Protein AF-0000000067286321 (afdb_homodimer)

Structure (mmCIF, N/CA/C/O backbone):
data_AF-0000000067286321-model_v1
#
loop_
_entity.id
_entity.type
_entity.pdbx_description
1 polymer 'Phytanoyl-CoA dioxygenase'
#
loop_
_atom_site.group_PDB
_atom_site.id
_atom_site.type_symbol
_atom_site.label_atom_id
_atom_site.label_alt_id
_atom_site.label_comp_id
_atom_site.label_asym_id
_atom_site.label_entity_id
_atom_site.label_seq_id
_atom_site.pdbx_PDB_ins_code
_atom_site.Cartn_x
_atom_site.Cartn_y
_atom_site.Cartn_z
_atom_site.occupancy
_atom_site.B_iso_or_equiv
_atom_site.auth_seq_id
_atom_site.auth_comp_id
_atom_site.auth_asym_id
_atom_site.auth_atom_id
_atom_site.pdbx_PDB_model_num
ATOM 1 N N . MET A 1 1 ? -10.156 -6.734 -23.203 1 98.19 1 MET A N 1
ATOM 2 C CA . MET A 1 1 ? -9.352 -7.504 -22.25 1 98.19 1 MET A CA 1
ATOM 3 C C . MET A 1 1 ? -9.164 -8.938 -22.75 1 98.19 1 MET A C 1
ATOM 5 O O . MET A 1 1 ? -8.031 -9.391 -22.938 1 98.19 1 MET A O 1
ATOM 9 N N . PHE A 1 2 ? -10.211 -9.648 -23.016 1 98.75 2 PHE A N 1
ATOM 10 C CA . PHE A 1 2 ? -10.133 -11.039 -23.422 1 98.75 2 PHE A CA 1
ATOM 11 C C . PHE A 1 2 ? -10.383 -11.172 -24.922 1 98.75 2 PHE A C 1
ATOM 13 O O . PHE A 1 2 ? -11.219 -10.461 -25.484 1 98.75 2 PHE A O 1
ATOM 20 N N . ASN A 1 3 ? -9.703 -12.102 -25.547 1 98.38 3 ASN A N 1
ATOM 21 C CA . ASN A 1 3 ? -9.992 -12.445 -26.938 1 98.38 3 ASN A CA 1
ATOM 22 C C . ASN A 1 3 ? -11.336 -13.148 -27.062 1 98.38 3 ASN A C 1
ATOM 24 O O . ASN A 1 3 ? -11.75 -13.883 -26.172 1 98.38 3 ASN A O 1
ATOM 28 N N . LEU A 1 4 ? -11.961 -13 -28.172 1 97 4 LEU A N 1
ATOM 29 C CA . LEU A 1 4 ? -13.305 -13.508 -28.438 1 97 4 LEU A CA 1
ATOM 30 C C . LEU A 1 4 ? -13.352 -15.023 -28.297 1 97 4 LEU A C 1
ATOM 32 O O . LEU A 1 4 ? -14.336 -15.578 -27.812 1 97 4 LEU A O 1
ATOM 36 N N . ASP A 1 5 ? -12.305 -15.695 -28.812 1 97.25 5 ASP A N 1
ATOM 37 C CA . ASP A 1 5 ? -12.266 -17.156 -28.734 1 97.25 5 ASP A CA 1
ATOM 38 C C . ASP A 1 5 ? -12.344 -17.625 -27.281 1 97.25 5 ASP A C 1
ATOM 40 O O . ASP A 1 5 ? -12.953 -18.656 -27 1 97.25 5 ASP A O 1
ATOM 44 N N . PHE A 1 6 ? -11.688 -16.922 -26.438 1 98.12 6 PHE A N 1
ATOM 45 C CA . PHE A 1 6 ? -11.711 -17.297 -25.031 1 98.12 6 PHE A CA 1
ATOM 46 C C . PHE A 1 6 ? -13.062 -16.969 -24.406 1 98.12 6 PHE A C 1
ATOM 48 O O . PHE A 1 6 ? -13.57 -17.719 -23.578 1 98.12 6 PHE A O 1
ATOM 55 N N . ILE A 1 7 ? -13.625 -15.812 -24.719 1 96.94 7 ILE A N 1
ATOM 56 C CA . ILE A 1 7 ? -14.93 -15.398 -24.219 1 96.94 7 ILE A CA 1
ATOM 57 C C . ILE A 1 7 ? -15.977 -16.453 -24.578 1 96.94 7 ILE A C 1
ATOM 59 O O . ILE A 1 7 ? -16.906 -16.703 -23.797 1 96.94 7 ILE A O 1
ATOM 63 N N . ASN A 1 8 ? -15.758 -17.141 -25.656 1 96.56 8 ASN A N 1
ATOM 64 C CA . ASN A 1 8 ? -16.719 -18.109 -26.141 1 96.56 8 ASN A CA 1
ATOM 65 C C . ASN A 1 8 ? -16.609 -19.438 -25.406 1 96.56 8 ASN A C 1
ATOM 67 O O . ASN A 1 8 ? -17.484 -20.312 -25.531 1 96.56 8 ASN A O 1
ATOM 71 N N . VAL A 1 9 ? -15.555 -19.656 -24.688 1 97.56 9 VAL A N 1
ATOM 72 C CA . VAL A 1 9 ? -15.445 -20.844 -23.844 1 97.56 9 VAL A CA 1
ATOM 73 C C . VAL A 1 9 ? -16.328 -20.672 -22.609 1 97.56 9 VAL A C 1
ATOM 75 O O . VAL A 1 9 ? -16.172 -19.703 -21.844 1 97.56 9 VAL A O 1
ATOM 78 N N . SER A 1 10 ? -17.219 -21.5 -22.344 1 96.88 10 SER A N 1
ATOM 79 C CA . SER A 1 10 ? -18.125 -21.359 -21.219 1 96.88 10 SER A CA 1
ATOM 80 C C . SER A 1 10 ? -17.391 -21.578 -19.891 1 96.88 10 SER A C 1
ATOM 82 O O . SER A 1 10 ? -16.5 -22.422 -19.797 1 96.88 10 SER A O 1
ATOM 84 N N . SER A 1 11 ? -17.797 -20.859 -18.891 1 96.5 11 SER A N 1
ATOM 85 C CA . SER A 1 11 ? -17.25 -21.047 -17.547 1 96.5 11 SER A CA 1
ATOM 86 C C . SER A 1 11 ? -17.5 -22.469 -17.031 1 96.5 11 SER A C 1
ATOM 88 O O . SER A 1 11 ? -16.672 -23.016 -16.312 1 96.5 11 SER A O 1
ATOM 90 N N . ASN A 1 12 ? -18.594 -23.016 -17.406 1 97.5 12 ASN A N 1
ATOM 91 C CA . ASN A 1 12 ? -18.922 -24.391 -17.016 1 97.5 12 ASN A CA 1
ATOM 92 C C . ASN A 1 12 ? -17.891 -25.391 -17.547 1 97.5 12 ASN A C 1
ATOM 94 O O . ASN A 1 12 ? -17.547 -26.344 -16.859 1 97.5 12 ASN A O 1
ATOM 98 N N . GLN A 1 13 ? -17.516 -25.188 -18.75 1 98.12 13 GLN A N 1
ATOM 99 C CA . GLN A 1 13 ? -16.484 -26.062 -19.328 1 98.12 13 GLN A CA 1
ATOM 100 C C . GLN A 1 13 ? -15.18 -25.953 -18.531 1 98.12 13 GLN A C 1
ATOM 102 O O . GLN A 1 13 ? -14.531 -26.969 -18.25 1 98.12 13 GLN A O 1
ATOM 107 N N . ILE A 1 14 ? -14.781 -24.766 -18.25 1 98.62 14 ILE A N 1
ATOM 108 C CA . ILE A 1 14 ? -13.555 -24.547 -17.484 1 98.62 14 ILE A CA 1
ATOM 109 C C . ILE A 1 14 ? -13.656 -25.234 -16.125 1 98.62 14 ILE A C 1
ATOM 111 O O . ILE A 1 14 ? -12.75 -25.953 -15.719 1 98.62 14 ILE A O 1
ATOM 115 N N . VAL A 1 15 ? -14.789 -25 -15.438 1 98.75 15 VAL A N 1
ATOM 116 C CA . VAL A 1 15 ? -15.008 -25.562 -14.109 1 98.75 15 VAL A CA 1
ATOM 117 C C . VAL A 1 15 ? -15 -27.094 -14.195 1 98.75 15 VAL A C 1
ATOM 119 O O . VAL A 1 15 ? -14.43 -27.766 -13.328 1 98.75 15 VAL A O 1
ATOM 122 N N . ASN A 1 16 ? -15.648 -27.625 -15.203 1 98.56 16 ASN A N 1
ATOM 123 C CA . ASN A 1 16 ? -15.641 -29.078 -15.383 1 98.56 16 ASN A CA 1
ATOM 124 C C . ASN A 1 16 ? -14.227 -29.625 -15.562 1 98.56 16 ASN A C 1
ATOM 126 O O . ASN A 1 16 ? -13.875 -30.656 -15 1 98.56 16 ASN A O 1
ATOM 130 N N . ASP A 1 17 ? -13.43 -28.953 -16.422 1 98.56 17 ASP A N 1
ATOM 131 C CA . ASP A 1 17 ? -12.039 -29.359 -16.609 1 98.56 17 ASP A CA 1
ATOM 132 C C . ASP A 1 17 ? -11.273 -29.297 -15.297 1 98.56 17 ASP A C 1
ATOM 134 O O . ASP A 1 17 ? -10.469 -30.188 -15 1 98.56 17 ASP A O 1
ATOM 138 N N . LEU A 1 18 ? -11.484 -28.266 -14.523 1 98.69 18 LEU A N 1
ATOM 139 C CA . LEU A 1 18 ? -10.805 -28.109 -13.234 1 98.69 18 LEU A CA 1
ATOM 140 C C . LEU A 1 18 ? -11.172 -29.25 -12.297 1 98.69 18 LEU A C 1
ATOM 142 O O . LEU A 1 18 ? -10.305 -29.797 -11.609 1 98.69 18 LEU A O 1
ATOM 146 N N . LYS A 1 19 ? -12.406 -29.609 -12.273 1 97.62 19 LYS A N 1
ATOM 147 C CA . LYS A 1 19 ? -12.875 -30.656 -11.359 1 97.62 19 LYS A CA 1
ATOM 148 C C . LYS A 1 19 ? -12.438 -32.031 -11.82 1 97.62 19 LYS A C 1
ATOM 150 O O . LYS A 1 19 ? -12.172 -32.906 -11 1 97.62 19 LYS A O 1
ATOM 155 N N . THR A 1 20 ? -12.32 -32.25 -13.109 1 98 20 THR A N 1
ATOM 156 C CA . THR A 1 20 ? -12.016 -33.594 -13.641 1 98 20 THR A CA 1
ATOM 157 C C . THR A 1 20 ? -10.523 -33.75 -13.898 1 98 20 THR A C 1
ATOM 159 O O . THR A 1 20 ? -9.906 -34.719 -13.445 1 98 20 THR A O 1
ATOM 162 N N . LYS A 1 21 ? -9.883 -32.719 -14.555 1 98 21 LYS A N 1
ATOM 163 C CA . LYS A 1 21 ? -8.492 -32.812 -14.977 1 98 21 LYS A CA 1
ATOM 164 C C . LYS A 1 21 ? -7.57 -32.094 -13.977 1 98 21 LYS A C 1
ATOM 166 O O . LYS A 1 21 ? -6.371 -32.375 -13.93 1 98 21 LYS A O 1
ATOM 171 N N . GLY A 1 22 ? -8.102 -31.203 -13.242 1 98.5 22 GLY A N 1
ATOM 172 C CA . GLY A 1 22 ? -7.324 -30.453 -12.273 1 98.5 22 GLY A CA 1
ATOM 173 C C . GLY A 1 22 ? -6.715 -29.188 -12.844 1 98.5 22 GLY A C 1
ATOM 174 O O . GLY A 1 22 ? -6.066 -28.422 -12.125 1 98.5 22 GLY A O 1
ATOM 175 N N . TYR A 1 23 ? -6.883 -28.938 -14.18 1 98.75 23 TYR A N 1
ATOM 176 C CA . TYR A 1 23 ? -6.328 -27.734 -14.797 1 98.75 23 TYR A CA 1
ATOM 177 C C . TYR A 1 23 ? -7.094 -27.359 -16.062 1 98.75 23 TYR A C 1
ATOM 179 O O . TYR A 1 23 ? -7.883 -28.156 -16.578 1 98.75 23 TYR A O 1
ATOM 187 N N . PHE A 1 24 ? -6.988 -26.156 -16.484 1 98.81 24 PHE A N 1
ATOM 188 C CA . PHE A 1 24 ? -7.465 -25.641 -17.75 1 98.81 24 PHE A CA 1
ATOM 189 C C . PHE A 1 24 ? -6.473 -24.641 -18.328 1 98.81 24 PHE A C 1
ATOM 191 O O . PHE A 1 24 ? -5.887 -23.844 -17.609 1 98.81 24 PHE A O 1
ATOM 198 N N . VAL A 1 25 ? -6.188 -24.719 -19.625 1 98.75 25 VAL A N 1
ATOM 199 C CA . VAL A 1 25 ? -5.25 -23.828 -20.297 1 98.75 25 VAL A CA 1
ATOM 200 C C . VAL A 1 25 ? -5.883 -23.281 -21.578 1 98.75 25 VAL A C 1
ATOM 202 O O . VAL A 1 25 ? -6.582 -24.016 -22.281 1 98.75 25 VAL A O 1
ATOM 205 N N . PHE A 1 26 ? -5.695 -22.062 -21.812 1 98.81 26 PHE A N 1
ATOM 206 C CA . PHE A 1 26 ? -6.141 -21.438 -23.047 1 98.81 26 PHE A CA 1
ATOM 207 C C . PHE A 1 26 ? -5.094 -20.453 -23.547 1 98.81 26 PHE A C 1
ATOM 209 O O . PHE A 1 26 ? -4.785 -19.453 -22.891 1 98.81 26 PHE A O 1
ATOM 216 N N . GLU A 1 27 ? -4.539 -20.703 -24.719 1 98.5 27 GLU A N 1
ATOM 217 C CA . GLU A 1 27 ? -3.521 -19.828 -25.297 1 98.5 27 GLU A CA 1
ATOM 218 C C . GLU A 1 27 ? -4.137 -18.516 -25.797 1 98.5 27 GLU A C 1
ATOM 220 O O . GLU A 1 27 ? -5.18 -18.531 -26.453 1 98.5 27 GLU A O 1
ATOM 225 N N . GLN A 1 28 ? -3.533 -17.406 -25.438 1 98 28 GLN A N 1
ATOM 226 C CA . GLN A 1 28 ? -3.908 -16.062 -25.859 1 98 28 GLN A CA 1
ATOM 227 C C . GLN A 1 28 ? -5.332 -15.727 -25.438 1 98 28 GLN A C 1
ATOM 229 O O . GLN A 1 28 ? -6.148 -15.289 -26.25 1 98 28 GLN A O 1
ATOM 234 N N . ALA A 1 29 ? -5.656 -16.062 -24.203 1 98.81 29 ALA A N 1
ATOM 235 C CA . ALA A 1 29 ? -6.926 -15.664 -23.594 1 98.81 29 ALA A CA 1
ATOM 236 C C . ALA A 1 29 ? -7.031 -14.141 -23.516 1 98.81 29 ALA A C 1
ATOM 238 O O . ALA A 1 29 ? -8.078 -13.562 -23.828 1 98.81 29 ALA A O 1
ATOM 239 N N . LEU A 1 30 ? -5.973 -13.445 -23.031 1 98.88 30 LEU A N 1
ATOM 240 C CA . LEU A 1 30 ? -5.902 -11.992 -23.016 1 98.88 30 LEU A CA 1
ATOM 241 C C . LEU A 1 30 ? -5.473 -11.453 -24.375 1 98.88 30 LEU A C 1
ATOM 243 O O . LEU A 1 30 ? -4.664 -12.086 -25.078 1 98.88 30 LEU A O 1
ATOM 247 N N . THR A 1 31 ? -5.988 -10.297 -24.766 1 98.75 31 THR A N 1
ATOM 248 C CA . THR A 1 31 ? -5.469 -9.625 -25.953 1 98.75 31 THR A CA 1
ATOM 249 C C . THR A 1 31 ? -4.039 -9.141 -25.719 1 98.75 31 THR A C 1
ATOM 251 O O . THR A 1 31 ? -3.668 -8.82 -24.594 1 98.75 31 THR A O 1
ATOM 254 N N . GLN A 1 32 ? -3.271 -9.086 -26.828 1 98.06 32 GLN A N 1
ATOM 255 C CA . GLN A 1 32 ? -1.91 -8.57 -26.734 1 98.06 32 GLN A CA 1
ATOM 256 C C . GLN A 1 32 ? -1.901 -7.129 -26.219 1 98.06 32 GLN A C 1
ATOM 258 O O . GLN A 1 32 ? -1.024 -6.746 -25.438 1 98.06 32 GLN A O 1
ATOM 263 N N . HIS A 1 33 ? -2.824 -6.418 -26.656 1 98.44 33 HIS A N 1
ATOM 264 C CA . HIS A 1 33 ? -2.936 -5.02 -26.25 1 98.44 33 HIS A CA 1
ATOM 265 C C . HIS A 1 33 ? -3.115 -4.898 -24.75 1 98.44 33 HIS A C 1
ATOM 267 O O . HIS A 1 33 ? -2.482 -4.055 -24.109 1 98.44 33 HIS A O 1
ATOM 273 N N . TYR A 1 34 ? -3.971 -5.688 -24.156 1 98.75 34 TYR A N 1
ATOM 274 C CA . TYR A 1 34 ? -4.219 -5.629 -22.719 1 98.75 34 TYR A CA 1
ATOM 275 C C . TYR A 1 34 ? -2.975 -6.035 -21.938 1 98.75 34 TYR A C 1
ATOM 277 O O . TYR A 1 34 ? -2.664 -5.441 -20.891 1 98.75 34 TYR A O 1
ATOM 285 N N . VAL A 1 35 ? -2.23 -7.059 -22.422 1 98.88 35 VAL A N 1
ATOM 286 C CA . VAL A 1 35 ? -0.979 -7.477 -21.797 1 98.88 35 VAL A CA 1
ATOM 287 C C . VAL A 1 35 ? 0.003 -6.309 -21.766 1 98.88 35 VAL A C 1
ATOM 289 O O . VAL A 1 35 ? 0.64 -6.039 -20.75 1 98.88 35 VAL A O 1
ATOM 292 N N . ASP A 1 36 ? 0.115 -5.633 -22.875 1 98.56 36 ASP A N 1
ATOM 293 C CA . ASP A 1 36 ? 1.012 -4.484 -22.969 1 98.56 36 ASP A CA 1
ATOM 294 C C . ASP A 1 36 ? 0.605 -3.393 -21.969 1 98.56 36 ASP A C 1
ATOM 296 O O . ASP A 1 36 ? 1.463 -2.738 -21.375 1 98.56 36 ASP A O 1
ATOM 300 N N . GLN A 1 37 ? -0.669 -3.18 -21.844 1 98.56 37 GLN A N 1
ATOM 301 C CA . GLN A 1 37 ? -1.165 -2.18 -20.891 1 98.56 37 GLN A CA 1
ATOM 302 C C . GLN A 1 37 ? -0.797 -2.541 -19.469 1 98.56 37 GLN A C 1
ATOM 304 O O . GLN A 1 37 ? -0.423 -1.672 -18.672 1 98.56 37 GLN A O 1
ATOM 309 N N . ILE A 1 38 ? -0.934 -3.822 -19.078 1 98.69 38 ILE A N 1
ATOM 310 C CA . ILE A 1 38 ? -0.526 -4.273 -17.75 1 98.69 38 ILE A CA 1
ATOM 311 C C . ILE A 1 38 ? 0.952 -3.957 -17.531 1 98.69 38 ILE A C 1
ATOM 313 O O . ILE A 1 38 ? 1.325 -3.381 -16.5 1 98.69 38 ILE A O 1
ATOM 317 N N . LEU A 1 39 ? 1.781 -4.309 -18.516 1 98.25 39 LEU A N 1
ATOM 318 C CA . LEU A 1 39 ? 3.229 -4.188 -18.375 1 98.25 39 LEU A CA 1
ATOM 319 C C . LEU A 1 39 ? 3.646 -2.721 -18.328 1 98.25 39 LEU A C 1
ATOM 321 O O . LEU A 1 39 ? 4.66 -2.381 -17.719 1 98.25 39 LEU A O 1
ATOM 325 N N . GLN A 1 40 ? 2.871 -1.834 -18.922 1 97.69 40 GLN A N 1
ATOM 326 C CA . GLN A 1 40 ? 3.154 -0.404 -18.875 1 97.69 40 GLN A CA 1
ATOM 327 C C . GLN A 1 40 ? 2.975 0.148 -17.469 1 97.69 40 GLN A C 1
ATOM 329 O O . GLN A 1 40 ? 3.557 1.177 -17.109 1 97.69 40 GLN A O 1
ATOM 334 N N . GLU A 1 41 ? 2.209 -0.536 -16.656 1 97.12 41 GLU A N 1
ATOM 335 C CA . GLU A 1 41 ? 1.921 -0.062 -15.305 1 97.12 41 GLU A CA 1
ATOM 336 C C . GLU A 1 41 ? 2.945 -0.592 -14.305 1 97.12 41 GLU A C 1
ATOM 338 O O . GLU A 1 41 ? 2.863 -0.298 -13.109 1 97.12 41 GLU A O 1
ATOM 343 N N . VAL A 1 42 ? 3.926 -1.358 -14.75 1 97.06 42 VAL A N 1
ATOM 344 C CA . VAL A 1 42 ? 4.891 -1.994 -13.859 1 97.06 42 VAL A CA 1
ATOM 345 C C . VAL A 1 42 ? 6.305 -1.549 -14.227 1 97.06 42 VAL A C 1
ATOM 347 O O . VAL A 1 42 ? 6.719 -1.664 -15.383 1 97.06 42 VAL A O 1
ATOM 350 N N . ASP A 1 43 ? 7.035 -1.07 -13.328 1 95.25 43 ASP A N 1
ATOM 351 C CA . ASP A 1 43 ? 8.438 -0.704 -13.531 1 95.25 43 ASP A CA 1
ATOM 352 C C . ASP A 1 43 ? 9.367 -1.745 -12.914 1 95.25 43 ASP A C 1
ATOM 354 O O . ASP A 1 43 ? 9.641 -1.714 -11.711 1 95.25 43 ASP A O 1
ATOM 358 N N . PHE A 1 44 ? 9.984 -2.547 -13.719 1 94.88 44 PHE A N 1
ATOM 359 C CA . PHE A 1 44 ? 10.828 -3.639 -13.25 1 94.88 44 PHE A CA 1
ATOM 360 C C . PHE A 1 44 ? 12.25 -3.156 -13.008 1 94.88 44 PHE A C 1
ATOM 362 O O . PHE A 1 44 ? 13.078 -3.887 -12.453 1 94.88 44 PHE A O 1
ATOM 369 N N . ASN A 1 45 ? 12.539 -1.995 -13.344 1 90.88 45 ASN A N 1
ATOM 370 C CA . ASN A 1 45 ? 13.93 -1.552 -13.32 1 90.88 45 ASN A CA 1
ATOM 371 C C . ASN A 1 45 ? 14.219 -0.676 -12.102 1 90.88 45 ASN A C 1
ATOM 373 O O . ASN A 1 45 ? 15.367 -0.338 -11.836 1 90.88 45 ASN A O 1
ATOM 377 N N . GLN A 1 46 ? 13.234 -0.387 -11.406 1 89.06 46 GLN A N 1
ATOM 378 C CA . GLN A 1 46 ? 13.414 0.478 -10.25 1 89.06 46 GLN A CA 1
ATOM 379 C C . GLN A 1 46 ? 13.875 -0.319 -9.031 1 89.06 46 GLN A C 1
ATOM 381 O O . GLN A 1 46 ? 13.414 -1.438 -8.805 1 89.06 46 GLN A O 1
ATOM 386 N N . ILE A 1 47 ? 14.883 0.233 -8.281 1 92.62 47 ILE A N 1
ATOM 387 C CA . ILE A 1 47 ? 15.242 -0.28 -6.961 1 92.62 47 ILE A CA 1
ATOM 388 C C . ILE A 1 47 ? 14.633 0.606 -5.879 1 92.62 47 ILE A C 1
ATOM 390 O O . ILE A 1 47 ? 14.898 1.811 -5.828 1 92.62 47 ILE A O 1
ATOM 394 N N . LEU A 1 48 ? 13.914 0.09 -5.031 1 94.56 48 LEU A N 1
ATOM 395 C CA . LEU A 1 48 ? 13.195 0.844 -4.012 1 94.56 48 LEU A CA 1
ATOM 396 C C . LEU A 1 48 ? 14.117 1.181 -2.84 1 94.56 48 LEU A C 1
ATOM 398 O O . LEU A 1 48 ? 14.602 0.283 -2.146 1 94.56 48 LEU A O 1
ATOM 402 N N . VAL A 1 49 ? 14.398 2.373 -2.613 1 95.44 49 VAL A N 1
ATOM 403 C CA . VAL A 1 49 ? 15.133 2.889 -1.46 1 95.44 49 VAL A CA 1
ATOM 404 C C . VAL A 1 49 ? 14.43 4.137 -0.922 1 95.44 49 VAL A C 1
ATOM 406 O O . VAL A 1 49 ? 14.289 5.133 -1.636 1 95.44 49 VAL A O 1
ATOM 409 N N . ASN A 1 50 ? 13.992 4.082 0.407 1 95.75 50 ASN A N 1
ATOM 410 C CA . ASN A 1 50 ? 13.305 5.227 0.992 1 95.75 50 ASN A CA 1
ATOM 411 C C . ASN A 1 50 ? 12.156 5.695 0.108 1 95.75 50 ASN A C 1
ATOM 413 O O . ASN A 1 50 ? 12.023 6.891 -0.164 1 95.75 50 ASN A O 1
ATOM 417 N N . THR A 1 51 ? 11.352 4.738 -0.405 1 93.94 51 THR A N 1
ATOM 418 C CA . THR A 1 51 ? 10.25 5.012 -1.323 1 93.94 51 THR A CA 1
ATOM 419 C C . THR A 1 51 ? 8.906 4.91 -0.605 1 93.94 51 THR A C 1
ATOM 421 O O . THR A 1 51 ? 8.594 3.877 -0.01 1 93.94 51 THR A O 1
ATOM 424 N N . ASN A 1 52 ? 8.117 5.98 -0.823 1 90.69 52 ASN A N 1
ATOM 425 C CA . ASN A 1 52 ? 6.832 6.082 -0.14 1 90.69 52 ASN A CA 1
ATOM 426 C C . ASN A 1 52 ? 5.715 5.426 -0.944 1 90.69 52 ASN A C 1
ATOM 428 O O . ASN A 1 52 ? 4.68 6.047 -1.197 1 90.69 52 ASN A O 1
ATOM 432 N N . ASP A 1 53 ? 5.852 4.281 -1.459 1 91.19 53 ASP A N 1
ATOM 433 C CA . ASP A 1 53 ? 4.879 3.543 -2.262 1 91.19 53 ASP A CA 1
ATOM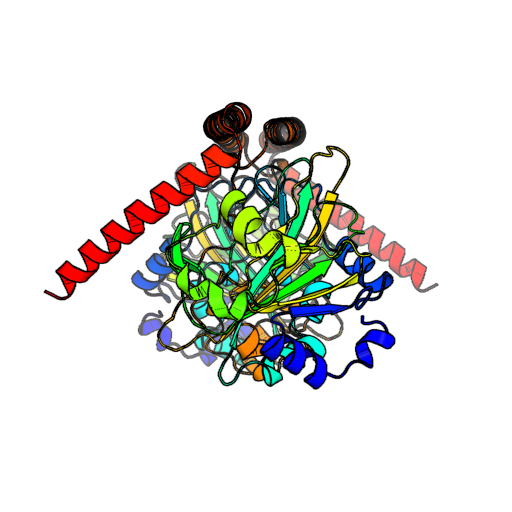 434 C C . ASP A 1 53 ? 5.309 2.088 -2.439 1 91.19 53 ASP A C 1
ATOM 436 O O . ASP A 1 53 ? 6.445 1.727 -2.127 1 91.19 53 ASP A O 1
ATOM 440 N N . VAL A 1 54 ? 4.387 1.294 -2.943 1 92.88 54 VAL A N 1
ATOM 441 C CA . VAL A 1 54 ? 4.738 -0.09 -3.246 1 92.88 54 VAL A CA 1
ATOM 442 C C . VAL A 1 54 ? 5.301 -0.181 -4.664 1 92.88 54 VAL A C 1
ATOM 444 O O . VAL A 1 54 ? 5.023 0.679 -5.504 1 92.88 54 VAL A O 1
ATOM 447 N N . GLY A 1 55 ? 6.137 -1.202 -4.895 1 94.62 55 GLY A N 1
ATOM 448 C CA . GLY A 1 55 ? 6.734 -1.419 -6.203 1 94.62 55 GLY A CA 1
ATOM 449 C C . GLY A 1 55 ? 7.395 -2.779 -6.34 1 94.62 55 GLY A C 1
ATOM 450 O O . GLY A 1 55 ? 7.129 -3.686 -5.543 1 94.62 55 GLY A O 1
ATOM 451 N N . VAL A 1 56 ? 8.156 -2.867 -7.406 1 97.06 56 VAL A N 1
ATOM 452 C CA . VAL A 1 56 ? 8.828 -4.129 -7.715 1 97.06 56 VAL A CA 1
ATOM 453 C C . VAL A 1 56 ? 10.016 -4.332 -6.777 1 97.06 56 VAL A C 1
ATOM 455 O O . VAL A 1 56 ? 10.773 -3.395 -6.523 1 97.06 56 VAL A O 1
ATOM 458 N N . VAL A 1 57 ? 10.172 -5.492 -6.258 1 97.12 57 VAL A N 1
ATOM 459 C CA . VAL A 1 57 ? 11.273 -5.836 -5.371 1 97.12 57 VAL A CA 1
ATOM 460 C C . VAL A 1 57 ? 12.055 -7.012 -5.949 1 97.12 57 VAL A C 1
ATOM 462 O O . VAL A 1 57 ? 11.57 -7.711 -6.84 1 97.12 57 VAL A O 1
ATOM 465 N N . ILE A 1 58 ? 13.234 -7.184 -5.441 1 94.94 58 ILE A N 1
ATOM 466 C CA . ILE A 1 58 ? 14.164 -8.18 -5.973 1 94.94 58 ILE A CA 1
ATOM 467 C C . ILE A 1 58 ? 14.375 -9.289 -4.945 1 94.94 58 ILE A C 1
ATOM 469 O O . ILE A 1 58 ? 14.633 -9.016 -3.771 1 94.94 58 ILE A O 1
ATOM 473 N N . ALA A 1 59 ? 14.195 -10.477 -5.328 1 93.38 59 ALA A N 1
ATOM 474 C CA . ALA A 1 59 ? 14.539 -11.656 -4.539 1 93.38 59 ALA A CA 1
ATOM 475 C C . ALA A 1 59 ? 15.281 -12.688 -5.383 1 93.38 59 ALA A C 1
ATOM 477 O O . ALA A 1 59 ? 14.664 -13.477 -6.105 1 93.38 59 ALA A O 1
ATOM 478 N N . GLN A 1 60 ? 16.594 -12.648 -5.262 1 88.62 60 GLN A N 1
ATOM 479 C CA . GLN A 1 60 ? 17.438 -13.469 -6.125 1 88.62 60 GLN A CA 1
ATOM 480 C C . GLN A 1 60 ? 17.281 -13.062 -7.59 1 88.62 60 GLN A C 1
ATOM 482 O O . GLN A 1 60 ? 17.438 -11.891 -7.938 1 88.62 60 GLN A O 1
ATOM 487 N N . THR A 1 61 ? 16.969 -14.102 -8.375 1 89.06 61 THR A N 1
ATOM 488 C CA . THR A 1 61 ? 16.859 -13.797 -9.797 1 89.06 61 THR A CA 1
ATOM 489 C C . THR A 1 61 ? 15.398 -13.57 -10.188 1 89.06 61 THR A C 1
ATOM 491 O O . THR A 1 61 ? 15.031 -13.719 -11.352 1 89.06 61 THR A O 1
ATOM 494 N N . TYR A 1 62 ? 14.625 -13.297 -9.18 1 93.81 62 TYR A N 1
ATOM 495 C CA . TYR A 1 62 ? 13.227 -12.93 -9.383 1 93.81 62 TYR A CA 1
ATOM 496 C C . TYR A 1 62 ? 13 -11.453 -9.094 1 93.81 62 TYR A C 1
ATOM 498 O O . TYR A 1 62 ? 13.727 -10.852 -8.297 1 93.81 62 TYR A O 1
ATOM 506 N N . LYS A 1 63 ? 12.078 -10.906 -9.766 1 95.75 63 LYS A N 1
ATOM 507 C CA . LYS A 1 63 ? 11.477 -9.617 -9.43 1 95.75 63 LYS A CA 1
ATOM 508 C C . LYS A 1 63 ? 9.977 -9.742 -9.211 1 95.75 63 LYS A C 1
ATOM 510 O O . LYS A 1 63 ? 9.297 -10.484 -9.922 1 95.75 63 LYS A O 1
ATOM 515 N N . PHE A 1 64 ? 9.461 -9.109 -8.188 1 97.12 64 PHE A N 1
ATOM 516 C CA . PHE A 1 64 ? 8.055 -9.266 -7.816 1 97.12 64 PHE A CA 1
ATOM 517 C C . PHE A 1 64 ? 7.391 -7.906 -7.629 1 97.12 64 PHE A C 1
ATOM 519 O O . PHE A 1 64 ? 7.941 -7.023 -6.965 1 97.12 64 PHE A O 1
ATOM 526 N N . LEU A 1 65 ? 6.332 -7.715 -8.25 1 97.19 65 LEU A N 1
ATOM 527 C CA . LEU A 1 65 ? 5.34 -6.75 -7.785 1 97.19 65 LEU A CA 1
ATOM 528 C C . LEU A 1 65 ? 4.211 -7.449 -7.039 1 97.19 65 LEU A C 1
ATOM 530 O O . LEU A 1 65 ? 3.268 -7.949 -7.66 1 97.19 65 LEU A O 1
ATOM 534 N N . THR A 1 66 ? 4.195 -7.488 -5.75 1 93.31 66 THR A N 1
ATOM 535 C CA . THR A 1 66 ? 3.273 -8.281 -4.949 1 93.31 66 THR A CA 1
ATOM 536 C C . THR A 1 66 ? 1.948 -7.551 -4.758 1 93.31 66 THR A C 1
ATOM 538 O O . THR A 1 66 ? 0.884 -8.172 -4.746 1 93.31 66 THR A O 1
ATOM 541 N N . HIS A 1 67 ? 1.907 -6.258 -4.535 1 93.69 67 HIS A N 1
ATOM 542 C CA . HIS A 1 67 ? 0.67 -5.504 -4.359 1 93.69 67 HIS A CA 1
ATOM 543 C C . HIS A 1 67 ? 0.212 -4.883 -5.672 1 93.69 67 HIS A C 1
ATOM 545 O O . HIS A 1 67 ? 0.047 -3.664 -5.766 1 93.69 67 HIS A O 1
ATOM 551 N N . CYS A 1 68 ? -0.12 -5.793 -6.555 1 95.38 68 CYS A N 1
ATOM 552 C CA . CYS A 1 68 ? -0.54 -5.363 -7.883 1 95.38 68 CYS A CA 1
ATOM 553 C C . CYS A 1 68 ? -1.82 -4.539 -7.812 1 95.38 68 CYS A C 1
ATOM 555 O O . CYS A 1 68 ? -2.006 -3.604 -8.586 1 95.38 68 CYS A O 1
ATOM 557 N N . LEU A 1 69 ? -2.68 -4.871 -6.867 1 97.81 69 LEU A N 1
ATOM 558 C CA . LEU A 1 69 ? -3.984 -4.223 -6.777 1 97.81 69 LEU A CA 1
ATOM 559 C C . LEU A 1 69 ? -3.846 -2.783 -6.293 1 97.81 69 LEU A C 1
ATOM 561 O O . LEU A 1 69 ? -4.785 -1.991 -6.406 1 97.81 69 LEU A O 1
ATOM 565 N N . ALA A 1 70 ? -2.693 -2.465 -5.789 1 96.5 70 ALA A N 1
ATOM 566 C CA . ALA A 1 70 ? -2.42 -1.097 -5.352 1 96.5 70 ALA A CA 1
ATOM 567 C C . ALA A 1 70 ? -1.8 -0.276 -6.477 1 96.5 70 ALA A C 1
ATOM 569 O O . ALA A 1 70 ? -1.909 0.953 -6.492 1 96.5 70 ALA A O 1
ATOM 570 N N . ASN A 1 71 ? -1.192 -0.962 -7.465 1 94.94 71 ASN A N 1
ATOM 571 C CA . ASN A 1 71 ? -0.334 -0.232 -8.391 1 94.94 71 ASN A CA 1
ATOM 572 C C . ASN A 1 71 ? -0.834 -0.347 -9.828 1 94.94 71 ASN A C 1
ATOM 574 O O . ASN A 1 71 ? -0.423 0.424 -10.695 1 94.94 71 ASN A O 1
ATOM 578 N N . SER A 1 72 ? -1.676 -1.322 -10.078 1 97.56 72 SER A N 1
ATOM 579 C CA . SER A 1 72 ? -2.082 -1.58 -11.453 1 97.56 72 SER A CA 1
ATOM 580 C C . SER A 1 72 ? -3.596 -1.713 -11.57 1 97.56 72 SER A C 1
ATOM 582 O O . SER A 1 72 ? -4.172 -2.709 -11.125 1 97.56 72 SER A O 1
ATOM 584 N N . LYS A 1 73 ? -4.184 -0.759 -12.195 1 98.19 73 LYS A N 1
ATOM 585 C CA . LYS A 1 73 ? -5.621 -0.807 -12.445 1 98.19 73 LYS A CA 1
ATOM 586 C C . LYS A 1 73 ? -5.98 -1.961 -13.375 1 98.19 73 LYS A C 1
ATOM 588 O O . LYS A 1 73 ? -7.027 -2.59 -13.219 1 98.19 73 LYS A O 1
ATOM 593 N N . LYS A 1 74 ? -5.121 -2.215 -14.344 1 98.69 74 LYS A N 1
ATOM 594 C CA . LYS A 1 74 ? -5.375 -3.295 -15.289 1 98.69 74 LYS A CA 1
ATOM 595 C C . LYS A 1 74 ? -5.379 -4.652 -14.594 1 98.69 74 LYS A C 1
ATOM 597 O O . LYS A 1 74 ? -6.215 -5.508 -14.891 1 98.69 74 LYS A O 1
ATOM 602 N N . THR A 1 75 ? -4.461 -4.84 -13.688 1 98.69 75 THR A N 1
ATOM 603 C CA . THR A 1 75 ? -4.449 -6.086 -12.93 1 98.69 75 THR A CA 1
ATOM 604 C C . THR A 1 75 ? -5.68 -6.188 -12.039 1 98.69 75 THR A C 1
ATOM 606 O O . THR A 1 75 ? -6.277 -7.258 -11.914 1 98.69 75 THR A O 1
ATOM 609 N N . TYR A 1 76 ? -6.031 -5.059 -11.375 1 98.75 76 TYR A N 1
ATOM 610 C CA . TYR A 1 76 ? -7.246 -5.043 -10.562 1 98.75 76 TYR A CA 1
ATOM 611 C C . TYR A 1 76 ? -8.453 -5.48 -11.383 1 98.75 76 TYR A C 1
ATOM 613 O O . TYR A 1 76 ? -9.234 -6.332 -10.945 1 98.75 76 TYR A O 1
ATOM 621 N N . ASP A 1 77 ? -8.586 -4.898 -12.555 1 98.75 77 ASP A N 1
ATOM 622 C CA . ASP A 1 77 ? -9.727 -5.188 -13.422 1 98.75 77 ASP A CA 1
ATOM 623 C C . ASP A 1 77 ? -9.742 -6.66 -13.828 1 98.75 77 ASP A C 1
ATOM 625 O O . ASP A 1 77 ? -10.805 -7.285 -13.875 1 98.75 77 ASP A O 1
ATOM 629 N N . LEU A 1 78 ? -8.625 -7.164 -14.117 1 98.81 78 LEU A N 1
ATOM 630 C CA . LEU A 1 78 ? -8.531 -8.555 -14.555 1 98.81 78 LEU A CA 1
ATOM 631 C C . LEU A 1 78 ? -8.891 -9.508 -13.422 1 98.81 78 LEU A C 1
ATOM 633 O O . LEU A 1 78 ? -9.727 -10.398 -13.594 1 98.81 78 LEU A O 1
ATOM 637 N N . ILE A 1 79 ? -8.289 -9.305 -12.242 1 98.81 79 ILE A N 1
ATOM 638 C CA . ILE A 1 79 ? -8.453 -10.203 -11.094 1 98.81 79 ILE A CA 1
ATOM 639 C C . ILE A 1 79 ? -9.906 -10.172 -10.625 1 98.81 79 ILE A C 1
ATOM 641 O O . ILE A 1 79 ? -10.445 -11.195 -10.195 1 98.81 79 ILE A O 1
ATOM 645 N N . THR A 1 80 ? -10.547 -9 -10.75 1 98.75 80 THR A N 1
ATOM 646 C CA . THR A 1 80 ? -11.93 -8.883 -10.297 1 98.75 80 THR A CA 1
ATOM 647 C C . THR A 1 80 ? -12.898 -8.984 -11.469 1 98.75 80 THR A C 1
ATOM 649 O O . THR A 1 80 ? -14.062 -8.586 -11.352 1 98.75 80 THR A O 1
ATOM 652 N N . SER A 1 81 ? -12.492 -9.445 -12.609 1 98.56 81 SER A N 1
ATOM 653 C CA . SER A 1 81 ? -13.352 -9.547 -13.789 1 98.56 81 SER A CA 1
ATOM 654 C C . SER A 1 81 ? -14.453 -10.578 -13.586 1 98.56 81 SER A C 1
ATOM 656 O O . SER A 1 81 ? -14.297 -11.516 -12.797 1 98.56 81 SER A O 1
ATOM 658 N N . ARG A 1 82 ? -15.531 -10.406 -14.297 1 97.62 82 ARG A N 1
ATOM 659 C CA . ARG A 1 82 ? -16.641 -11.359 -14.227 1 97.62 82 ARG A CA 1
ATOM 660 C C . ARG A 1 82 ? -16.172 -12.758 -14.633 1 97.62 82 ARG A C 1
ATOM 662 O O . ARG A 1 82 ? -16.656 -13.75 -14.094 1 97.62 82 ARG A O 1
ATOM 669 N N . ARG A 1 83 ? -15.258 -12.852 -15.562 1 98.06 83 ARG A N 1
ATOM 670 C CA . ARG A 1 83 ? -14.734 -14.133 -16.016 1 98.06 83 ARG A CA 1
ATOM 671 C C . ARG A 1 83 ? -14.102 -14.906 -14.859 1 98.06 83 ARG A C 1
ATOM 673 O O . ARG A 1 83 ? -14.391 -16.078 -14.656 1 98.06 83 ARG A O 1
ATOM 680 N N . VAL A 1 84 ? -13.219 -14.242 -14.133 1 98.69 84 VAL A N 1
ATOM 681 C CA . VAL A 1 84 ? -12.555 -14.859 -12.992 1 98.69 84 VAL A CA 1
ATOM 682 C C . VAL A 1 84 ? -13.586 -15.227 -11.922 1 98.69 84 VAL A C 1
ATOM 684 O O . VAL A 1 84 ? -13.578 -16.344 -11.414 1 98.69 84 VAL A O 1
ATOM 687 N N . LEU A 1 85 ? -14.492 -14.32 -11.625 1 98.5 85 LEU A N 1
ATOM 688 C CA . LEU A 1 85 ? -15.484 -14.523 -10.578 1 98.5 85 LEU A CA 1
ATOM 689 C C . LEU A 1 85 ? -16.438 -15.656 -10.938 1 98.5 85 LEU A C 1
ATOM 691 O O . LEU A 1 85 ? -16.828 -16.438 -10.07 1 98.5 85 LEU A O 1
ATOM 695 N N . ASP A 1 86 ? -16.797 -15.758 -12.227 1 98.44 86 ASP A N 1
ATOM 696 C CA . ASP A 1 86 ? -17.672 -16.828 -12.664 1 98.44 86 ASP A CA 1
ATOM 697 C C . ASP A 1 86 ? -17 -18.203 -12.484 1 98.44 86 ASP A C 1
ATOM 699 O O . ASP A 1 86 ? -17.656 -19.172 -12.102 1 98.44 86 ASP A O 1
ATOM 703 N N . ILE A 1 87 ? -15.766 -18.281 -12.852 1 98.75 87 ILE A N 1
ATOM 704 C CA . ILE A 1 87 ? -15.031 -19.531 -12.648 1 98.75 87 ILE A CA 1
ATOM 705 C C . ILE A 1 87 ? -15.031 -19.891 -11.172 1 98.75 87 ILE A C 1
ATOM 707 O O . ILE A 1 87 ? -15.305 -21.047 -10.805 1 98.75 87 ILE A O 1
ATOM 711 N N . CYS A 1 88 ? -14.734 -18.922 -10.273 1 98.75 88 CYS A N 1
ATOM 712 C CA . CYS A 1 88 ? -14.719 -19.156 -8.836 1 98.75 88 CYS A CA 1
ATOM 713 C C . CYS A 1 88 ? -16.078 -19.609 -8.336 1 98.75 88 CYS A C 1
ATOM 715 O O . CYS A 1 88 ? -16.188 -20.594 -7.594 1 98.75 88 CYS A O 1
ATOM 717 N N . GLN A 1 89 ? -17.094 -18.953 -8.766 1 97.94 89 GLN A N 1
ATOM 718 C CA . GLN A 1 89 ? -18.453 -19.266 -8.344 1 97.94 89 GLN A CA 1
ATOM 719 C C . GLN A 1 89 ? -18.828 -20.688 -8.75 1 97.94 89 GLN A C 1
ATOM 721 O O . GLN A 1 89 ? -19.547 -21.391 -8.023 1 97.94 89 GLN A O 1
ATOM 726 N N . GLY A 1 90 ? -18.406 -21.016 -9.914 1 98.38 90 GLY A N 1
ATOM 727 C CA . GLY A 1 90 ? -18.703 -22.359 -10.391 1 98.38 90 GLY A CA 1
ATOM 728 C C . GLY A 1 90 ? -17.891 -23.438 -9.695 1 98.38 90 GLY A C 1
ATOM 729 O O . GLY A 1 90 ? -18.359 -24.578 -9.555 1 98.38 90 GLY A O 1
ATOM 730 N N . TYR A 1 91 ? -16.734 -23.141 -9.266 1 98.62 91 TYR A N 1
ATOM 731 C CA . TYR A 1 91 ? -15.805 -24.125 -8.727 1 98.62 91 TYR A CA 1
ATOM 732 C C . TYR A 1 91 ? -16.016 -24.312 -7.234 1 98.62 91 TYR A C 1
ATOM 734 O O . TYR A 1 91 ? -16.016 -25.453 -6.738 1 98.62 91 TYR A O 1
ATOM 742 N N . PHE A 1 92 ? -16.125 -23.203 -6.488 1 98.19 92 PHE A N 1
ATOM 743 C CA . PHE A 1 92 ? -16.203 -23.25 -5.031 1 98.19 92 PHE A CA 1
ATOM 744 C C . PHE A 1 92 ? -17.641 -23.453 -4.57 1 98.19 92 PHE A C 1
ATOM 746 O O . PHE A 1 92 ? -18.578 -23.031 -5.242 1 98.19 92 PHE A O 1
ATOM 753 N N . ASP A 1 93 ? -17.797 -24.062 -3.445 1 95.81 93 ASP A N 1
ATOM 754 C CA . ASP A 1 93 ? -19.125 -24.344 -2.92 1 95.81 93 ASP A CA 1
ATOM 755 C C . ASP A 1 93 ? -19.406 -23.516 -1.669 1 95.81 93 ASP A C 1
ATOM 757 O O . ASP A 1 93 ? -20.469 -23.625 -1.062 1 95.81 93 ASP A O 1
ATOM 761 N N . ASP A 1 94 ? -18.484 -22.766 -1.227 1 94.88 94 ASP A N 1
ATOM 762 C CA . ASP A 1 94 ? -18.609 -21.875 -0.066 1 94.88 94 ASP A CA 1
ATOM 763 C C . ASP A 1 94 ? -17.812 -20.594 -0.277 1 94.88 94 ASP A C 1
ATOM 765 O O . ASP A 1 94 ? -17.344 -20.312 -1.382 1 94.88 94 ASP A O 1
ATOM 769 N N . ILE A 1 95 ? -17.688 -19.828 0.74 1 92.75 95 ILE A N 1
ATOM 770 C CA . ILE A 1 95 ? -17.062 -18.516 0.644 1 92.75 95 ILE A CA 1
ATOM 771 C C . ILE A 1 95 ? -15.586 -18.656 0.268 1 92.75 95 ILE A C 1
ATOM 773 O O . ILE A 1 95 ? -14.883 -19.5 0.828 1 92.75 95 ILE A O 1
ATOM 777 N N . TYR A 1 96 ? -15.219 -17.953 -0.722 1 97.38 96 TYR A N 1
ATOM 778 C CA . TYR A 1 96 ? -13.836 -17.953 -1.187 1 97.38 96 TYR A CA 1
ATOM 779 C C . TYR A 1 96 ? -13.266 -16.547 -1.189 1 97.38 96 TYR A C 1
ATOM 781 O O . TYR A 1 96 ? -14.008 -15.562 -1.18 1 97.38 96 TYR A O 1
ATOM 789 N N . LYS A 1 97 ? -11.906 -16.469 -1.141 1 97.31 97 LYS A N 1
ATOM 790 C CA . LYS A 1 97 ? -11.227 -15.18 -1.083 1 97.31 97 LYS A CA 1
ATOM 791 C C . LYS A 1 97 ? -9.922 -15.211 -1.869 1 97.31 97 LYS A C 1
ATOM 793 O O . LYS A 1 97 ? -9.273 -16.25 -1.962 1 97.31 97 LYS A O 1
ATOM 798 N N . LEU A 1 98 ? -9.617 -14.094 -2.443 1 98.44 98 LEU A N 1
ATOM 799 C CA . LEU A 1 98 ? -8.281 -13.891 -2.988 1 98.44 98 LEU A CA 1
ATOM 800 C C . LEU A 1 98 ? -7.227 -13.977 -1.891 1 98.44 98 LEU A C 1
ATOM 802 O O . LEU A 1 98 ? -7.297 -13.25 -0.896 1 98.44 98 LEU A O 1
ATOM 806 N N . THR A 1 99 ? -6.199 -14.852 -2.027 1 97.88 99 THR A N 1
ATOM 807 C CA . THR A 1 99 ? -5.285 -15.062 -0.912 1 97.88 99 THR A CA 1
ATOM 808 C C . THR A 1 99 ? -3.891 -14.547 -1.246 1 97.88 99 THR A C 1
ATOM 810 O O . THR A 1 99 ? -3.053 -14.383 -0.357 1 97.88 99 THR A O 1
ATOM 813 N N . ASN A 1 100 ? -3.605 -14.312 -2.492 1 97.81 100 ASN A N 1
ATOM 814 C CA . ASN A 1 100 ? -2.381 -13.641 -2.916 1 97.81 100 ASN A CA 1
ATOM 815 C C . ASN A 1 100 ? -2.477 -13.156 -4.359 1 97.81 100 ASN A C 1
ATOM 817 O O . ASN A 1 100 ? -3.414 -13.508 -5.078 1 97.81 100 ASN A O 1
ATOM 821 N N . HIS A 1 101 ? -1.689 -12.328 -4.766 1 98.44 101 HIS A N 1
ATOM 822 C CA . HIS A 1 101 ? -1.556 -11.852 -6.137 1 98.44 101 HIS A CA 1
ATOM 823 C C . HIS A 1 101 ? -0.208 -11.172 -6.355 1 98.44 101 HIS A C 1
ATOM 825 O O . HIS A 1 101 ? 0.296 -10.477 -5.469 1 98.44 101 HIS A O 1
ATOM 831 N N . ARG A 1 102 ? 0.394 -11.398 -7.539 1 98.12 102 ARG A N 1
ATOM 832 C CA . ARG A 1 102 ? 1.666 -10.758 -7.859 1 98.12 102 ARG A CA 1
ATOM 833 C C . ARG A 1 102 ? 1.97 -10.859 -9.352 1 98.12 102 ARG A C 1
ATOM 835 O O . ARG A 1 102 ? 1.577 -11.828 -10.008 1 98.12 102 ARG A O 1
ATOM 842 N N . ILE A 1 103 ? 2.584 -9.891 -9.852 1 98.44 103 ILE A N 1
ATOM 843 C CA . ILE A 1 103 ? 3.322 -9.977 -11.102 1 98.44 103 ILE A CA 1
ATOM 844 C C . ILE A 1 103 ? 4.789 -10.289 -10.82 1 98.44 103 ILE A C 1
ATOM 846 O O . ILE A 1 103 ? 5.402 -9.672 -9.938 1 98.44 103 ILE A O 1
ATOM 850 N N . TYR A 1 104 ? 5.324 -11.25 -11.484 1 97.38 104 TYR A N 1
ATOM 851 C CA . TYR A 1 104 ? 6.719 -11.57 -11.211 1 97.38 104 TYR A CA 1
ATOM 852 C C . TYR A 1 104 ? 7.465 -11.898 -12.5 1 97.38 104 TYR A C 1
ATOM 854 O O . TYR A 1 104 ? 6.855 -12.289 -13.5 1 97.38 104 TYR A O 1
ATOM 862 N N . GLN A 1 105 ? 8.688 -11.664 -12.453 1 96.31 105 GLN A N 1
ATOM 863 C CA . GLN A 1 105 ? 9.625 -11.961 -13.531 1 96.31 105 GLN A CA 1
ATOM 864 C C . GLN A 1 105 ? 10.703 -12.93 -13.062 1 96.31 105 GLN A C 1
ATOM 866 O O . GLN A 1 105 ? 11.312 -12.742 -12.008 1 96.31 105 GLN A O 1
ATOM 871 N N . THR A 1 106 ? 10.867 -13.984 -13.812 1 95.38 106 THR A N 1
ATOM 872 C CA . THR A 1 106 ? 11.914 -14.961 -13.547 1 95.38 106 THR A CA 1
ATOM 873 C C . THR A 1 106 ? 13.016 -14.867 -14.609 1 95.38 106 THR A C 1
ATOM 875 O O . THR A 1 106 ? 12.727 -14.703 -15.797 1 95.38 106 THR A O 1
ATOM 878 N N . SER A 1 107 ? 14.242 -14.984 -14.109 1 91.88 107 SER A N 1
ATOM 879 C CA . SER A 1 107 ? 15.367 -14.922 -15.039 1 91.88 107 SER A CA 1
ATOM 880 C C . SER A 1 107 ? 16.453 -15.906 -14.633 1 91.88 107 SER A C 1
ATOM 882 O O . SER A 1 107 ? 16.453 -16.422 -13.516 1 91.88 107 SER A O 1
ATOM 884 N N . LYS A 1 108 ? 17.359 -16.266 -15.609 1 83.38 108 LYS A N 1
ATOM 885 C CA . LYS A 1 108 ? 18.609 -17 -15.469 1 83.38 108 LYS A CA 1
ATOM 886 C C . LYS A 1 108 ? 18.359 -18.469 -15.125 1 83.38 108 LYS A C 1
ATOM 888 O O . LYS A 1 108 ? 18.219 -19.312 -16.016 1 83.38 108 LYS A O 1
ATOM 893 N N . THR A 1 109 ? 18.172 -18.719 -13.727 1 79 109 THR A N 1
ATOM 894 C CA . THR A 1 109 ? 18.109 -20.125 -13.359 1 79 109 THR A CA 1
ATOM 895 C C . THR A 1 109 ? 16.953 -20.359 -12.383 1 79 109 THR A C 1
ATOM 897 O O . THR A 1 109 ? 16.641 -21.516 -12.055 1 79 109 THR A O 1
ATOM 900 N N . SER A 1 110 ? 16.328 -19.375 -12.008 1 76.19 110 SER A N 1
ATOM 901 C CA . SER A 1 110 ? 15.359 -19.531 -10.922 1 76.19 110 SER A CA 1
ATOM 902 C C . SER A 1 110 ? 14.102 -20.25 -11.398 1 76.19 110 SER A C 1
ATOM 904 O O . SER A 1 110 ? 13.594 -19.969 -12.484 1 76.19 110 SER A O 1
ATOM 906 N N . HIS A 1 111 ? 13.758 -21.266 -10.68 1 82.88 111 HIS A N 1
ATOM 907 C CA . HIS A 1 111 ? 12.477 -21.922 -10.891 1 82.88 111 HIS A CA 1
ATOM 908 C C . HIS A 1 111 ? 11.969 -22.562 -9.602 1 82.88 111 HIS A C 1
ATOM 910 O O . HIS A 1 111 ? 12.766 -23 -8.758 1 82.88 111 HIS A O 1
ATOM 916 N N . MET A 1 112 ? 10.656 -22.562 -9.438 1 88.12 112 MET A N 1
ATOM 917 C CA . MET A 1 112 ? 10.062 -23.266 -8.32 1 88.12 112 MET A CA 1
ATOM 918 C C . MET A 1 112 ? 10.008 -24.766 -8.594 1 88.12 112 MET A C 1
ATOM 920 O O . MET A 1 112 ? 9.57 -25.188 -9.664 1 88.12 112 MET A O 1
ATOM 924 N N . PRO A 1 113 ? 10.531 -25.594 -7.668 1 92.81 113 PRO A N 1
ATOM 925 C CA . PRO A 1 113 ? 10.477 -27.047 -7.859 1 92.81 113 PRO A CA 1
ATOM 926 C C . PRO A 1 113 ? 9.047 -27.594 -7.809 1 92.81 113 PRO A C 1
ATOM 928 O O . PRO A 1 113 ? 8.094 -26.828 -7.672 1 92.81 113 PRO A O 1
ATOM 931 N N . TRP A 1 114 ? 9.008 -28.938 -7.984 1 96.75 114 TRP A N 1
ATOM 932 C CA . TRP A 1 114 ? 7.703 -29.578 -7.922 1 96.75 114 TRP A CA 1
ATOM 933 C C . TRP A 1 114 ? 7.051 -29.359 -6.559 1 96.75 114 TRP A C 1
ATOM 935 O O . TRP A 1 114 ? 7.613 -29.734 -5.527 1 96.75 114 TRP A O 1
ATOM 945 N N . HIS A 1 115 ? 5.852 -28.766 -6.539 1 96.75 115 HIS A N 1
ATOM 946 C CA . HIS A 1 115 ? 5.168 -28.438 -5.297 1 96.75 115 HIS A CA 1
ATOM 947 C C . HIS A 1 115 ? 3.668 -28.281 -5.516 1 96.75 115 HIS A C 1
ATOM 949 O O . HIS A 1 115 ? 3.189 -28.375 -6.648 1 96.75 115 HIS A O 1
ATOM 955 N N . THR A 1 116 ? 2.914 -28.219 -4.488 1 97.81 116 THR A N 1
ATOM 956 C CA . THR A 1 116 ? 1.526 -27.766 -4.453 1 97.81 116 THR A CA 1
ATOM 957 C C . THR A 1 116 ? 1.406 -26.438 -3.721 1 97.81 116 THR A C 1
ATOM 959 O O . THR A 1 116 ? 2.35 -26 -3.059 1 97.81 116 THR A O 1
ATOM 962 N N . ASP A 1 117 ? 0.319 -25.75 -3.914 1 97.38 117 ASP A N 1
ATOM 963 C CA . ASP A 1 117 ? 0.206 -24.406 -3.379 1 97.38 117 ASP A CA 1
ATOM 964 C C . ASP A 1 117 ? -0.764 -24.359 -2.199 1 97.38 117 ASP A C 1
ATOM 966 O O . ASP A 1 117 ? -1.208 -23.281 -1.794 1 97.38 117 ASP A O 1
ATOM 970 N N . ASN A 1 118 ? -1.165 -25.484 -1.607 1 97 118 ASN A N 1
ATOM 971 C CA . ASN A 1 118 ? -2.062 -25.516 -0.458 1 97 118 ASN A CA 1
ATOM 972 C C . ASN A 1 118 ? -1.298 -25.375 0.855 1 97 118 ASN A C 1
ATOM 974 O O . ASN A 1 118 ? -1.513 -26.141 1.793 1 97 118 ASN A O 1
ATOM 978 N N . ASN A 1 119 ? -0.527 -24.391 0.968 1 95.19 119 ASN A N 1
ATOM 979 C CA . ASN A 1 119 ? 0.381 -24.203 2.094 1 95.19 119 ASN A CA 1
ATOM 980 C C . ASN A 1 119 ? -0.271 -23.406 3.215 1 95.19 119 ASN A C 1
ATOM 982 O O . ASN A 1 119 ? -1.066 -22.5 2.953 1 95.19 119 ASN A O 1
ATOM 986 N N . LEU A 1 120 ? 0.041 -23.719 4.461 1 93.69 120 LEU A N 1
ATOM 987 C CA . LEU A 1 120 ? -0.185 -22.891 5.645 1 93.69 120 LEU A CA 1
ATOM 988 C C . LEU A 1 120 ? 1.106 -22.219 6.094 1 93.69 120 LEU A C 1
ATOM 990 O O . LEU A 1 120 ? 2.184 -22.812 6.008 1 93.69 120 LEU A O 1
ATOM 994 N N . GLN A 1 121 ? 0.938 -21.047 6.562 1 92.12 121 GLN A N 1
ATOM 995 C CA . GLN A 1 121 ? 2.123 -20.297 6.949 1 92.12 121 GLN A CA 1
ATOM 996 C C . GLN A 1 121 ? 1.938 -19.641 8.32 1 92.12 121 GLN A C 1
ATOM 998 O O . GLN A 1 121 ? 0.819 -19.281 8.695 1 92.12 121 GLN A O 1
ATOM 1003 N N . VAL A 1 122 ? 3.014 -19.516 9.086 1 88.94 122 VAL A N 1
ATOM 1004 C CA . VAL A 1 122 ? 3.178 -18.641 10.242 1 88.94 122 VAL A CA 1
ATOM 1005 C C . VAL A 1 122 ? 4.332 -17.672 10 1 88.94 122 VAL A C 1
ATOM 1007 O O . VAL A 1 122 ? 5.488 -18.094 9.883 1 88.94 122 VAL A O 1
ATOM 1010 N N . GLY A 1 123 ? 3.992 -16.375 9.961 1 88.75 123 GLY A N 1
ATOM 1011 C CA . GLY A 1 123 ? 5 -15.445 9.477 1 88.75 123 GLY A CA 1
ATOM 1012 C C . GLY A 1 123 ? 5.5 -15.773 8.086 1 88.75 123 GLY A C 1
ATOM 1013 O O . GLY A 1 123 ? 4.703 -15.969 7.16 1 88.75 123 GLY A O 1
ATOM 1014 N N . LYS A 1 124 ? 6.812 -15.852 7.953 1 85.69 124 LYS A N 1
ATOM 1015 C CA . LYS A 1 124 ? 7.391 -16.125 6.641 1 85.69 124 LYS A CA 1
ATOM 1016 C C . LYS A 1 124 ? 7.617 -17.625 6.441 1 85.69 124 LYS A C 1
ATOM 1018 O O . LYS A 1 124 ? 8.047 -18.047 5.367 1 85.69 124 LYS A O 1
ATOM 1023 N N . GLN A 1 125 ? 7.195 -18.391 7.379 1 86.94 125 GLN A N 1
ATOM 1024 C CA . GLN A 1 125 ? 7.539 -19.797 7.352 1 86.94 125 GLN A CA 1
ATOM 1025 C C . GLN A 1 125 ? 6.34 -20.656 6.93 1 86.94 125 GLN A C 1
ATOM 1027 O O . GLN A 1 125 ? 5.234 -20.469 7.445 1 86.94 125 GLN A O 1
ATOM 1032 N N . LEU A 1 126 ? 6.59 -21.516 5.992 1 88.62 126 LEU A N 1
ATOM 1033 C CA . LEU A 1 126 ? 5.621 -22.562 5.699 1 88.62 126 LEU A CA 1
ATOM 1034 C C . LEU A 1 126 ? 5.578 -23.594 6.824 1 88.62 126 LEU A C 1
ATOM 1036 O O . LEU A 1 126 ? 6.621 -24.062 7.281 1 88.62 126 LEU A O 1
ATOM 1040 N N . VAL A 1 127 ? 4.352 -24 7.266 1 87.69 127 VAL A N 1
ATOM 1041 C CA . VAL A 1 127 ? 4.32 -24.828 8.461 1 87.69 127 VAL A CA 1
ATOM 1042 C C . VAL A 1 127 ? 3.543 -26.125 8.18 1 87.69 127 VAL A C 1
ATOM 1044 O O . VAL A 1 127 ? 3.736 -27.125 8.859 1 87.69 127 VAL A O 1
ATOM 1047 N N . ASP A 1 128 ? 2.66 -26.047 7.238 1 91.25 128 ASP A N 1
ATOM 1048 C CA . ASP A 1 128 ? 1.826 -27.203 6.938 1 91.25 128 ASP A CA 1
ATOM 1049 C C . ASP A 1 128 ? 1.09 -27.031 5.609 1 91.25 128 ASP A C 1
ATOM 1051 O O . ASP A 1 128 ? 1.267 -26.016 4.934 1 91.25 128 ASP A O 1
ATOM 1055 N N . LYS A 1 129 ? 0.355 -28.109 5.289 1 94.25 129 LYS A N 1
ATOM 1056 C CA . LYS A 1 129 ? -0.554 -28.047 4.148 1 94.25 129 LYS A CA 1
ATOM 1057 C C . LYS A 1 129 ? -2.008 -28.156 4.598 1 94.25 129 LYS A C 1
ATOM 1059 O O . LYS A 1 129 ? -2.293 -28.703 5.668 1 94.25 129 LYS A O 1
ATOM 1064 N N . HIS A 1 130 ? -2.887 -27.547 3.873 1 93.75 130 HIS A N 1
ATOM 1065 C CA . HIS A 1 130 ? -4.309 -27.625 4.191 1 93.75 130 HIS A CA 1
ATOM 1066 C C . HIS A 1 130 ? -5.078 -28.344 3.088 1 93.75 130 HIS A C 1
ATOM 1068 O O . HIS A 1 130 ? -4.531 -28.609 2.018 1 93.75 130 HIS A O 1
ATOM 1074 N N . ASN A 1 131 ? -6.344 -28.688 3.336 1 93.81 131 ASN A N 1
ATOM 1075 C CA . ASN A 1 131 ? -7.172 -29.422 2.377 1 93.81 131 ASN A CA 1
ATOM 1076 C C . ASN A 1 131 ? -8.258 -28.531 1.79 1 93.81 131 ASN A C 1
ATOM 1078 O O . ASN A 1 131 ? -9.172 -29.016 1.114 1 93.81 131 ASN A O 1
ATOM 1082 N N . MET A 1 132 ? -8.25 -27.188 2.025 1 95.88 132 MET A N 1
ATOM 1083 C CA . MET A 1 132 ? -9.234 -26.281 1.449 1 95.88 132 MET A CA 1
ATOM 1084 C C . MET A 1 132 ? -9.164 -26.297 -0.074 1 95.88 132 MET A C 1
ATOM 1086 O O . MET A 1 132 ? -8.078 -26.344 -0.65 1 95.88 132 MET A O 1
ATOM 1090 N N . PRO A 1 133 ? -10.375 -26.328 -0.721 1 97.31 133 PRO A N 1
ATOM 1091 C CA . PRO A 1 133 ? -10.32 -26.094 -2.166 1 97.31 133 PRO A CA 1
ATOM 1092 C C . PRO A 1 133 ? -9.648 -24.781 -2.525 1 97.31 133 PRO A C 1
ATOM 1094 O O . PRO A 1 133 ? -9.82 -23.781 -1.816 1 97.31 133 PRO A O 1
ATOM 1097 N N . GLY A 1 134 ? -8.914 -24.75 -3.572 1 98.56 134 GLY A N 1
ATOM 1098 C CA . GLY A 1 134 ? -8.266 -23.531 -4.027 1 98.56 134 GLY A CA 1
ATOM 1099 C C . GLY A 1 134 ? -7.887 -23.578 -5.496 1 98.56 134 GLY A C 1
ATOM 1100 O O . GLY A 1 134 ? -7.781 -24.656 -6.086 1 98.56 134 GLY A O 1
ATOM 1101 N N . LEU A 1 135 ? -7.754 -22.438 -6.039 1 98.94 135 LEU A N 1
ATOM 1102 C CA . LEU A 1 135 ? -7.367 -22.281 -7.438 1 98.94 135 LEU A CA 1
ATOM 1103 C C . LEU A 1 135 ? -6.168 -21.344 -7.574 1 98.94 135 LEU A C 1
ATOM 1105 O O . LEU A 1 135 ? -6.078 -20.328 -6.875 1 98.94 135 LEU A O 1
ATOM 1109 N N . LEU A 1 136 ? -5.277 -21.734 -8.398 1 98.88 136 LEU A N 1
ATOM 1110 C CA . LEU A 1 136 ? -4.188 -20.875 -8.844 1 98.88 136 LEU A CA 1
ATOM 1111 C C . LEU A 1 136 ? -4.441 -20.359 -10.258 1 98.88 136 LEU A C 1
ATOM 1113 O O . LEU A 1 136 ? -4.633 -21.156 -11.188 1 98.88 136 LEU A O 1
ATOM 1117 N N . PHE A 1 137 ? -4.527 -19.078 -10.406 1 98.94 137 PHE A N 1
ATOM 1118 C CA . PHE A 1 137 ? -4.656 -18.422 -11.703 1 98.94 137 PHE A CA 1
ATOM 1119 C C . PHE A 1 137 ? -3.305 -17.891 -12.18 1 98.94 137 PHE A C 1
ATOM 1121 O O . PHE A 1 137 ? -2.578 -17.25 -11.422 1 98.94 137 PHE A O 1
ATOM 1128 N N . LEU A 1 138 ? -2.971 -18.156 -13.438 1 98.88 138 LEU A N 1
ATOM 1129 C CA . LEU A 1 138 ? -1.709 -17.734 -14.031 1 98.88 138 LEU A CA 1
ATOM 1130 C C . LEU A 1 138 ? -1.929 -17.156 -15.43 1 98.88 138 LEU A C 1
ATOM 1132 O O . LEU A 1 138 ? -2.627 -17.766 -16.25 1 98.88 138 LEU A O 1
ATOM 1136 N N . PHE A 1 139 ? -1.432 -16 -15.68 1 98.94 139 PHE A N 1
ATOM 1137 C CA . PHE A 1 139 ? -1.407 -15.391 -17 1 98.94 139 PHE A CA 1
ATOM 1138 C C . PHE A 1 139 ? 0.026 -15.141 -17.453 1 98.94 139 PHE A C 1
ATOM 1140 O O . PHE A 1 139 ? 0.803 -14.5 -16.75 1 98.94 139 PHE A O 1
ATOM 1147 N N . TYR A 1 140 ? 0.381 -15.664 -18.609 1 98.88 140 TYR A N 1
ATOM 1148 C CA . TYR A 1 140 ? 1.661 -15.289 -19.203 1 98.88 140 TYR A CA 1
ATOM 1149 C C . TYR A 1 140 ? 1.628 -13.852 -19.703 1 98.88 140 TYR A C 1
ATOM 1151 O O . TYR A 1 140 ? 0.777 -13.492 -20.531 1 98.88 140 TYR A O 1
ATOM 1159 N N . LEU A 1 141 ? 2.545 -13.055 -19.219 1 98.88 141 LEU A N 1
ATOM 1160 C CA . LEU A 1 141 ? 2.646 -11.68 -19.688 1 98.88 141 LEU A CA 1
ATOM 1161 C C . LEU A 1 141 ? 3.826 -11.508 -20.641 1 98.88 141 LEU A C 1
ATOM 1163 O O . LEU A 1 141 ? 4.164 -10.383 -21.031 1 98.88 141 LEU A O 1
ATOM 1167 N N . SER A 1 142 ? 4.473 -12.516 -20.953 1 98.62 142 SER A N 1
ATOM 1168 C CA . SER A 1 142 ? 5.488 -12.641 -21.984 1 98.62 142 SER A CA 1
ATOM 1169 C C . SER A 1 142 ? 5.328 -13.945 -22.766 1 98.62 142 SER A C 1
ATOM 1171 O O . SER A 1 142 ? 4.59 -14.836 -22.344 1 98.62 142 SER A O 1
ATOM 1173 N N . ASP A 1 143 ? 6.02 -13.977 -23.906 1 98.56 143 ASP A N 1
ATOM 1174 C CA . ASP A 1 143 ? 6.113 -15.273 -24.578 1 98.56 143 ASP A CA 1
ATOM 1175 C C . ASP A 1 143 ? 6.934 -16.266 -23.75 1 98.56 143 ASP A C 1
ATOM 1177 O O . ASP A 1 143 ? 7.961 -15.898 -23.188 1 98.56 143 ASP A O 1
ATOM 1181 N N . VAL A 1 144 ? 6.406 -17.469 -23.688 1 98.38 144 VAL A N 1
ATOM 1182 C CA . VAL A 1 144 ? 7.082 -18.484 -22.875 1 98.38 144 VAL A CA 1
ATOM 1183 C C . VAL A 1 144 ? 7.633 -19.594 -23.766 1 98.38 144 VAL A C 1
ATOM 1185 O O . VAL A 1 144 ? 6.871 -20.391 -24.297 1 98.38 144 VAL A O 1
ATOM 1188 N N . THR A 1 145 ? 8.953 -19.578 -23.891 1 97.5 145 THR A N 1
ATOM 1189 C CA . THR A 1 145 ? 9.633 -20.609 -24.672 1 97.5 145 THR A CA 1
ATOM 1190 C C . THR A 1 145 ? 10.484 -21.5 -23.766 1 97.5 145 THR A C 1
ATOM 1192 O O . THR A 1 145 ? 10.852 -22.609 -24.141 1 97.5 145 THR A O 1
ATOM 1195 N N . GLN A 1 146 ? 10.773 -20.969 -22.656 1 96.38 146 GLN A N 1
ATOM 1196 C CA . GLN A 1 146 ? 11.492 -21.656 -21.594 1 96.38 146 GLN A CA 1
ATOM 1197 C C . GLN A 1 146 ? 10.844 -21.406 -20.234 1 96.38 146 GLN A C 1
ATOM 1199 O O . GLN A 1 146 ? 10.062 -20.469 -20.078 1 96.38 146 GLN A O 1
ATOM 1204 N N . ASN A 1 147 ? 11.195 -22.328 -19.281 1 97 147 ASN A N 1
ATOM 1205 C CA . ASN A 1 147 ? 10.688 -22.141 -17.922 1 97 147 ASN A CA 1
ATOM 1206 C C . ASN A 1 147 ? 9.164 -22.172 -17.875 1 97 147 ASN A C 1
ATOM 1208 O O . ASN A 1 147 ? 8.547 -21.406 -17.125 1 97 147 ASN A O 1
ATOM 1212 N N . ALA A 1 148 ? 8.641 -22.953 -18.688 1 98.19 148 ALA A N 1
ATOM 1213 C CA . ALA A 1 148 ? 7.191 -23.031 -18.828 1 98.19 148 ALA A CA 1
ATOM 1214 C C . ALA A 1 148 ? 6.562 -23.656 -17.578 1 98.19 148 ALA A C 1
ATOM 1216 O O . ALA A 1 148 ? 7.211 -24.438 -16.875 1 98.19 148 ALA A O 1
ATOM 1217 N N . PHE A 1 149 ? 5.336 -23.281 -17.328 1 98.56 149 PHE A N 1
ATOM 1218 C CA . PHE A 1 149 ? 4.551 -23.969 -16.312 1 98.56 149 PHE A CA 1
ATOM 1219 C C . PHE A 1 149 ? 4.391 -25.453 -16.656 1 98.56 149 PHE A C 1
ATOM 1221 O O . PHE A 1 149 ? 4.051 -25.797 -17.781 1 98.56 149 PHE A O 1
ATOM 1228 N N . GLN A 1 150 ? 4.703 -26.297 -15.734 1 98.56 150 GLN A N 1
ATOM 1229 C CA . GLN A 1 150 ? 4.504 -27.734 -15.883 1 98.56 150 GLN A CA 1
ATOM 1230 C C . GLN A 1 150 ? 3.543 -28.266 -14.82 1 98.56 150 GLN A C 1
ATOM 1232 O O . GLN A 1 150 ? 3.551 -27.812 -13.68 1 98.56 150 GLN A O 1
ATOM 1237 N N . TYR A 1 151 ? 2.742 -29.156 -15.227 1 98.75 151 TYR A N 1
ATOM 1238 C CA . TYR A 1 151 ? 1.701 -29.75 -14.391 1 98.75 151 TYR A CA 1
ATOM 1239 C C . TYR A 1 151 ? 1.694 -31.266 -14.516 1 98.75 151 TYR A C 1
ATOM 1241 O O . TYR A 1 151 ? 1.849 -31.812 -15.609 1 98.75 151 TYR A O 1
ATOM 1249 N N . VAL A 1 152 ? 1.56 -31.984 -13.422 1 98.69 152 VAL A N 1
ATOM 1250 C CA . VAL A 1 152 ? 1.449 -33.438 -13.461 1 98.69 152 VAL A CA 1
ATOM 1251 C C . VAL A 1 152 ? -0.021 -33.844 -13.555 1 98.69 152 VAL A C 1
ATOM 1253 O O . VAL A 1 152 ? -0.803 -33.594 -12.641 1 98.69 152 VAL A O 1
ATOM 1256 N N . LYS A 1 153 ? -0.346 -34.531 -14.578 1 98 153 LYS A N 1
ATOM 1257 C CA . LYS A 1 153 ? -1.725 -34.906 -14.852 1 98 153 LYS A CA 1
ATOM 1258 C C . LYS A 1 153 ? -2.33 -35.656 -13.664 1 98 153 LYS A C 1
ATOM 1260 O O . LYS A 1 153 ? -1.683 -36.531 -13.07 1 98 153 LYS A O 1
ATOM 1265 N N . ASN A 1 154 ? -3.576 -35.25 -13.266 1 97.31 154 ASN A N 1
ATOM 1266 C CA . ASN A 1 154 ? -4.422 -35.875 -12.258 1 97.31 154 ASN A CA 1
ATOM 1267 C C . ASN A 1 154 ? -3.795 -35.812 -10.867 1 97.31 154 ASN A C 1
ATOM 1269 O O . ASN A 1 154 ? -4.254 -36.469 -9.938 1 97.31 154 ASN A O 1
ATOM 1273 N N . SER A 1 155 ? -2.758 -35 -10.758 1 98.06 155 SER A N 1
ATOM 1274 C CA . SER A 1 155 ? -2.037 -34.969 -9.492 1 98.06 155 SER A CA 1
ATOM 1275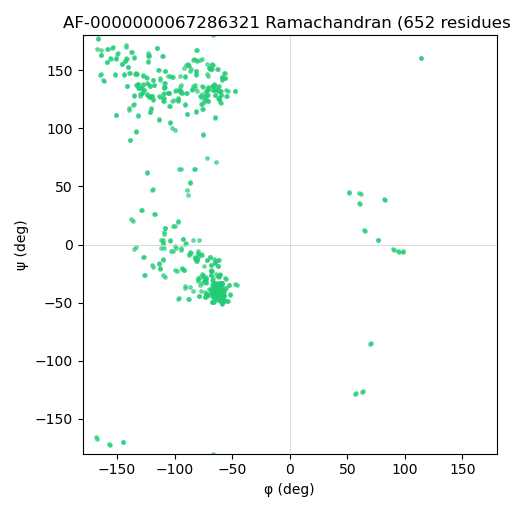 C C . SER A 1 155 ? -2.9 -34.375 -8.383 1 98.06 155 SER A C 1
ATOM 1277 O O . SER A 1 155 ? -2.662 -34.656 -7.199 1 98.06 155 SER A O 1
ATOM 1279 N N . HIS A 1 156 ? -3.93 -33.562 -8.664 1 97.88 156 HIS A N 1
ATOM 1280 C CA . HIS A 1 156 ? -4.828 -33.031 -7.652 1 97.88 156 HIS A CA 1
ATOM 1281 C C . HIS A 1 156 ? -5.586 -34.125 -6.934 1 97.88 156 HIS A C 1
ATOM 1283 O O . HIS A 1 156 ? -6.152 -33.906 -5.863 1 97.88 156 HIS A O 1
ATOM 1289 N N . GLN A 1 157 ? -5.543 -35.375 -7.492 1 97 157 GLN A N 1
ATOM 1290 C CA . GLN A 1 157 ? -6.285 -36.5 -6.93 1 97 157 GLN A CA 1
ATOM 1291 C C . GLN A 1 157 ? -5.418 -37.312 -5.961 1 97 157 GLN A C 1
ATOM 1293 O O . GLN A 1 157 ? -5.938 -38.031 -5.129 1 97 157 GLN A O 1
ATOM 1298 N N . TRP A 1 158 ? -4.117 -37.188 -6.09 1 96.19 158 TRP A N 1
ATOM 1299 C CA . TRP A 1 158 ? -3.297 -38.094 -5.277 1 96.19 158 TRP A CA 1
ATOM 1300 C C . TRP A 1 158 ? -2.281 -37.281 -4.457 1 96.19 158 TRP A C 1
ATOM 1302 O O . TRP A 1 158 ? -1.654 -37.844 -3.545 1 96.19 158 TRP A O 1
ATOM 1312 N N . SER A 1 159 ? -2.08 -35.969 -4.699 1 96 159 SER A N 1
ATOM 1313 C CA . SER A 1 159 ? -1.009 -35.188 -4.098 1 96 159 SER A CA 1
ATOM 1314 C C . SER A 1 159 ? -1.172 -35.094 -2.584 1 96 159 SER A C 1
ATOM 1316 O O . SER A 1 159 ? -0.193 -34.906 -1.859 1 96 159 SER A O 1
ATOM 1318 N N . THR A 1 160 ? -2.379 -35.219 -2.055 1 93.81 160 THR A N 1
ATOM 1319 C CA . THR A 1 160 ? -2.641 -35.094 -0.625 1 93.81 160 THR A CA 1
ATOM 1320 C C . THR A 1 160 ? -1.861 -36.156 0.159 1 93.81 160 THR A C 1
ATOM 1322 O O . THR A 1 160 ? -1.564 -35.969 1.34 1 93.81 160 THR A O 1
ATOM 1325 N N . GLN A 1 161 ? -1.552 -37.25 -0.464 1 93.25 161 GLN A N 1
ATOM 1326 C CA . GLN A 1 161 ? -0.78 -38.281 0.177 1 93.25 161 GLN A CA 1
ATOM 1327 C C . GLN A 1 161 ? 0.631 -37.812 0.513 1 93.25 161 GLN A C 1
ATOM 1329 O O . GLN A 1 161 ? 1.312 -38.438 1.345 1 93.25 161 GLN A O 1
ATOM 1334 N N . TYR A 1 162 ? 1.025 -36.719 -0.096 1 91.56 162 TYR A N 1
ATOM 1335 C CA . TYR A 1 162 ? 2.389 -36.25 0.081 1 91.56 162 TYR A CA 1
ATOM 1336 C C . TYR A 1 162 ? 2.395 -34.875 0.746 1 91.56 162 TYR A C 1
ATOM 1338 O O . TYR A 1 162 ? 3.324 -34.094 0.554 1 91.56 162 TYR A O 1
ATOM 1346 N N . ASN A 1 163 ? 1.389 -34.531 1.521 1 89.75 163 ASN A N 1
ATOM 1347 C CA . ASN A 1 163 ? 1.271 -33.25 2.203 1 89.75 163 ASN A CA 1
ATOM 1348 C C . ASN A 1 163 ? 2.369 -33.062 3.246 1 89.75 163 ASN A C 1
ATOM 1350 O O . ASN A 1 163 ? 2.596 -31.969 3.729 1 89.75 163 ASN A O 1
ATOM 1354 N N . HIS A 1 164 ? 2.986 -34.094 3.543 1 86.12 164 HIS A N 1
ATOM 1355 C CA . HIS A 1 164 ? 4.078 -34 4.508 1 86.12 164 HIS A CA 1
ATOM 1356 C C . HIS A 1 164 ? 5.352 -33.469 3.857 1 86.12 164 HIS A C 1
ATOM 1358 O O . HIS A 1 164 ? 6.332 -33.188 4.547 1 86.12 164 HIS A O 1
ATOM 1364 N N . GLU A 1 165 ? 5.32 -33.281 2.508 1 85.69 165 GLU A N 1
ATOM 1365 C CA . GLU A 1 165 ? 6.453 -32.75 1.754 1 85.69 165 GLU A CA 1
ATOM 1366 C C . GLU A 1 165 ? 6.168 -31.328 1.259 1 85.69 165 GLU A C 1
ATOM 1368 O O . GLU A 1 165 ? 5.086 -31.062 0.738 1 85.69 165 GLU A O 1
ATOM 1373 N N . ILE A 1 166 ? 7.137 -30.484 1.408 1 85.06 166 ILE A N 1
ATOM 1374 C CA . ILE A 1 166 ? 7.02 -29.156 0.827 1 85.06 166 ILE A CA 1
ATOM 1375 C C . ILE A 1 166 ? 7.191 -29.234 -0.688 1 85.06 166 ILE A C 1
ATOM 1377 O O . ILE A 1 166 ? 6.445 -28.609 -1.439 1 85.06 166 ILE A O 1
ATOM 1381 N N . TYR A 1 167 ? 8.25 -30.031 -1.029 1 90.56 167 TYR A N 1
ATOM 1382 C CA . TYR A 1 167 ? 8.57 -30.25 -2.436 1 90.56 167 TYR A CA 1
ATOM 1383 C C . TYR A 1 167 ? 8.664 -31.734 -2.75 1 90.56 167 TYR A C 1
ATOM 1385 O O . TYR A 1 167 ? 9.094 -32.531 -1.905 1 90.56 167 TYR A O 1
ATOM 1393 N N . LEU A 1 168 ? 8.234 -32.062 -3.957 1 92.38 168 LEU A N 1
ATOM 1394 C CA . LEU A 1 168 ? 8.492 -33.406 -4.48 1 92.38 168 LEU A CA 1
ATOM 1395 C C . LEU A 1 168 ? 9.758 -33.406 -5.332 1 92.38 168 LEU A C 1
ATOM 1397 O O . LEU A 1 168 ? 10.016 -32.469 -6.086 1 92.38 168 LEU A O 1
ATOM 1401 N N . SER A 1 169 ? 10.531 -34.406 -5.129 1 91.12 169 SER A N 1
ATOM 1402 C CA . SER A 1 169 ? 11.805 -34.438 -5.832 1 91.12 169 SER A CA 1
ATOM 1403 C C . SER A 1 169 ? 11.609 -34.719 -7.32 1 91.12 169 SER A C 1
ATOM 1405 O O . SER A 1 169 ? 10.641 -35.375 -7.711 1 91.12 169 SER A O 1
ATOM 1407 N N . ASP A 1 170 ? 12.57 -34.281 -8.07 1 92.81 170 ASP A N 1
ATOM 1408 C CA . ASP A 1 170 ? 12.562 -34.562 -9.5 1 92.81 170 ASP A CA 1
ATOM 1409 C C . ASP A 1 170 ? 12.586 -36.062 -9.773 1 92.81 170 ASP A C 1
ATOM 1411 O O . ASP A 1 170 ? 11.875 -36.531 -10.656 1 92.81 170 ASP A O 1
ATOM 1415 N N . ASN A 1 171 ? 13.43 -36.75 -9.023 1 92.69 171 ASN A N 1
ATOM 1416 C CA . ASN A 1 171 ? 13.547 -38.188 -9.195 1 92.69 171 ASN A CA 1
ATOM 1417 C C . ASN A 1 171 ? 12.219 -38.906 -8.953 1 92.69 171 ASN A C 1
ATOM 1419 O O . ASN A 1 171 ? 11.859 -39.812 -9.688 1 92.69 171 ASN A O 1
ATOM 1423 N N . PHE A 1 172 ? 11.562 -38.531 -7.938 1 94 172 PHE A N 1
ATOM 1424 C CA . PHE A 1 172 ? 10.266 -39.125 -7.617 1 94 172 PHE A CA 1
ATOM 1425 C C . PHE A 1 172 ? 9.281 -38.938 -8.766 1 94 172 PHE A C 1
ATOM 1427 O O . PHE A 1 172 ? 8.633 -39.875 -9.195 1 94 172 PHE A O 1
ATOM 1434 N N . ILE A 1 173 ? 9.172 -37.688 -9.234 1 96.44 173 ILE A N 1
ATOM 1435 C CA . ILE A 1 173 ? 8.219 -37.375 -10.289 1 96.44 173 ILE A CA 1
ATOM 1436 C C . ILE A 1 173 ? 8.633 -38.062 -11.578 1 96.44 173 ILE A C 1
ATOM 1438 O O . ILE A 1 173 ? 7.789 -38.656 -12.281 1 96.44 173 ILE A O 1
ATOM 1442 N N . GLU A 1 174 ? 9.922 -38.094 -11.906 1 95.19 174 GLU A N 1
ATOM 1443 C CA . GLU A 1 174 ? 10.422 -38.719 -13.125 1 95.19 174 GLU A CA 1
ATOM 1444 C C . GLU A 1 174 ? 10.18 -40.219 -13.094 1 95.19 174 GLU A C 1
ATOM 1446 O O . GLU A 1 174 ? 9.844 -40.812 -14.125 1 95.19 174 GLU A O 1
ATOM 1451 N N . SER A 1 175 ? 10.375 -40.844 -11.992 1 96.44 175 SER A N 1
ATOM 1452 C CA . SER A 1 175 ? 10.266 -42.281 -11.867 1 96.44 175 SER A CA 1
ATOM 1453 C C . SER A 1 175 ? 8.805 -42.719 -11.922 1 96.44 175 SER A C 1
ATOM 1455 O O . SER A 1 175 ? 8.5 -43.812 -12.43 1 96.44 175 SER A O 1
ATOM 1457 N N . ASN A 1 176 ? 7.953 -41.906 -11.422 1 96.25 176 ASN A N 1
ATOM 1458 C CA . ASN A 1 176 ? 6.59 -42.375 -11.219 1 96.25 176 ASN A CA 1
ATOM 1459 C C . ASN A 1 176 ? 5.617 -41.75 -12.195 1 96.25 176 ASN A C 1
ATOM 1461 O O . ASN A 1 176 ? 4.574 -42.312 -12.516 1 96.25 176 ASN A O 1
ATOM 1465 N N . TYR A 1 177 ? 5.977 -40.469 -12.664 1 96.94 177 TYR A N 1
ATOM 1466 C CA . TYR A 1 177 ? 4.953 -39.719 -13.383 1 96.94 177 TYR A CA 1
ATOM 1467 C C . TYR A 1 177 ? 5.535 -39.062 -14.609 1 96.94 177 TYR A C 1
ATOM 1469 O O . TYR A 1 177 ? 5 -38.031 -15.078 1 96.94 177 TYR A O 1
ATOM 1477 N N . LYS A 1 178 ? 6.609 -39.469 -15.125 1 95.94 178 LYS A N 1
ATOM 1478 C CA . LYS A 1 178 ? 7.305 -38.844 -16.25 1 95.94 178 LYS A CA 1
ATOM 1479 C C . LYS A 1 178 ? 6.355 -38.625 -17.422 1 95.94 178 LYS A C 1
ATOM 1481 O O . LYS A 1 178 ? 6.355 -37.562 -18.047 1 95.94 178 LYS A O 1
ATOM 1486 N N . ASN A 1 179 ? 5.527 -39.594 -17.703 1 96.94 179 ASN A N 1
ATOM 1487 C CA . ASN A 1 179 ? 4.656 -39.562 -18.859 1 96.94 179 ASN A CA 1
ATOM 1488 C C . ASN A 1 179 ? 3.428 -38.688 -18.625 1 96.94 179 ASN A C 1
ATOM 1490 O O . ASN A 1 179 ? 2.678 -38.375 -19.547 1 96.94 179 ASN A O 1
ATOM 1494 N N . ASP A 1 180 ? 3.234 -38.281 -17.422 1 97.94 180 ASP A N 1
ATOM 1495 C CA . ASP A 1 180 ? 2.066 -37.5 -17.047 1 97.94 180 ASP A CA 1
ATOM 1496 C C . ASP A 1 180 ? 2.408 -36 -16.969 1 97.94 180 ASP A C 1
ATOM 1498 O O . ASP A 1 180 ? 1.538 -35.188 -16.703 1 97.94 180 ASP A O 1
ATOM 1502 N N . ILE A 1 181 ? 3.668 -35.656 -17.219 1 98.31 181 ILE A N 1
ATOM 1503 C CA . ILE A 1 181 ? 4.102 -34.25 -17.109 1 98.31 181 ILE A CA 1
ATOM 1504 C C . ILE A 1 181 ? 3.619 -33.469 -18.328 1 98.31 181 ILE A C 1
ATOM 1506 O O . ILE A 1 181 ? 3.943 -33.812 -19.469 1 98.31 181 ILE A O 1
ATOM 1510 N N . LEU A 1 182 ? 2.797 -32.531 -18.094 1 98.44 182 LEU A N 1
ATOM 1511 C CA . LEU A 1 182 ? 2.365 -31.594 -19.125 1 98.44 182 LEU A CA 1
ATOM 1512 C C . LEU A 1 182 ? 3.197 -30.312 -19.062 1 98.44 182 LEU A C 1
ATOM 1514 O O . LEU A 1 182 ? 3.486 -29.797 -17.984 1 98.44 182 LEU A O 1
ATOM 1518 N N . THR A 1 183 ? 3.699 -29.812 -20.172 1 98.38 183 THR A N 1
ATOM 1519 C CA . THR A 1 183 ? 4.445 -28.562 -20.297 1 98.38 183 THR A CA 1
ATOM 1520 C C . THR A 1 183 ? 3.707 -27.594 -21.203 1 98.38 183 THR A C 1
ATOM 1522 O O . THR A 1 183 ? 3.184 -27.969 -22.25 1 98.38 183 THR A O 1
ATOM 1525 N N . PHE A 1 184 ? 3.635 -26.312 -20.828 1 98.62 184 PHE A N 1
ATOM 1526 C CA . PHE A 1 184 ? 2.805 -25.375 -21.578 1 98.62 184 PHE A CA 1
ATOM 1527 C C . PHE A 1 184 ? 3.631 -24.188 -22.062 1 98.62 184 PHE A C 1
ATOM 1529 O O . PHE A 1 184 ? 3.398 -23.047 -21.641 1 98.62 184 PHE A O 1
ATOM 1536 N N . PRO A 1 185 ? 4.652 -24.375 -22.906 1 98.56 185 PRO A N 1
ATOM 1537 C CA . PRO A 1 185 ? 5.258 -23.234 -23.578 1 98.56 185 PRO A CA 1
ATOM 1538 C C . PRO A 1 185 ? 4.297 -22.547 -24.547 1 98.56 185 PRO A C 1
ATOM 1540 O O . PRO A 1 185 ? 3.951 -23.109 -25.578 1 98.56 185 PRO A O 1
ATOM 1543 N N . MET A 1 186 ? 3.855 -21.359 -24.188 1 98.62 186 MET A N 1
ATOM 1544 C CA . MET A 1 186 ? 2.793 -20.703 -24.938 1 98.62 186 MET A CA 1
ATOM 1545 C C . MET A 1 186 ? 3.045 -19.203 -25.031 1 98.62 186 MET A C 1
ATOM 1547 O O . MET A 1 186 ? 3.93 -18.672 -24.359 1 98.62 186 MET A O 1
ATOM 1551 N N . LYS A 1 187 ? 2.289 -18.5 -25.844 1 98.56 187 LYS A N 1
ATOM 1552 C CA . LYS A 1 187 ? 2.449 -17.062 -26.109 1 98.56 187 LYS A CA 1
ATOM 1553 C C . LYS A 1 187 ? 1.91 -16.219 -24.953 1 98.56 187 LYS A C 1
ATOM 1555 O O . LYS A 1 187 ? 1.117 -16.703 -24.141 1 98.56 187 LYS A O 1
ATOM 1560 N N . LYS A 1 188 ? 2.396 -14.984 -24.938 1 98.62 188 LYS A N 1
ATOM 1561 C CA . LYS A 1 188 ? 1.85 -14.062 -23.953 1 98.62 188 LYS A CA 1
ATOM 1562 C C . LYS A 1 188 ? 0.336 -13.93 -24.109 1 98.62 188 LYS A C 1
ATOM 1564 O O . LYS A 1 188 ? -0.195 -14.031 -25.219 1 98.62 188 LYS A O 1
ATOM 1569 N N . GLY A 1 189 ? -0.328 -13.727 -23 1 98.81 189 GLY A N 1
ATOM 1570 C CA . GLY A 1 189 ? -1.781 -13.688 -22.969 1 98.81 189 GLY A CA 1
ATOM 1571 C C . GLY A 1 189 ? -2.406 -15.016 -22.609 1 98.81 189 GLY A C 1
ATOM 1572 O O . GLY A 1 189 ? -3.619 -15.109 -22.406 1 98.81 189 GLY A O 1
ATOM 1573 N N . THR A 1 190 ? -1.586 -16.031 -22.5 1 98.88 190 THR A N 1
ATOM 1574 C CA . THR A 1 190 ? -2.072 -17.359 -22.141 1 98.88 190 THR A CA 1
ATOM 1575 C C . THR A 1 190 ? -2.633 -17.359 -20.719 1 98.88 190 THR A C 1
ATOM 1577 O O . THR A 1 190 ? -2.074 -16.734 -19.828 1 98.88 190 THR A O 1
ATOM 1580 N N . PHE A 1 191 ? -3.771 -18.047 -20.609 1 98.88 191 PHE A N 1
ATOM 1581 C CA . PHE A 1 191 ? -4.445 -18.234 -19.328 1 98.88 191 PHE A CA 1
ATOM 1582 C C . PHE A 1 191 ? -4.324 -19.688 -18.859 1 98.88 191 PHE A C 1
ATOM 1584 O O . PHE A 1 191 ? -4.637 -20.609 -19.609 1 98.88 191 PHE A O 1
ATOM 1591 N N . ILE A 1 192 ? -3.787 -19.891 -17.672 1 98.88 192 ILE A N 1
ATOM 1592 C CA . ILE A 1 192 ? -3.727 -21.203 -17.016 1 98.88 192 ILE A CA 1
ATOM 1593 C C . ILE A 1 192 ? -4.395 -21.125 -15.641 1 98.88 192 ILE A C 1
ATOM 1595 O O . ILE A 1 192 ? -4.133 -20.188 -14.875 1 98.88 192 ILE A O 1
ATOM 1599 N N . VAL A 1 193 ? -5.289 -21.984 -15.336 1 98.94 193 VAL A N 1
ATOM 1600 C CA . VAL A 1 193 ? -5.859 -22.125 -14 1 98.94 193 VAL A CA 1
ATOM 1601 C C . VAL A 1 193 ? -5.793 -23.578 -13.555 1 98.94 193 VAL A C 1
ATOM 1603 O O . VAL A 1 193 ? -6.004 -24.5 -14.359 1 98.94 193 VAL A O 1
ATOM 1606 N N . CYS A 1 194 ? -5.383 -23.812 -12.352 1 98.81 194 CYS A N 1
ATOM 1607 C CA . CYS A 1 194 ? -5.312 -25.188 -11.867 1 98.81 194 CYS A CA 1
ATOM 1608 C C . CYS A 1 194 ? -5.707 -25.281 -10.398 1 98.81 194 CYS A C 1
ATOM 1610 O O . CYS A 1 194 ? -5.75 -24.266 -9.703 1 98.81 194 CYS A O 1
ATOM 1612 N N . ASP A 1 195 ? -6.109 -26.453 -10 1 98.75 195 ASP A N 1
ATOM 1613 C CA . ASP A 1 195 ? -6.336 -26.797 -8.602 1 98.75 195 ASP A CA 1
ATOM 1614 C C . ASP A 1 195 ? -5.043 -26.688 -7.793 1 98.75 195 ASP A C 1
ATOM 1616 O O . ASP A 1 195 ? -3.998 -27.188 -8.211 1 98.75 195 ASP A O 1
ATOM 1620 N N . ILE A 1 196 ? -5.09 -26.031 -6.645 1 98.56 196 ILE A N 1
ATOM 1621 C CA . ILE A 1 196 ? -3.879 -25.734 -5.891 1 98.56 196 ILE A CA 1
ATOM 1622 C C . ILE A 1 196 ? -3.287 -27.031 -5.324 1 98.56 196 ILE A C 1
ATOM 1624 O O . ILE A 1 196 ? -2.154 -27.031 -4.84 1 98.56 196 ILE A O 1
ATOM 1628 N N . HIS A 1 197 ? -3.996 -28.078 -5.387 1 98.44 197 HIS A N 1
ATOM 1629 C CA . HIS A 1 197 ? -3.498 -29.375 -4.961 1 98.44 197 HIS A CA 1
ATOM 1630 C C . HIS A 1 197 ? -2.779 -30.094 -6.098 1 98.44 197 HIS A C 1
ATOM 1632 O O . HIS A 1 197 ? -2.203 -31.156 -5.898 1 98.44 197 HIS A O 1
ATOM 1638 N N . GLY A 1 198 ? -2.861 -29.547 -7.27 1 98.62 198 GLY A N 1
ATOM 1639 C CA . GLY A 1 198 ? -2.109 -30.109 -8.383 1 98.62 198 GLY A CA 1
ATOM 1640 C C . GLY A 1 198 ? -0.616 -29.875 -8.273 1 98.62 198 GLY A C 1
ATOM 1641 O O . GLY A 1 198 ? -0.18 -28.75 -7.984 1 98.62 198 GLY A O 1
ATOM 1642 N N . VAL A 1 199 ? 0.146 -30.922 -8.5 1 98.62 199 VAL A N 1
ATOM 1643 C CA . VAL A 1 199 ? 1.601 -30.828 -8.477 1 98.62 199 VAL A CA 1
ATOM 1644 C C . VAL A 1 199 ? 2.09 -30.094 -9.727 1 98.62 199 VAL A C 1
ATOM 1646 O O . VAL A 1 199 ? 1.747 -30.469 -10.844 1 98.62 199 VAL A O 1
ATOM 1649 N N . HIS A 1 200 ? 2.836 -29.078 -9.508 1 98.69 200 HIS A N 1
ATOM 1650 C CA . HIS A 1 200 ? 3.32 -28.281 -10.625 1 98.69 200 HIS A CA 1
ATOM 1651 C C . HIS A 1 200 ? 4.68 -27.672 -10.312 1 98.69 200 HIS A C 1
ATOM 1653 O O . HIS A 1 200 ? 5.145 -27.719 -9.172 1 98.69 200 HIS A O 1
ATOM 1659 N N . ARG A 1 201 ? 5.34 -27.203 -11.305 1 97.69 201 ARG A N 1
ATOM 1660 C CA . ARG A 1 201 ? 6.598 -26.469 -11.203 1 97.69 201 ARG A CA 1
ATOM 1661 C C . ARG A 1 201 ? 6.793 -25.547 -12.398 1 97.69 201 ARG A C 1
ATOM 1663 O O . ARG A 1 201 ? 5.941 -25.484 -13.289 1 97.69 201 ARG A O 1
ATOM 1670 N N . ALA A 1 202 ? 7.75 -24.688 -12.312 1 96.69 202 ALA A N 1
ATOM 1671 C CA . ALA A 1 202 ? 8.297 -24.062 -13.516 1 96.69 202 ALA A CA 1
ATOM 1672 C C . ALA A 1 202 ? 9.453 -24.891 -14.086 1 96.69 202 ALA A C 1
ATOM 1674 O O . ALA A 1 202 ? 10.359 -25.281 -13.352 1 96.69 202 ALA A O 1
ATOM 1675 N N . GLU A 1 203 ? 9.391 -25.141 -15.336 1 96.12 203 GLU A N 1
ATOM 1676 C CA . GLU A 1 203 ? 10.43 -25.922 -16 1 96.12 203 GLU A CA 1
ATOM 1677 C C . GLU A 1 203 ? 11.812 -25.328 -15.758 1 96.12 203 GLU A C 1
ATOM 1679 O O . GLU A 1 203 ? 12.023 -24.141 -15.984 1 96.12 203 GLU A O 1
ATOM 1684 N N . PRO A 1 204 ? 12.727 -26.188 -15.289 1 93.12 204 PRO A N 1
ATOM 1685 C CA . PRO A 1 204 ? 14.086 -25.672 -15.125 1 93.12 204 PRO A CA 1
ATOM 1686 C C . PRO A 1 204 ? 14.68 -25.141 -16.438 1 93.12 204 PRO A C 1
ATOM 1688 O O . PRO A 1 204 ? 14.422 -25.703 -17.5 1 93.12 204 PRO A O 1
ATOM 1691 N N . PHE A 1 205 ? 15.453 -24.094 -16.297 1 91.75 205 PHE A N 1
ATOM 1692 C CA . PHE A 1 205 ? 16.109 -23.5 -17.469 1 91.75 205 PHE A CA 1
ATOM 1693 C C . PHE A 1 205 ? 17.422 -22.844 -17.062 1 91.75 205 PHE A C 1
ATOM 1695 O O . PHE A 1 205 ? 17.703 -22.656 -15.883 1 91.75 205 PHE A O 1
ATOM 1702 N N . ASN A 1 206 ? 18.281 -22.641 -17.984 1 90.81 206 ASN A N 1
ATOM 1703 C CA . ASN A 1 206 ? 19.547 -21.938 -17.812 1 90.81 206 ASN A CA 1
ATOM 1704 C C . ASN A 1 206 ? 19.828 -21.016 -19.016 1 90.81 206 ASN A C 1
ATOM 1706 O O . ASN A 1 206 ? 20.422 -21.453 -20 1 90.81 206 ASN A O 1
ATOM 1710 N N . ASP A 1 207 ? 19.391 -19.859 -18.938 1 92.69 207 ASP A N 1
ATOM 1711 C CA . ASP A 1 207 ? 19.531 -18.859 -19.984 1 92.69 207 ASP A CA 1
ATOM 1712 C C . ASP A 1 207 ? 19.578 -17.453 -19.391 1 92.69 207 ASP A C 1
ATOM 1714 O O . ASP A 1 207 ? 18.547 -16.922 -18.969 1 92.69 207 ASP A O 1
ATOM 1718 N N . HIS A 1 208 ? 20.656 -16.812 -19.453 1 88.44 208 HIS A N 1
ATOM 1719 C CA . HIS A 1 208 ? 20.891 -15.523 -18.828 1 88.44 208 HIS A CA 1
ATOM 1720 C C . HIS A 1 208 ? 20.219 -14.398 -19.609 1 88.44 208 HIS A C 1
ATOM 1722 O O . HIS A 1 208 ? 20.094 -13.281 -19.094 1 88.44 208 HIS A O 1
ATOM 1728 N N . ASN A 1 209 ? 19.719 -14.68 -20.734 1 90.69 209 ASN A N 1
ATOM 1729 C CA . ASN A 1 209 ? 19.125 -13.648 -21.578 1 90.69 209 ASN A CA 1
ATOM 1730 C C . ASN A 1 209 ? 17.609 -13.797 -21.672 1 90.69 209 ASN A C 1
ATOM 1732 O O . ASN A 1 209 ? 16.953 -13.062 -22.406 1 90.69 209 ASN A O 1
ATOM 1736 N N . TYR A 1 210 ? 17.172 -14.719 -20.953 1 94.62 210 TYR A N 1
ATOM 1737 C CA . TYR A 1 210 ? 15.742 -15.008 -21.016 1 94.62 210 TYR A CA 1
ATOM 1738 C C . TYR A 1 210 ? 15.039 -14.562 -19.734 1 94.62 210 TYR A C 1
ATOM 1740 O O . TYR A 1 210 ? 15.57 -14.734 -18.641 1 94.62 210 TYR A O 1
ATOM 1748 N N . THR A 1 211 ? 13.875 -13.898 -19.953 1 95.19 211 THR A N 1
ATOM 1749 C CA . THR A 1 211 ? 13.016 -13.531 -18.844 1 95.19 211 THR A CA 1
ATOM 1750 C C . THR A 1 211 ? 11.562 -13.93 -19.125 1 95.19 211 THR A C 1
ATOM 1752 O O . THR A 1 211 ? 11.078 -13.773 -20.234 1 95.19 211 THR A O 1
ATOM 1755 N N . ARG A 1 212 ? 10.922 -14.508 -18.188 1 97.56 212 ARG A N 1
ATOM 1756 C CA . ARG A 1 212 ? 9.492 -14.773 -18.234 1 97.56 212 ARG A CA 1
ATOM 1757 C C . ARG A 1 212 ? 8.734 -13.891 -17.25 1 97.56 212 ARG A C 1
ATOM 1759 O O . ARG A 1 212 ? 9.094 -13.812 -16.078 1 97.56 212 ARG A O 1
ATOM 1766 N N . THR A 1 213 ? 7.742 -13.172 -17.703 1 98.25 213 THR A N 1
ATOM 1767 C CA . THR A 1 213 ? 6.879 -12.352 -16.859 1 98.25 213 THR A CA 1
ATOM 1768 C C . THR A 1 213 ? 5.48 -12.953 -16.766 1 98.25 213 THR A C 1
ATOM 1770 O O . THR A 1 213 ? 4.891 -13.328 -17.781 1 98.25 213 THR A O 1
ATOM 1773 N N . SER A 1 214 ? 4.953 -13.094 -15.57 1 98.62 214 SER A N 1
ATOM 1774 C CA . SER A 1 214 ? 3.645 -13.703 -15.352 1 98.62 214 SER A CA 1
ATOM 1775 C C . SER A 1 214 ? 2.863 -12.961 -14.273 1 98.62 214 SER A C 1
ATOM 1777 O O . SER A 1 214 ? 3.453 -12.312 -13.406 1 98.62 214 SER A O 1
ATOM 1779 N N . LEU A 1 215 ? 1.576 -12.93 -14.406 1 98.88 215 LEU A N 1
ATOM 1780 C CA . LEU A 1 215 ? 0.66 -12.586 -13.32 1 98.88 215 LEU A CA 1
ATOM 1781 C C . LEU A 1 215 ? 0.107 -13.844 -12.656 1 98.88 215 LEU A C 1
ATOM 1783 O O . LEU A 1 215 ? -0.403 -14.734 -13.336 1 98.88 215 LEU A O 1
ATOM 1787 N N . LEU A 1 216 ? 0.264 -13.969 -11.383 1 98.75 216 LEU A N 1
ATOM 1788 C CA . LEU A 1 216 ? -0.223 -15.109 -10.609 1 98.75 216 LEU A CA 1
ATOM 1789 C C . LEU A 1 216 ? -1.072 -14.641 -9.438 1 98.75 216 LEU A C 1
ATOM 1791 O O . LEU A 1 216 ? -0.716 -13.68 -8.75 1 98.75 216 LEU A O 1
ATOM 1795 N N . PHE A 1 217 ? -2.211 -15.227 -9.219 1 98.81 217 PHE A N 1
ATOM 1796 C CA . PHE A 1 217 ? -2.955 -15.031 -7.984 1 98.81 217 PHE A CA 1
ATOM 1797 C C . PHE A 1 217 ? -3.689 -16.297 -7.582 1 98.81 217 PHE A C 1
ATOM 1799 O O . PHE A 1 217 ? -3.926 -17.172 -8.422 1 98.81 217 PHE A O 1
ATOM 1806 N N . GLN A 1 218 ? -3.955 -16.438 -6.359 1 98.75 218 GLN A N 1
ATOM 1807 C CA . GLN A 1 218 ? -4.574 -17.625 -5.793 1 98.75 218 GLN A CA 1
ATOM 1808 C C . GLN A 1 218 ? -5.863 -17.281 -5.055 1 98.75 218 GLN A C 1
ATOM 1810 O O . GLN A 1 218 ? -5.953 -16.234 -4.414 1 98.75 218 GLN A O 1
ATOM 1815 N N . VAL A 1 219 ? -6.875 -18.078 -5.223 1 98.81 219 VAL A N 1
ATOM 1816 C CA . VAL A 1 219 ? -8.164 -17.969 -4.543 1 98.81 219 VAL A CA 1
ATOM 1817 C C . VAL A 1 219 ? -8.453 -19.25 -3.771 1 98.81 219 VAL A C 1
ATOM 1819 O O . VAL A 1 219 ? -8.375 -20.359 -4.328 1 98.81 219 VAL A O 1
ATOM 1822 N N . ASP A 1 220 ? -8.773 -19.141 -2.52 1 98.38 220 ASP A N 1
ATOM 1823 C CA . ASP A 1 220 ? -9.055 -20.297 -1.687 1 98.38 220 ASP A CA 1
ATOM 1824 C C . ASP A 1 220 ? -10.43 -20.188 -1.03 1 98.38 220 ASP A C 1
ATOM 1826 O O . ASP A 1 220 ? -10.898 -19.094 -0.746 1 98.38 220 ASP A O 1
ATOM 1830 N N . GLN A 1 221 ? -11.047 -21.328 -0.924 1 97.19 221 GLN A N 1
ATOM 1831 C CA . GLN A 1 221 ? -12.227 -21.422 -0.07 1 97.19 221 GLN A CA 1
ATOM 1832 C C . GLN A 1 221 ? -11.836 -21.453 1.405 1 97.19 221 GLN A C 1
ATOM 1834 O O . GLN A 1 221 ? -11.555 -22.516 1.953 1 97.19 221 GLN A O 1
ATOM 1839 N N . VAL A 1 222 ? -11.844 -20.281 2.037 1 92.31 222 VAL A N 1
ATOM 1840 C CA . VAL A 1 222 ? -11.289 -20.188 3.383 1 92.31 222 VAL A CA 1
ATOM 1841 C C . VAL A 1 222 ? -12.375 -20.484 4.41 1 92.31 222 VAL A C 1
ATOM 1843 O O . VAL A 1 222 ? -13.328 -19.719 4.559 1 92.31 222 VAL A O 1
ATOM 1846 N N . GLY A 1 223 ? -12.234 -21.547 5.059 1 80.69 223 GLY A N 1
ATOM 1847 C CA . GLY A 1 223 ? -13.18 -21.922 6.098 1 80.69 223 GLY A CA 1
ATOM 1848 C C . GLY A 1 223 ? -12.922 -21.219 7.422 1 80.69 223 GLY A C 1
ATOM 1849 O O . GLY A 1 223 ? -11.883 -20.578 7.594 1 80.69 223 GLY A O 1
ATOM 1850 N N . SER A 1 224 ? -13.836 -21.297 8.32 1 81.62 224 SER A N 1
ATOM 1851 C CA . SER A 1 224 ? -13.766 -20.656 9.625 1 81.62 224 SER A CA 1
ATOM 1852 C C . SER A 1 224 ? -12.594 -21.188 10.438 1 81.62 224 SER A C 1
ATOM 1854 O O . SER A 1 224 ? -12.109 -20.516 11.352 1 81.62 224 SER A O 1
ATOM 1856 N N . GLN A 1 225 ? -12.102 -22.375 10.008 1 84.56 225 GLN A N 1
ATOM 1857 C CA . GLN A 1 225 ? -11.008 -23 10.75 1 84.56 225 GLN A CA 1
ATOM 1858 C C . GLN A 1 225 ? -9.664 -22.406 10.352 1 84.56 225 GLN A C 1
ATOM 1860 O O . GLN A 1 225 ? -8.648 -22.625 11.016 1 84.56 225 GLN A O 1
ATOM 1865 N N . TYR A 1 226 ? -9.648 -21.672 9.352 1 88.69 226 TYR A N 1
ATOM 1866 C CA . TYR A 1 226 ? -8.383 -21.125 8.859 1 88.69 226 TYR A CA 1
ATOM 1867 C C . TYR A 1 226 ? -8.391 -19.609 8.875 1 88.69 226 TYR A C 1
ATOM 1869 O O . TYR A 1 226 ? -8.008 -18.969 7.898 1 88.69 226 TYR A O 1
ATOM 1877 N N . LEU A 1 227 ? -8.836 -19.125 9.977 1 87.5 227 LEU A N 1
ATOM 1878 C CA . LEU A 1 227 ? -8.812 -17.672 10.133 1 87.5 227 LEU A CA 1
ATOM 1879 C C . LEU A 1 227 ? -7.391 -17.141 10.016 1 87.5 227 LEU A C 1
ATOM 1881 O O . LEU A 1 227 ? -6.457 -17.734 10.562 1 87.5 227 LEU A O 1
ATOM 1885 N N . GLY A 1 228 ? -7.23 -16.094 9.211 1 94.06 228 GLY A N 1
ATOM 1886 C CA . GLY A 1 228 ? -5.918 -15.492 9.039 1 94.06 228 GLY A CA 1
ATOM 1887 C C . GLY A 1 228 ? -5.207 -15.953 7.785 1 94.06 228 GLY A C 1
ATOM 1888 O O . GLY A 1 228 ? -4.148 -15.43 7.434 1 94.06 228 GLY A O 1
ATOM 1889 N N . HIS A 1 229 ? -5.801 -16.906 7.105 1 96.38 229 HIS A N 1
ATOM 1890 C CA . HIS A 1 229 ? -5.191 -17.484 5.906 1 96.38 229 HIS A CA 1
ATOM 1891 C C . HIS A 1 229 ? -5.121 -16.438 4.785 1 96.38 229 HIS A C 1
ATOM 1893 O O . HIS A 1 229 ? -6.109 -15.766 4.496 1 96.38 229 HIS A O 1
ATOM 1899 N N . GLY A 1 230 ? -3.904 -16.391 4.184 1 96.69 230 GLY A N 1
ATOM 1900 C CA . GLY A 1 230 ? -3.711 -15.5 3.041 1 96.69 230 GLY A CA 1
ATOM 1901 C C . GLY A 1 230 ? -2.742 -14.367 3.318 1 96.69 230 GLY A C 1
ATOM 1902 O O . GLY A 1 230 ? -2.486 -14.031 4.477 1 96.69 230 GLY A O 1
ATOM 1903 N N . GLU A 1 231 ? -2.26 -13.828 2.238 1 97.06 231 GLU A N 1
ATOM 1904 C CA . GLU A 1 231 ? -1.307 -12.727 2.312 1 97.06 231 GLU A CA 1
ATOM 1905 C C . GLU A 1 231 ? -2.02 -11.391 2.541 1 97.06 231 GLU A C 1
ATOM 1907 O O . GLU A 1 231 ? -3.162 -11.219 2.117 1 97.06 231 GLU A O 1
ATOM 1912 N N . LYS A 1 232 ? -1.287 -10.492 3.248 1 95.44 232 LYS A N 1
ATOM 1913 C CA . LYS A 1 232 ? -1.755 -9.109 3.336 1 95.44 232 LYS A CA 1
ATOM 1914 C C . LYS A 1 232 ? -2.148 -8.57 1.963 1 95.44 232 LYS A C 1
ATOM 1916 O O . LYS A 1 232 ? -1.429 -8.773 0.983 1 95.44 232 LYS A O 1
ATOM 1921 N N . ASN A 1 233 ? -3.33 -7.949 1.924 1 96.81 233 ASN A N 1
ATOM 1922 C CA . ASN A 1 233 ? -3.861 -7.41 0.677 1 96.81 233 ASN A CA 1
ATOM 1923 C C . ASN A 1 233 ? -4.117 -5.906 0.782 1 96.81 233 ASN A C 1
ATOM 1925 O O . ASN A 1 233 ? -4.934 -5.469 1.592 1 96.81 233 ASN A O 1
ATOM 1929 N N . ILE A 1 234 ? -3.383 -5.102 0.026 1 97.31 234 ILE A N 1
ATOM 1930 C CA . ILE A 1 234 ? -3.605 -3.66 -0.025 1 97.31 234 ILE A CA 1
ATOM 1931 C C . ILE A 1 234 ? -4.121 -3.266 -1.408 1 97.31 234 ILE A C 1
ATOM 1933 O O . ILE A 1 234 ? -3.676 -3.811 -2.42 1 97.31 234 ILE A O 1
ATOM 1937 N N . VAL A 1 235 ? -5.039 -2.328 -1.452 1 98.25 235 VAL A N 1
ATOM 1938 C CA . VAL A 1 235 ? -5.688 -1.947 -2.703 1 98.25 235 VAL A CA 1
ATOM 1939 C C . VAL A 1 235 ? -5.699 -0.426 -2.836 1 98.25 235 VAL A C 1
ATOM 1941 O O . VAL A 1 235 ? -5.688 0.292 -1.833 1 98.25 235 VAL A O 1
ATOM 1944 N N . ASN A 1 236 ? -5.598 0.063 -4.055 1 98 236 ASN A N 1
ATOM 1945 C CA . ASN A 1 236 ? -5.809 1.47 -4.375 1 98 236 ASN A CA 1
ATOM 1946 C C . ASN A 1 236 ? -7.293 1.823 -4.395 1 98 236 ASN A C 1
ATOM 1948 O O . ASN A 1 236 ? -8.062 1.259 -5.18 1 98 236 ASN A O 1
ATOM 1952 N N . THR A 1 237 ? -7.758 2.744 -3.59 1 98 237 THR A N 1
ATOM 1953 C CA . THR A 1 237 ? -9.18 3.055 -3.492 1 98 237 THR A CA 1
ATOM 1954 C C . THR A 1 237 ? -9.711 3.57 -4.824 1 98 237 THR A C 1
ATOM 1956 O O . THR A 1 237 ? -10.891 3.387 -5.141 1 98 237 THR A O 1
ATOM 1959 N N . GLU A 1 238 ? -8.875 4.176 -5.637 1 97.44 238 GLU A N 1
ATOM 1960 C CA . GLU A 1 238 ? -9.273 4.652 -6.957 1 97.44 238 GLU A CA 1
ATOM 1961 C C . GLU A 1 238 ? -9.805 3.512 -7.82 1 97.44 238 GLU A C 1
ATOM 1963 O O . GLU A 1 238 ? -10.688 3.715 -8.656 1 97.44 238 GLU A O 1
ATOM 1968 N N . TYR A 1 239 ? -9.258 2.33 -7.637 1 98.44 239 TYR A N 1
ATOM 1969 C CA . TYR A 1 239 ? -9.586 1.208 -8.508 1 98.44 239 TYR A CA 1
ATOM 1970 C C . TYR A 1 239 ? -10.906 0.566 -8.102 1 98.44 239 TYR A C 1
ATOM 1972 O O . TYR A 1 239 ? -11.477 -0.23 -8.859 1 98.44 239 TYR A O 1
ATOM 1980 N N . LEU A 1 240 ? -11.406 0.939 -6.902 1 98.25 240 LEU A N 1
ATOM 1981 C CA . LEU A 1 240 ? -12.586 0.29 -6.348 1 98.25 240 LEU A CA 1
ATOM 1982 C C . LEU A 1 240 ? -13.867 0.893 -6.93 1 98.25 240 LEU A C 1
ATOM 1984 O O . LEU A 1 240 ? -14.711 1.402 -6.191 1 98.25 240 LEU A O 1
ATOM 1988 N N . ASP A 1 241 ? -14.133 0.774 -8.195 1 97.06 241 ASP A N 1
ATOM 1989 C CA . ASP A 1 241 ? -15.242 1.421 -8.891 1 97.06 241 ASP A CA 1
ATOM 1990 C C . ASP A 1 241 ? -16.297 0.402 -9.297 1 97.06 241 ASP A C 1
ATOM 1992 O O . ASP A 1 241 ? -17.328 0.763 -9.883 1 97.06 241 ASP A O 1
ATOM 1996 N N . ASN A 1 242 ? -16.141 -0.865 -8.984 1 96.38 242 ASN A N 1
ATOM 1997 C CA . ASN A 1 242 ? -17.062 -1.912 -9.391 1 96.38 242 ASN A CA 1
ATOM 1998 C C . ASN A 1 242 ? -17.5 -2.764 -8.203 1 96.38 242 ASN A C 1
ATOM 2000 O O . ASN A 1 242 ? -17.797 -3.949 -8.359 1 96.38 242 ASN A O 1
ATOM 2004 N N . LEU A 1 243 ? -17.547 -2.238 -7.121 1 96 243 LEU A N 1
ATOM 2005 C CA . LEU A 1 243 ? -17.719 -3.035 -5.91 1 96 243 LEU A CA 1
ATOM 2006 C C . LEU A 1 243 ? -19.141 -3.586 -5.816 1 96 243 LEU A C 1
ATOM 2008 O O . LEU A 1 243 ? -20.094 -2.869 -6.082 1 96 243 LEU A O 1
ATOM 2012 N N . THR A 1 244 ? -19.328 -4.758 -5.625 1 96.38 244 THR A N 1
ATOM 2013 C CA . THR A 1 244 ? -20.5 -5.527 -5.207 1 96.38 244 THR A CA 1
ATOM 2014 C C . THR A 1 244 ? -20.188 -6.328 -3.945 1 96.38 244 THR A C 1
ATOM 2016 O O . THR A 1 244 ? -19.031 -6.488 -3.57 1 96.38 244 THR A O 1
ATOM 2019 N N . PRO A 1 245 ? -21.141 -6.789 -3.236 1 95.62 245 PRO A N 1
ATOM 2020 C CA . PRO A 1 245 ? -20.859 -7.645 -2.082 1 95.62 245 PRO A CA 1
ATOM 2021 C C . PRO A 1 245 ? -19.969 -8.828 -2.43 1 95.62 245 PRO A C 1
ATOM 2023 O O . PRO A 1 245 ? -19.094 -9.203 -1.635 1 95.62 245 PRO A O 1
ATOM 2026 N N . GLU A 1 246 ? -20.125 -9.359 -3.611 1 96.81 246 GLU A N 1
ATOM 2027 C CA . GLU A 1 246 ? -19.312 -10.477 -4.062 1 96.81 246 GLU A CA 1
ATOM 2028 C C . GLU A 1 246 ? -17.844 -10.07 -4.176 1 96.81 246 GLU A C 1
ATOM 2030 O O . GLU A 1 246 ? -16.953 -10.781 -3.695 1 96.81 246 GLU A O 1
ATOM 2035 N N . ILE A 1 247 ? -17.578 -8.953 -4.77 1 98.06 247 ILE A N 1
ATOM 2036 C CA . ILE A 1 247 ? -16.219 -8.477 -4.969 1 98.06 247 ILE A CA 1
ATOM 2037 C C . ILE A 1 247 ? -15.594 -8.117 -3.623 1 98.06 247 ILE A C 1
ATOM 2039 O O . ILE A 1 247 ? -14.414 -8.391 -3.383 1 98.06 247 ILE A O 1
ATOM 2043 N N . MET A 1 248 ? -16.359 -7.504 -2.73 1 97.44 248 MET A N 1
ATOM 2044 C CA . MET A 1 248 ? -15.867 -7.164 -1.4 1 97.44 248 MET A CA 1
ATOM 2045 C C . MET A 1 248 ? -15.445 -8.414 -0.641 1 97.44 248 MET A C 1
ATOM 2047 O O . MET A 1 248 ? -14.383 -8.438 -0.021 1 97.44 248 MET A O 1
ATOM 2051 N N . ASP A 1 249 ? -16.25 -9.438 -0.757 1 96.31 249 ASP A N 1
ATOM 2052 C CA . ASP A 1 249 ? -15.922 -10.711 -0.125 1 96.31 249 ASP A CA 1
ATOM 2053 C C . ASP A 1 249 ? -14.688 -11.344 -0.774 1 96.31 249 ASP A C 1
ATOM 2055 O O . ASP A 1 249 ? -13.805 -11.852 -0.08 1 96.31 249 ASP A O 1
ATOM 2059 N N . PHE A 1 250 ? -14.688 -11.328 -2.082 1 98.31 250 PHE A N 1
ATOM 2060 C CA . PHE A 1 250 ? -13.602 -11.883 -2.877 1 98.31 250 PHE A CA 1
ATOM 2061 C C . PHE A 1 250 ? -12.273 -11.234 -2.508 1 98.31 250 PHE A C 1
ATOM 2063 O O . PHE A 1 250 ? -11.273 -11.93 -2.328 1 98.31 250 PHE A O 1
ATOM 2070 N N . LEU A 1 251 ? -12.25 -9.922 -2.268 1 98.19 251 LEU A N 1
ATOM 2071 C CA . LEU A 1 251 ? -11.047 -9.164 -1.946 1 98.19 251 LEU A CA 1
ATOM 2072 C C . LEU A 1 251 ? -10.703 -9.297 -0.467 1 98.19 251 LEU A C 1
ATOM 2074 O O . LEU A 1 251 ? -9.625 -8.875 -0.038 1 98.19 251 LEU A O 1
ATOM 2078 N N . GLY A 1 252 ? -11.586 -9.805 0.298 1 96.94 252 GLY A N 1
ATOM 2079 C CA . GLY A 1 252 ? -11.352 -10.062 1.71 1 96.94 252 GLY A CA 1
ATOM 2080 C C . GLY A 1 252 ? -11.555 -8.836 2.58 1 96.94 252 GLY A C 1
ATOM 2081 O O . GLY A 1 252 ? -10.789 -8.594 3.516 1 96.94 252 GLY A O 1
ATOM 2082 N N . PHE A 1 253 ? -12.547 -8.023 2.271 1 97.38 253 PHE A N 1
ATOM 2083 C CA . PHE A 1 253 ? -12.836 -6.871 3.123 1 97.38 253 PHE A CA 1
ATOM 2084 C C . PHE A 1 253 ? -13.211 -7.32 4.531 1 97.38 253 PHE A C 1
ATOM 2086 O O . PHE A 1 253 ? -14.102 -8.148 4.703 1 97.38 253 PHE A O 1
ATOM 2093 N N . GLY A 1 254 ? -12.484 -6.762 5.492 1 96.62 254 GLY A N 1
ATOM 2094 C CA . GLY A 1 254 ? -12.773 -7.047 6.887 1 96.62 254 GLY A CA 1
ATOM 2095 C C . GLY A 1 254 ? -12.281 -8.414 7.332 1 96.62 254 GLY A C 1
ATOM 2096 O O . GLY A 1 254 ? -12.516 -8.82 8.469 1 96.62 254 GLY A O 1
ATOM 2097 N N . PHE A 1 255 ? -11.578 -9.141 6.43 1 96.38 255 PHE A N 1
ATOM 2098 C CA . PHE A 1 255 ? -11.086 -10.477 6.73 1 96.38 255 PHE A CA 1
ATOM 2099 C C . PHE A 1 255 ? -9.633 -10.43 7.172 1 96.38 255 PHE A C 1
ATOM 2101 O O . PHE A 1 255 ? -8.773 -9.914 6.453 1 96.38 255 PHE A O 1
ATOM 2108 N N . ARG A 1 256 ? -9.383 -10.977 8.266 1 95.75 256 ARG A N 1
ATOM 2109 C CA . ARG A 1 256 ? -8.039 -10.992 8.828 1 95.75 256 ARG A CA 1
ATOM 2110 C C . ARG A 1 256 ? -7.102 -11.844 7.98 1 95.75 256 ARG A C 1
ATOM 2112 O O . ARG A 1 256 ? -7.477 -12.93 7.531 1 95.75 256 ARG A O 1
ATOM 2119 N N . ARG A 1 257 ? -5.91 -11.367 7.734 1 95.56 257 ARG A N 1
ATOM 2120 C CA . ARG A 1 257 ? -4.84 -12.055 7.02 1 95.56 257 ARG A CA 1
ATOM 2121 C C . ARG A 1 257 ? -3.547 -12.047 7.828 1 95.56 257 ARG A C 1
ATOM 2123 O O . ARG A 1 257 ? -3.043 -10.977 8.188 1 95.56 257 ARG A O 1
ATOM 2130 N N . ASP A 1 258 ? -2.945 -13.18 7.961 1 94.81 258 ASP A N 1
ATOM 2131 C CA . ASP A 1 258 ? -1.82 -13.266 8.891 1 94.81 258 ASP A CA 1
ATOM 2132 C C . ASP A 1 258 ? -0.504 -13.445 8.141 1 94.81 258 ASP A C 1
ATOM 2134 O O . ASP A 1 258 ? 0.573 -13.359 8.727 1 94.81 258 ASP A O 1
ATOM 2138 N N . TYR A 1 259 ? -0.574 -13.773 6.801 1 95.12 259 TYR A N 1
ATOM 2139 C CA . TYR A 1 259 ? 0.668 -14.016 6.074 1 95.12 259 TYR A CA 1
ATOM 2140 C C . TYR A 1 259 ? 1.259 -12.703 5.562 1 95.12 259 TYR A C 1
ATOM 2142 O O . TYR A 1 259 ? 0.542 -11.867 5.008 1 95.12 259 TYR A O 1
ATOM 2150 N N . PRO A 1 260 ? 2.58 -12.531 5.777 1 92.19 260 PRO A N 1
ATOM 2151 C CA . PRO A 1 260 ? 3.201 -11.422 5.055 1 92.19 260 PRO A CA 1
ATOM 2152 C C . PRO A 1 260 ? 3.141 -11.594 3.537 1 92.19 260 PRO A C 1
ATOM 2154 O O . PRO A 1 260 ? 3.094 -12.727 3.043 1 92.19 260 PRO A O 1
ATOM 2157 N N . ALA A 1 261 ? 3.117 -10.5 2.846 1 90.38 261 ALA A N 1
ATOM 2158 C CA . ALA A 1 261 ? 3.164 -10.586 1.389 1 90.38 261 ALA A CA 1
ATOM 2159 C C . ALA A 1 261 ? 4.496 -11.172 0.918 1 90.38 261 ALA A C 1
ATOM 2161 O O . ALA A 1 261 ? 5.559 -10.781 1.41 1 90.38 261 ALA A O 1
ATOM 2162 N N . PHE A 1 262 ? 4.48 -12.109 0.028 1 91.06 262 PHE A N 1
ATOM 2163 C CA . PHE A 1 262 ? 5.664 -12.719 -0.561 1 91.06 262 PHE A CA 1
ATOM 2164 C C . PHE A 1 262 ? 6.23 -11.844 -1.672 1 91.06 262 PHE A C 1
ATOM 2166 O O . PHE A 1 262 ? 5.48 -11.305 -2.484 1 91.06 262 PHE A O 1
ATOM 2173 N N . PRO A 1 263 ? 7.57 -11.516 -1.77 1 89.69 263 PRO A N 1
ATOM 2174 C CA . PRO A 1 263 ? 8.594 -12.109 -0.903 1 89.69 263 PRO A CA 1
ATOM 2175 C C . PRO A 1 263 ? 8.914 -11.234 0.31 1 89.69 263 PRO A C 1
ATOM 2177 O O . PRO A 1 263 ? 8.562 -10.055 0.337 1 89.69 263 PRO A O 1
ATOM 2180 N N . CYS A 1 264 ? 9.195 -11.539 1.408 1 88.75 264 CYS A N 1
ATOM 2181 C CA . CYS A 1 264 ? 9.758 -10.781 2.521 1 88.75 264 CYS A CA 1
ATOM 2182 C C . CYS A 1 264 ? 11.164 -10.289 2.191 1 88.75 264 CYS A C 1
ATOM 2184 O O . CYS A 1 264 ? 12.133 -10.695 2.832 1 88.75 264 CYS A O 1
ATOM 2186 N N . SER A 1 265 ? 11.195 -9.281 1.235 1 91.44 265 SER A N 1
ATOM 2187 C CA . SER A 1 265 ? 12.453 -8.914 0.583 1 91.44 265 SER A CA 1
ATOM 2188 C C . SER A 1 265 ? 13.195 -7.852 1.378 1 91.44 265 SER A C 1
ATOM 2190 O O . SER A 1 265 ? 12.594 -7.098 2.141 1 91.44 265 SER A O 1
ATOM 2192 N N . SER A 1 266 ? 14.453 -7.809 1.228 1 92.56 266 SER A N 1
ATOM 2193 C CA . SER A 1 266 ? 15.422 -6.875 1.798 1 92.56 266 SER A CA 1
ATOM 2194 C C . SER A 1 266 ? 16.688 -6.801 0.945 1 92.56 266 SER A C 1
ATOM 2196 O O . SER A 1 266 ? 16.719 -7.324 -0.171 1 92.56 266 SER A O 1
ATOM 2198 N N . ILE A 1 267 ? 17.688 -6.121 1.439 1 91.69 267 ILE A N 1
ATOM 2199 C CA . ILE A 1 267 ? 18.969 -6.105 0.752 1 91.69 267 ILE A CA 1
ATOM 2200 C C . ILE A 1 267 ? 19.531 -7.523 0.665 1 91.69 267 ILE A C 1
ATOM 2202 O O . ILE A 1 267 ? 20.109 -7.91 -0.353 1 91.69 267 ILE A O 1
ATOM 2206 N N . ALA A 1 268 ? 19.266 -8.312 1.638 1 89.31 268 ALA A N 1
ATOM 2207 C CA . ALA A 1 268 ? 19.812 -9.656 1.75 1 89.31 268 ALA A CA 1
ATOM 2208 C C . ALA A 1 268 ? 19.25 -10.578 0.67 1 89.31 268 ALA A C 1
ATOM 2210 O O . ALA A 1 268 ? 19.812 -11.641 0.398 1 89.31 268 ALA A O 1
ATOM 2211 N N . THR A 1 269 ? 18.172 -10.203 0.07 1 91.19 269 THR A N 1
ATOM 2212 C CA . THR A 1 269 ? 17.562 -11.055 -0.943 1 91.19 269 THR A CA 1
ATOM 2213 C C . THR A 1 269 ? 18.031 -10.664 -2.34 1 91.19 269 THR A C 1
ATOM 2215 O O . THR A 1 269 ? 17.688 -11.32 -3.326 1 91.19 269 THR A O 1
ATOM 2218 N N . MET A 1 270 ? 18.797 -9.617 -2.4 1 92.06 270 MET A N 1
ATOM 2219 C CA . MET A 1 270 ? 19.25 -9.117 -3.695 1 92.06 270 MET A CA 1
ATOM 2220 C C . MET A 1 270 ? 20.484 -9.891 -4.176 1 92.06 270 MET A C 1
ATOM 2222 O O . MET A 1 270 ? 21.172 -10.539 -3.381 1 92.06 270 MET A O 1
ATOM 2226 N N . THR A 1 271 ? 20.734 -9.844 -5.441 1 87.75 271 THR A N 1
ATOM 2227 C CA . THR A 1 271 ? 21.969 -10.414 -5.996 1 87.75 271 THR A CA 1
ATOM 2228 C C . THR A 1 271 ? 23.125 -9.445 -5.832 1 87.75 271 THR A C 1
ATOM 2230 O O . THR A 1 271 ? 22.922 -8.234 -5.684 1 87.75 271 THR A O 1
ATOM 2233 N N . PRO A 1 272 ? 24.344 -10 -5.875 1 86.44 272 PRO A N 1
ATOM 2234 C CA . PRO A 1 272 ? 25.5 -9.102 -5.824 1 86.44 272 PRO A CA 1
ATOM 2235 C C . PRO A 1 272 ? 25.484 -8.047 -6.93 1 86.44 272 PRO A C 1
ATOM 2237 O O . PRO A 1 272 ? 25.844 -6.891 -6.695 1 86.44 272 PRO A O 1
ATOM 2240 N N . LYS A 1 273 ? 25.047 -8.477 -8.039 1 86.88 273 LYS A N 1
ATOM 2241 C CA . LYS A 1 273 ? 24.953 -7.535 -9.148 1 86.88 273 LYS A CA 1
ATOM 2242 C C . LYS A 1 273 ? 23.969 -6.41 -8.828 1 86.88 273 LYS A C 1
ATOM 2244 O O . LYS A 1 273 ? 24.25 -5.242 -9.094 1 86.88 273 LYS A O 1
ATOM 2249 N N . ASP A 1 274 ? 22.828 -6.762 -8.312 1 90.69 274 ASP A N 1
ATOM 2250 C CA . ASP A 1 274 ? 21.828 -5.766 -7.961 1 90.69 274 ASP A CA 1
ATOM 2251 C C . ASP A 1 274 ? 22.312 -4.863 -6.828 1 90.69 274 ASP A C 1
ATOM 2253 O O . ASP A 1 274 ? 21.969 -3.682 -6.777 1 90.69 274 ASP A O 1
ATOM 2257 N N . ILE A 1 275 ? 23.047 -5.406 -5.902 1 91.56 275 ILE A N 1
ATOM 2258 C CA . ILE A 1 275 ? 23.609 -4.633 -4.801 1 91.56 275 ILE A CA 1
ATOM 2259 C C . ILE A 1 275 ? 24.594 -3.6 -5.344 1 91.56 275 ILE A C 1
ATOM 2261 O O . ILE A 1 275 ? 24.641 -2.465 -4.863 1 91.56 275 ILE A O 1
ATOM 2265 N N . LEU A 1 276 ? 25.391 -4.02 -6.309 1 88.19 276 LEU A N 1
ATOM 2266 C CA . LEU A 1 276 ? 26.281 -3.066 -6.965 1 88.19 276 LEU A CA 1
ATOM 2267 C C . LEU A 1 276 ? 25.484 -1.941 -7.617 1 88.19 276 LEU A C 1
ATOM 2269 O O . LEU A 1 276 ? 25.891 -0.776 -7.555 1 88.19 276 LEU A O 1
ATOM 2273 N N . GLY A 1 277 ? 24.422 -2.355 -8.281 1 87.62 277 GLY A N 1
ATOM 2274 C CA . GLY A 1 277 ? 23.531 -1.341 -8.836 1 87.62 277 GLY A CA 1
ATOM 2275 C C . GLY A 1 277 ? 22.984 -0.389 -7.785 1 87.62 277 GLY A C 1
ATOM 2276 O O . GLY A 1 277 ? 22.906 0.817 -8.023 1 87.62 277 GLY A O 1
ATOM 2277 N N . LEU A 1 278 ? 22.562 -0.924 -6.672 1 91.19 278 LEU A N 1
ATOM 2278 C CA . LEU A 1 278 ? 22.094 -0.128 -5.547 1 91.19 278 LEU A CA 1
ATOM 2279 C C . LEU A 1 278 ? 23.172 0.848 -5.082 1 91.19 278 LEU A C 1
ATOM 2281 O O . LEU A 1 278 ? 22.875 2.012 -4.797 1 91.19 278 LEU A O 1
ATOM 2285 N N . GLN A 1 279 ? 24.406 0.41 -4.98 1 88.94 279 GLN A N 1
ATOM 2286 C CA . GLN A 1 279 ? 25.5 1.259 -4.551 1 88.94 279 GLN A CA 1
ATOM 2287 C C . GLN A 1 279 ? 25.719 2.416 -5.523 1 88.94 279 GLN A C 1
ATOM 2289 O O . GLN A 1 279 ? 26 3.541 -5.102 1 88.94 279 GLN A O 1
ATOM 2294 N N . ARG A 1 280 ? 25.625 2.119 -6.766 1 87.5 280 ARG A N 1
ATOM 2295 C CA . ARG A 1 280 ? 25.75 3.172 -7.77 1 87.5 280 ARG A CA 1
ATOM 2296 C C . ARG A 1 280 ? 24.656 4.219 -7.602 1 87.5 280 ARG A C 1
ATOM 2298 O O . ARG A 1 280 ? 24.922 5.422 -7.672 1 87.5 280 ARG A O 1
ATOM 2305 N N . LYS A 1 281 ? 23.469 3.701 -7.461 1 87.19 281 LYS A N 1
ATOM 2306 C CA . LYS A 1 281 ? 22.359 4.605 -7.227 1 87.19 281 LYS A CA 1
ATOM 2307 C C . LYS A 1 281 ? 22.578 5.445 -5.973 1 87.19 281 LYS A C 1
ATOM 2309 O O . LYS A 1 281 ? 22.297 6.648 -5.965 1 87.19 281 LYS A O 1
ATOM 2314 N N . LEU A 1 282 ? 23 4.812 -4.922 1 88.5 282 LEU A N 1
ATOM 2315 C CA . LEU A 1 282 ? 23.266 5.477 -3.652 1 88.5 282 LEU A CA 1
ATOM 2316 C C . LEU A 1 282 ? 24.312 6.582 -3.824 1 88.5 282 LEU A C 1
ATOM 2318 O O . LEU A 1 282 ? 24.172 7.668 -3.256 1 88.5 282 LEU A O 1
ATOM 2322 N N . LEU A 1 283 ? 25.344 6.281 -4.574 1 85.62 283 LEU A N 1
ATOM 2323 C CA . LEU A 1 283 ? 26.406 7.25 -4.793 1 85.62 283 LEU A CA 1
ATOM 2324 C C . LEU A 1 283 ? 25.875 8.5 -5.492 1 85.62 283 LEU A C 1
ATOM 2326 O O . LEU A 1 283 ? 26.125 9.617 -5.047 1 85.62 283 LEU A O 1
ATOM 2330 N N . VAL A 1 284 ? 25.125 8.273 -6.492 1 85.94 284 VAL A N 1
ATOM 2331 C CA . VAL A 1 284 ? 24.609 9.383 -7.293 1 85.94 284 VAL A CA 1
ATOM 2332 C C . VAL A 1 284 ? 23.641 10.219 -6.457 1 85.94 284 VAL A C 1
ATOM 2334 O O . VAL A 1 284 ? 23.75 11.445 -6.406 1 85.94 284 VAL A O 1
ATOM 2337 N N . GLU A 1 285 ? 22.719 9.578 -5.82 1 87.25 285 GLU A N 1
ATOM 2338 C CA . GLU A 1 285 ? 21.672 10.281 -5.09 1 87.25 285 GLU A CA 1
ATOM 2339 C C . GLU A 1 285 ? 22.203 10.852 -3.779 1 87.25 285 GLU A C 1
ATOM 2341 O O . GLU A 1 285 ? 21.609 11.789 -3.227 1 87.25 285 GLU A O 1
ATOM 2346 N N . SER A 1 286 ? 23.25 10.234 -3.244 1 84.62 286 SER A N 1
ATOM 2347 C CA . SER A 1 286 ? 23.859 10.805 -2.055 1 84.62 286 SER A CA 1
ATOM 2348 C C . SER A 1 286 ? 24.484 12.164 -2.357 1 84.62 286 SER A C 1
ATOM 2350 O O . SER A 1 286 ? 24.469 13.062 -1.515 1 84.62 286 SER A O 1
ATOM 2352 N N . LEU A 1 287 ? 25.109 12.281 -3.498 1 84.5 287 LEU A N 1
ATOM 2353 C CA . LEU A 1 287 ? 25.656 13.57 -3.906 1 84.5 287 LEU A CA 1
ATOM 2354 C C . LEU A 1 287 ? 24.578 14.633 -3.977 1 84.5 287 LEU A C 1
ATOM 2356 O O . LEU A 1 287 ? 24.781 15.773 -3.562 1 84.5 287 LEU A O 1
ATOM 2360 N N . GLU A 1 288 ? 23.484 14.203 -4.465 1 83.75 288 GLU A N 1
ATOM 2361 C CA . GLU A 1 288 ? 22.344 15.109 -4.504 1 83.75 288 GLU A CA 1
ATOM 2362 C C . GLU A 1 288 ? 21.906 15.5 -3.1 1 83.75 288 GLU A C 1
ATOM 2364 O O . GLU A 1 288 ? 21.578 16.656 -2.842 1 83.75 288 GLU A O 1
ATOM 2369 N N . ALA A 1 289 ? 21.828 14.578 -2.275 1 84.25 289 ALA A N 1
ATOM 2370 C CA . ALA A 1 289 ? 21.453 14.82 -0.887 1 84.25 289 ALA A CA 1
ATOM 2371 C C . ALA A 1 289 ? 22.438 15.766 -0.202 1 84.25 289 ALA A C 1
ATOM 2373 O O . ALA A 1 289 ? 22.031 16.656 0.557 1 84.25 289 ALA A O 1
ATOM 2374 N N . LEU A 1 290 ? 23.703 15.562 -0.433 1 82.69 290 LEU A N 1
ATOM 2375 C CA . LEU A 1 290 ? 24.75 16.406 0.138 1 82.69 290 LEU A CA 1
ATOM 2376 C C . LEU A 1 290 ? 24.625 17.844 -0.369 1 82.69 290 LEU A C 1
ATOM 2378 O O . LEU A 1 290 ? 24.75 18.797 0.406 1 82.69 290 LEU A O 1
ATOM 2382 N N . ASN A 1 291 ? 24.391 17.938 -1.61 1 80.12 291 ASN A N 1
ATOM 2383 C CA . ASN A 1 291 ? 24.203 19.266 -2.182 1 80.12 291 ASN A CA 1
ATOM 2384 C C . ASN A 1 291 ? 23.016 19.984 -1.544 1 80.12 291 ASN A C 1
ATOM 2386 O O . ASN A 1 291 ? 23.109 21.172 -1.213 1 80.12 291 ASN A O 1
ATOM 2390 N N . LYS A 1 292 ? 21.969 19.297 -1.388 1 78.69 292 LYS A N 1
ATOM 2391 C CA . LYS A 1 292 ? 20.797 19.875 -0.75 1 78.69 292 LYS A CA 1
ATOM 2392 C C . LYS A 1 292 ? 21.078 20.281 0.692 1 78.69 292 LYS A C 1
ATOM 2394 O O . LYS A 1 292 ? 20.641 21.328 1.153 1 78.69 292 LYS A O 1
ATOM 2399 N N . SER A 1 293 ? 21.812 19.453 1.342 1 79 293 SER A N 1
ATOM 2400 C CA . SER A 1 293 ? 22.156 19.719 2.732 1 79 293 SER A CA 1
ATOM 2401 C C . SER A 1 293 ? 23.078 20.938 2.848 1 79 293 SER A C 1
ATOM 2403 O O . SER A 1 293 ? 22.922 21.75 3.754 1 79 293 SER A O 1
ATOM 2405 N N . VAL A 1 294 ? 23.969 21 1.98 1 76 294 VAL A N 1
ATOM 2406 C CA . VAL A 1 294 ? 24.906 22.125 1.973 1 76 294 VAL A CA 1
ATOM 2407 C C . VAL A 1 294 ? 24.156 23.422 1.689 1 76 294 VAL A C 1
ATOM 2409 O O . VAL A 1 294 ? 24.375 24.438 2.369 1 76 294 VAL A O 1
ATOM 2412 N N . ILE A 1 295 ? 23.281 23.359 0.801 1 71.75 295 ILE A N 1
ATOM 2413 C CA . ILE A 1 295 ? 22.5 24.547 0.453 1 71.75 295 ILE A CA 1
ATOM 2414 C C . ILE A 1 295 ? 21.672 25 1.655 1 71.75 295 ILE A C 1
ATOM 2416 O O . ILE A 1 295 ? 21.578 26.188 1.942 1 71.75 295 ILE A O 1
ATOM 2420 N N . LYS A 1 296 ? 21.203 24.125 2.404 1 77.25 296 LYS A N 1
ATOM 2421 C CA . LYS A 1 296 ? 20.359 24.438 3.557 1 77.25 296 LYS A CA 1
ATOM 2422 C C . LYS A 1 296 ? 21.188 24.984 4.711 1 77.25 296 LYS A C 1
ATOM 2424 O O . LYS A 1 296 ? 20.672 25.703 5.57 1 77.25 296 LYS A O 1
ATOM 2429 N N . 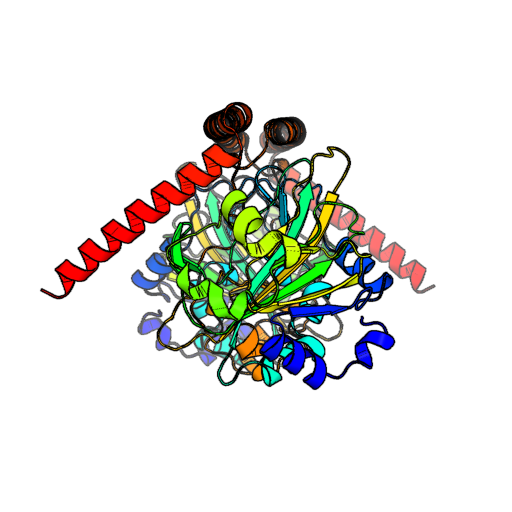THR A 1 297 ? 22.422 24.562 4.695 1 70.75 297 THR A N 1
ATOM 2430 C CA . THR A 1 297 ? 23.297 25.047 5.758 1 70.75 297 THR A CA 1
ATOM 2431 C C . THR A 1 297 ? 23.797 26.453 5.461 1 70.75 297 THR A C 1
ATOM 2433 O O . THR A 1 297 ? 24.031 27.234 6.383 1 70.75 297 THR A O 1
ATOM 2436 N N . ILE A 1 298 ? 23.906 26.719 4.199 1 72.5 298 ILE A N 1
ATOM 2437 C CA . ILE A 1 298 ? 24.531 27.984 3.812 1 72.5 298 ILE A CA 1
ATOM 2438 C C . ILE A 1 298 ? 23.453 29.062 3.682 1 72.5 298 ILE A C 1
ATOM 2440 O O . ILE A 1 298 ? 23.672 30.203 4.09 1 72.5 298 ILE A O 1
ATOM 2444 N N . LEU A 1 299 ? 22.266 28.641 3.189 1 71.12 299 LEU A N 1
ATOM 2445 C CA . LEU A 1 299 ? 21.219 29.641 2.947 1 71.12 299 LEU A CA 1
ATOM 2446 C C . LEU A 1 299 ? 20.266 29.719 4.133 1 71.12 299 LEU A C 1
ATOM 2448 O O . LEU A 1 299 ? 19.844 28.688 4.672 1 71.12 299 LEU A O 1
ATOM 2452 N N . PRO A 1 300 ? 20.031 30.984 4.52 1 70.44 300 PRO A N 1
ATOM 2453 C CA . PRO A 1 300 ? 19 31.125 5.555 1 70.44 300 PRO A CA 1
ATOM 2454 C C . PRO A 1 300 ? 17.656 30.562 5.125 1 70.44 300 PRO A C 1
ATOM 2456 O O . PRO A 1 300 ? 17.328 30.547 3.936 1 70.44 300 PRO A O 1
ATOM 2459 N N . ALA A 1 301 ? 16.969 29.953 6.059 1 70.38 301 ALA A N 1
ATOM 2460 C CA . ALA A 1 301 ? 15.656 29.375 5.816 1 70.38 301 ALA A CA 1
ATOM 2461 C C . ALA A 1 301 ? 14.758 30.359 5.07 1 70.38 301 ALA A C 1
ATOM 2463 O O . ALA A 1 301 ? 14.016 29.984 4.164 1 70.38 301 ALA A O 1
ATOM 2464 N N . GLU A 1 302 ? 14.953 31.594 5.363 1 74.06 302 GLU A N 1
ATOM 2465 C CA . GLU A 1 302 ? 14.156 32.656 4.742 1 74.06 302 GLU A CA 1
ATOM 2466 C C . GLU A 1 302 ? 14.469 32.75 3.252 1 74.06 302 GLU A C 1
ATOM 2468 O O . GLU A 1 302 ? 13.578 33.031 2.445 1 74.06 302 GLU A O 1
ATOM 2473 N N . ALA A 1 303 ? 15.727 32.5 2.977 1 72 303 ALA A N 1
ATOM 2474 C CA . ALA A 1 303 ? 16.125 32.562 1.575 1 72 303 ALA A CA 1
ATOM 2475 C C . ALA A 1 303 ? 15.516 31.438 0.759 1 72 303 ALA A C 1
ATOM 2477 O O . ALA A 1 303 ? 15.094 31.641 -0.381 1 72 303 ALA A O 1
ATOM 2478 N N . ILE A 1 304 ? 15.477 30.344 1.365 1 76.44 304 ILE A N 1
ATOM 2479 C CA . ILE A 1 304 ? 14.898 29.188 0.69 1 76.44 304 ILE A CA 1
ATOM 2480 C C . ILE A 1 304 ? 13.398 29.406 0.498 1 76.44 304 ILE A C 1
ATOM 2482 O O . ILE A 1 304 ? 12.867 29.156 -0.583 1 76.44 304 ILE A O 1
ATOM 2486 N N . ILE A 1 305 ? 12.766 29.938 1.415 1 74.81 305 ILE A N 1
ATOM 2487 C CA . ILE A 1 305 ? 11.344 30.234 1.354 1 74.81 305 ILE A CA 1
ATOM 2488 C C . ILE A 1 305 ? 11.078 31.281 0.277 1 74.81 305 ILE A C 1
ATOM 2490 O O . ILE A 1 305 ? 10.141 31.141 -0.517 1 74.81 305 ILE A O 1
ATOM 2494 N N . ASN A 1 306 ? 11.922 32.219 0.259 1 73.25 306 ASN A N 1
ATOM 2495 C CA . ASN A 1 306 ? 11.773 33.281 -0.726 1 73.25 306 ASN A CA 1
ATOM 2496 C C . ASN A 1 306 ? 11.984 32.781 -2.146 1 73.25 306 ASN A C 1
ATOM 2498 O O . ASN A 1 306 ? 11.305 33.219 -3.078 1 73.25 306 ASN A O 1
ATOM 2502 N N . ALA A 1 307 ? 12.969 31.859 -2.236 1 73.75 307 ALA A N 1
ATOM 2503 C CA . ALA A 1 307 ? 13.203 31.266 -3.553 1 73.75 307 ALA A CA 1
ATOM 2504 C C . ALA A 1 307 ? 11.984 30.484 -4.031 1 73.75 307 ALA A C 1
ATOM 2506 O O . ALA A 1 307 ? 11.586 30.594 -5.195 1 73.75 307 ALA A O 1
ATOM 2507 N N . LYS A 1 308 ? 11.398 29.797 -3.152 1 76.44 308 LYS A N 1
ATOM 2508 C CA . LYS A 1 308 ? 10.211 29.016 -3.496 1 76.44 308 LYS A CA 1
ATOM 2509 C C . LYS A 1 308 ? 9.047 29.938 -3.848 1 76.44 308 LYS A C 1
ATOM 2511 O O . LYS A 1 308 ? 8.297 29.672 -4.793 1 76.44 308 LYS A O 1
ATOM 2516 N N . ARG A 1 309 ? 8.914 30.969 -3.146 1 76.25 309 ARG A N 1
ATOM 2517 C CA . ARG A 1 309 ? 7.895 31.984 -3.414 1 76.25 309 ARG A CA 1
ATOM 2518 C C . ARG A 1 309 ? 8.086 32.594 -4.793 1 76.25 309 ARG A C 1
ATOM 2520 O O . ARG A 1 309 ? 7.121 32.781 -5.539 1 76.25 309 ARG A O 1
ATOM 2527 N N . LEU A 1 310 ? 9.352 32.906 -5.055 1 74.25 310 LEU A N 1
ATOM 2528 C CA . LEU A 1 310 ? 9.68 33.5 -6.344 1 74.25 310 LEU A CA 1
ATOM 2529 C C . LEU A 1 310 ? 9.352 32.531 -7.488 1 74.25 310 LEU A C 1
ATOM 2531 O O . LEU A 1 310 ? 8.781 32.969 -8.5 1 74.25 310 LEU A O 1
ATOM 2535 N N . LEU A 1 311 ? 9.742 31.312 -7.262 1 73.38 311 LEU A N 1
ATOM 2536 C CA . LEU A 1 311 ? 9.469 30.328 -8.289 1 73.38 311 LEU A CA 1
ATOM 2537 C C . LEU A 1 311 ? 7.965 30.156 -8.5 1 73.38 311 LEU A C 1
ATOM 2539 O O . LEU A 1 311 ? 7.504 30.016 -9.633 1 73.38 311 LEU A O 1
ATOM 2543 N N . TRP A 1 312 ? 7.242 30.188 -7.492 1 73.75 312 TRP A N 1
ATOM 2544 C CA . TRP A 1 312 ? 5.785 30.125 -7.535 1 73.75 312 TRP A CA 1
ATOM 2545 C C . TRP A 1 312 ? 5.207 31.312 -8.289 1 73.75 312 TRP A C 1
ATOM 2547 O O . TRP A 1 312 ? 4.309 31.156 -9.117 1 73.75 312 TRP A O 1
ATOM 2557 N N . TYR A 1 313 ? 5.68 32.438 -7.961 1 73.12 313 TYR A N 1
ATOM 2558 C CA . TYR A 1 313 ? 5.219 33.656 -8.594 1 73.12 313 TYR A CA 1
ATOM 2559 C C . TYR A 1 313 ? 5.477 33.625 -10.094 1 73.12 313 TYR A C 1
ATOM 2561 O O . TYR A 1 313 ? 4.605 34 -10.891 1 73.12 313 TYR A O 1
ATOM 2569 N N . ILE A 1 314 ? 6.625 33.188 -10.469 1 71.56 314 ILE A N 1
ATOM 2570 C CA . ILE A 1 314 ? 7 33.094 -11.883 1 71.56 314 ILE A CA 1
ATOM 2571 C C . ILE A 1 314 ? 6.098 32.094 -12.602 1 71.56 314 ILE A C 1
ATOM 2573 O O . ILE A 1 314 ? 5.609 32.375 -13.695 1 71.56 314 ILE A O 1
ATOM 2577 N N . LYS A 1 315 ? 5.82 31.078 -11.953 1 67.5 315 LYS A N 1
ATOM 2578 C CA . LYS A 1 315 ? 4.996 30.031 -12.562 1 67.5 315 LYS A CA 1
ATOM 2579 C C . LYS A 1 315 ? 3.545 30.5 -12.695 1 67.5 315 LYS A C 1
ATOM 2581 O O . LYS A 1 315 ? 2.879 30.188 -13.688 1 67.5 315 LYS A O 1
ATOM 2586 N N . SER A 1 316 ? 3.068 31.094 -11.664 1 65.06 316 SER A N 1
ATOM 2587 C CA . SER A 1 316 ? 1.704 31.609 -11.68 1 65.06 316 SER A CA 1
ATOM 2588 C C . SER A 1 316 ? 1.515 32.656 -12.781 1 65.06 316 SER A C 1
ATOM 2590 O O . SER A 1 316 ? 0.465 32.688 -13.43 1 65.06 316 SER A O 1
ATOM 2592 N N . LYS A 1 317 ? 2.523 33.344 -13.008 1 62.06 317 LYS A N 1
ATOM 2593 C CA . LYS A 1 317 ? 2.457 34.375 -14.062 1 62.06 317 LYS A CA 1
ATOM 2594 C C . LYS A 1 317 ? 2.584 33.719 -15.438 1 62.06 317 LYS A C 1
ATOM 2596 O O . LYS A 1 317 ? 1.907 34.156 -16.391 1 62.06 317 LYS A O 1
ATOM 2601 N N . PHE A 1 318 ? 3.381 32.688 -15.461 1 56.75 318 PHE A N 1
ATOM 2602 C CA . PHE A 1 318 ? 3.562 32.031 -16.734 1 56.75 318 PHE A CA 1
ATOM 2603 C C . PHE A 1 318 ? 2.369 31.125 -17.062 1 56.75 318 PHE A C 1
ATOM 2605 O O . PHE A 1 318 ? 1.996 30.969 -18.219 1 56.75 318 PHE A O 1
ATOM 2612 N N . SER A 1 319 ? 1.896 30.375 -16.156 1 54.47 319 SER A N 1
ATOM 2613 C CA . SER A 1 319 ? 0.719 29.547 -16.406 1 54.47 319 SER A CA 1
ATOM 2614 C C . SER A 1 319 ? -0.485 30.391 -16.781 1 54.47 319 SER A C 1
ATOM 2616 O O . SER A 1 319 ? -1.311 29.984 -17.609 1 54.47 319 SER A O 1
ATOM 2618 N N . LYS A 1 320 ? -0.769 31.609 -16.219 1 52.97 320 LYS A N 1
ATOM 2619 C CA . LYS A 1 320 ? -1.793 32.531 -16.672 1 52.97 320 LYS A CA 1
ATOM 2620 C C . LYS A 1 320 ? -1.527 33 -18.094 1 52.97 320 LYS A C 1
ATOM 2622 O O . LYS A 1 320 ? -2.463 33.219 -18.875 1 52.97 320 LYS A O 1
ATOM 2627 N N . ILE A 1 321 ? -0.36 33 -18.422 1 45.12 321 ILE A N 1
ATOM 2628 C CA . ILE A 1 321 ? -0.034 33.406 -19.781 1 45.12 321 ILE A CA 1
ATOM 2629 C C . ILE A 1 321 ? -0.354 32.25 -20.75 1 45.12 321 ILE A C 1
ATOM 2631 O O . ILE A 1 321 ? -0.914 32.5 -21.828 1 45.12 321 ILE A O 1
ATOM 2635 N N . ILE A 1 322 ? -0.055 31.078 -20.312 1 45.31 322 ILE A N 1
ATOM 2636 C CA . ILE A 1 322 ? -0.341 29.969 -21.203 1 45.31 322 ILE A CA 1
ATOM 2637 C C . ILE A 1 322 ? -1.85 29.734 -21.281 1 45.31 322 ILE A C 1
ATOM 2639 O O . ILE A 1 322 ? -2.383 29.438 -22.359 1 45.31 322 ILE A O 1
ATOM 2643 N N . ASN A 1 323 ? -2.57 29.766 -20.266 1 45.03 323 ASN A N 1
ATOM 2644 C CA . ASN A 1 323 ? -4.02 29.609 -20.344 1 45.03 323 ASN A CA 1
ATOM 2645 C C . ASN A 1 323 ? -4.668 30.781 -21.062 1 45.03 323 ASN A C 1
ATOM 2647 O O . ASN A 1 323 ? -5.797 30.672 -21.547 1 45.03 323 ASN A O 1
ATOM 2651 N N . ILE A 1 324 ? -4.156 31.859 -21.016 1 43.88 324 ILE A N 1
ATOM 2652 C CA . ILE A 1 324 ? -4.684 32.969 -21.812 1 43.88 324 ILE A CA 1
ATOM 2653 C C . ILE A 1 324 ? -4.488 32.656 -23.297 1 43.88 324 ILE A C 1
ATOM 2655 O O . ILE A 1 324 ? -5.375 32.938 -24.109 1 43.88 324 ILE A O 1
ATOM 2659 N N . ASP A 1 325 ? -3.436 31.984 -23.656 1 43.62 325 ASP A N 1
ATOM 2660 C CA . ASP A 1 325 ? -3.232 31.734 -25.078 1 43.62 325 ASP A CA 1
ATOM 2661 C C . ASP A 1 325 ? -4.098 30.562 -25.547 1 43.62 325 ASP A C 1
ATOM 2663 O O . ASP A 1 325 ? -4.312 30.391 -26.75 1 43.62 325 ASP A O 1
ATOM 2667 N N . SER A 1 326 ? -4.371 29.578 -24.703 1 40.03 326 SER A N 1
ATOM 2668 C CA . SER A 1 326 ? -5.211 28.484 -25.188 1 40.03 326 SER A CA 1
ATOM 2669 C C . SER A 1 326 ? -6.664 28.938 -25.328 1 40.03 326 SER A C 1
ATOM 2671 O O . SER A 1 326 ? -7.488 28.203 -25.891 1 40.03 326 SER A O 1
ATOM 2673 N N . ASN A 1 327 ? -7.133 29.859 -24.609 1 34.03 327 ASN A N 1
ATOM 2674 C CA . ASN A 1 327 ? -8.484 30.375 -24.844 1 34.03 327 ASN A CA 1
ATOM 2675 C C . ASN A 1 327 ? -8.523 31.344 -26.016 1 34.03 327 ASN A C 1
ATOM 2677 O O . ASN A 1 327 ? -9.516 32.031 -26.219 1 34.03 327 ASN A O 1
ATOM 2681 N N . LYS A 1 328 ? -7.266 31.469 -26.672 1 31.33 328 LYS A N 1
ATOM 2682 C CA . LYS A 1 328 ? -7.418 32.094 -27.984 1 31.33 328 LYS A CA 1
ATOM 2683 C C . LYS A 1 328 ? -7.504 31.047 -29.094 1 31.33 328 LYS A C 1
ATOM 2685 O O . LYS A 1 328 ? -6.719 30.109 -29.125 1 31.33 328 LYS A O 1
ATOM 2690 N N . MET B 1 1 ? -11.109 4.812 22.625 1 98.25 1 MET B N 1
ATOM 2691 C CA . MET B 1 1 ? -10.438 5.695 21.688 1 98.25 1 MET B CA 1
ATOM 2692 C C . MET B 1 1 ? -10.477 7.141 22.156 1 98.25 1 MET B C 1
ATOM 2694 O O . MET B 1 1 ? -9.43 7.766 22.344 1 98.25 1 MET B O 1
ATOM 2698 N N . PHE B 1 2 ? -11.617 7.672 22.438 1 98.75 2 PHE B N 1
ATOM 2699 C CA . PHE B 1 2 ? -11.758 9.062 22.844 1 98.75 2 PHE B CA 1
ATOM 2700 C C . PHE B 1 2 ? -12.031 9.164 24.344 1 98.75 2 PHE B C 1
ATOM 2702 O O . PHE B 1 2 ? -12.742 8.328 24.906 1 98.75 2 PHE B O 1
ATOM 2709 N N . ASN B 1 3 ? -11.508 10.188 24.969 1 98.38 3 ASN B N 1
ATOM 2710 C CA . ASN B 1 3 ? -11.844 10.484 26.359 1 98.38 3 ASN B CA 1
ATOM 2711 C C . ASN B 1 3 ? -13.281 10.977 26.484 1 98.38 3 ASN B C 1
ATOM 2713 O O . ASN B 1 3 ? -13.797 11.641 25.578 1 98.38 3 ASN B O 1
ATOM 2717 N N . LEU B 1 4 ? -13.875 10.75 27.594 1 97.06 4 LEU B N 1
ATOM 2718 C CA . LEU B 1 4 ? -15.281 11.039 27.844 1 97.06 4 LEU B CA 1
ATOM 2719 C C . LEU B 1 4 ? -15.562 12.539 27.703 1 97.06 4 LEU B C 1
ATOM 2721 O O . LEU B 1 4 ? -16.609 12.93 27.203 1 97.06 4 LEU B O 1
ATOM 2725 N N . ASP B 1 5 ? -14.633 13.359 28.203 1 97.19 5 ASP B N 1
ATOM 2726 C CA . ASP B 1 5 ? -14.812 14.805 28.125 1 97.19 5 ASP B CA 1
ATOM 2727 C C . ASP B 1 5 ? -14.961 15.266 26.688 1 97.19 5 ASP B C 1
ATOM 2729 O O . ASP B 1 5 ? -15.719 16.188 26.391 1 97.19 5 ASP B O 1
ATOM 2733 N N . PHE B 1 6 ? -14.195 14.664 25.828 1 98.12 6 PHE B N 1
ATOM 2734 C CA . PHE B 1 6 ? -14.273 15.016 24.422 1 98.12 6 PHE B CA 1
ATOM 2735 C C . PHE B 1 6 ? -15.562 14.477 23.797 1 98.12 6 PHE B C 1
ATOM 2737 O O . PHE B 1 6 ? -16.172 15.148 22.969 1 98.12 6 PHE B O 1
ATOM 2744 N N . ILE B 1 7 ? -15.93 13.258 24.109 1 97 7 ILE B N 1
ATOM 2745 C CA . ILE B 1 7 ? -17.156 12.648 23.609 1 97 7 ILE B CA 1
ATOM 2746 C C . ILE B 1 7 ? -18.359 13.531 23.953 1 97 7 ILE B C 1
ATOM 2748 O O . ILE B 1 7 ? -19.312 13.625 23.172 1 97 7 ILE B O 1
ATOM 2752 N N . ASN B 1 8 ? -18.25 14.234 25.031 1 96.62 8 ASN B N 1
ATOM 2753 C CA . ASN B 1 8 ? -19.359 15.047 25.516 1 96.62 8 ASN B CA 1
ATOM 2754 C C . ASN B 1 8 ? -19.453 16.375 24.781 1 96.62 8 ASN B C 1
ATOM 2756 O O . ASN B 1 8 ? -20.438 17.094 24.906 1 96.62 8 ASN B O 1
ATOM 2760 N N . VAL B 1 9 ? -18.438 16.75 24.062 1 97.56 9 VAL B N 1
ATOM 2761 C CA . VAL B 1 9 ? -18.516 17.938 23.219 1 97.56 9 VAL B CA 1
ATOM 2762 C C . VAL B 1 9 ? -19.359 17.625 21.984 1 97.56 9 VAL B C 1
ATOM 2764 O O . VAL B 1 9 ? -19.047 16.703 21.219 1 97.56 9 VAL B O 1
ATOM 2767 N N . SER B 1 10 ? -20.359 18.328 21.719 1 96.88 10 SER B N 1
ATOM 2768 C CA . SER B 1 10 ? -21.234 18.031 20.594 1 96.88 10 SER B CA 1
ATOM 2769 C C . SER B 1 10 ? -20.547 18.344 19.266 1 96.88 10 SER B C 1
ATOM 2771 O O . SER B 1 10 ? -19.797 19.328 19.172 1 96.88 10 SER B O 1
ATOM 2773 N N . SER B 1 11 ? -20.828 17.594 18.25 1 96.56 11 SER B N 1
ATOM 2774 C CA . SER B 1 11 ? -20.312 17.859 16.922 1 96.56 11 SER B CA 1
ATOM 2775 C C . SER B 1 11 ? -20.766 19.219 16.406 1 96.56 11 SER B C 1
ATOM 2777 O O . SER B 1 11 ? -20.047 19.891 15.68 1 96.56 11 SER B O 1
ATOM 2779 N N . ASN B 1 12 ? -21.938 19.609 16.781 1 97.44 12 ASN B N 1
ATOM 2780 C CA . ASN B 1 12 ? -22.469 20.906 16.375 1 97.44 12 ASN B CA 1
ATOM 2781 C C . ASN B 1 12 ? -21.609 22.047 16.922 1 97.44 12 ASN B C 1
ATOM 2783 O O . ASN B 1 12 ? -21.406 23.047 16.234 1 97.44 12 ASN B O 1
ATOM 2787 N N . GLN B 1 13 ? -21.203 21.906 18.141 1 98.06 13 GLN B N 1
ATOM 2788 C CA . GLN B 1 13 ? -20.328 22.922 18.703 1 98.06 13 GLN B CA 1
ATOM 2789 C C . GLN B 1 13 ? -19.016 23.016 17.922 1 98.06 13 GLN B C 1
ATOM 2791 O O . GLN B 1 13 ? -18.531 24.109 17.641 1 98.06 13 GLN B O 1
ATOM 2796 N N . ILE B 1 14 ? -18.438 21.922 17.625 1 98.62 14 ILE B N 1
ATOM 2797 C CA . ILE B 1 14 ? -17.203 21.891 16.859 1 98.62 14 ILE B CA 1
ATOM 2798 C C . ILE B 1 14 ? -17.391 22.531 15.5 1 98.62 14 ILE B C 1
ATOM 2800 O O . ILE B 1 14 ? -16.609 23.391 15.094 1 98.62 14 ILE B O 1
ATOM 2804 N N . VAL B 1 15 ? -18.484 22.141 14.812 1 98.75 15 VAL B N 1
ATOM 2805 C CA . VAL B 1 15 ? -18.781 22.656 13.484 1 98.75 15 VAL B CA 1
ATOM 2806 C C . VAL B 1 15 ? -19 24.172 13.555 1 98.75 15 VAL B C 1
ATOM 2808 O O . VAL B 1 15 ? -18.547 24.922 12.695 1 98.75 15 VAL B O 1
ATOM 2811 N N . ASN B 1 16 ? -19.734 24.594 14.57 1 98.56 16 ASN B N 1
ATOM 2812 C CA . ASN B 1 16 ? -19.953 26.031 14.75 1 98.56 16 ASN B CA 1
ATOM 2813 C C . ASN B 1 16 ? -18.641 26.781 14.93 1 98.56 16 ASN B C 1
ATOM 2815 O O . ASN B 1 16 ? -18.453 27.859 14.359 1 98.56 16 ASN B O 1
ATOM 2819 N N . ASP B 1 17 ? -17.75 26.25 15.805 1 98.56 17 ASP B N 1
ATOM 2820 C CA . ASP B 1 17 ? -16.438 26.859 15.992 1 98.56 17 ASP B CA 1
ATOM 2821 C C . ASP B 1 17 ? -15.664 26.922 14.672 1 98.56 17 ASP B C 1
ATOM 2823 O O . ASP B 1 17 ? -15.008 27.922 14.375 1 98.56 17 ASP B O 1
ATOM 2827 N N . LEU B 1 18 ? -15.719 25.875 13.898 1 98.69 18 LEU B N 1
ATOM 2828 C CA . LEU B 1 18 ? -15.023 25.812 12.609 1 98.69 18 LEU B CA 1
ATOM 2829 C C . LEU B 1 18 ? -15.562 26.891 11.664 1 98.69 18 LEU B C 1
ATOM 2831 O O . LEU B 1 18 ? -14.789 27.547 10.977 1 98.69 18 LEU B O 1
ATOM 2835 N N . LYS B 1 19 ? -16.828 27.047 11.641 1 97.62 19 LYS B N 1
ATOM 2836 C CA . LYS B 1 19 ? -17.453 28 10.719 1 97.62 19 LYS B CA 1
ATOM 2837 C C . LYS B 1 19 ? -17.234 29.438 11.18 1 97.62 19 LYS B C 1
ATOM 2839 O O . LYS B 1 19 ? -17.109 30.344 10.352 1 97.62 19 LYS B O 1
ATOM 2844 N N . THR B 1 20 ? -17.141 29.688 12.477 1 97.94 20 THR B N 1
ATOM 2845 C CA . THR B 1 20 ? -17.047 31.047 12.992 1 97.94 20 THR B CA 1
ATOM 2846 C C . THR B 1 20 ? -15.586 31.422 13.258 1 97.94 20 THR B C 1
ATOM 2848 O O . THR B 1 20 ? -15.117 32.469 12.781 1 97.94 20 THR B O 1
ATOM 2851 N N . LYS B 1 21 ? -14.805 30.5 13.938 1 98 21 LYS B N 1
ATOM 2852 C CA . LYS B 1 21 ? -13.445 30.812 14.359 1 98 21 LYS B CA 1
ATOM 2853 C C . LYS B 1 21 ? -12.43 30.25 13.359 1 98 21 LYS B C 1
ATOM 2855 O O . LYS B 1 21 ? -11.281 30.719 13.312 1 98 21 LYS B O 1
ATOM 2860 N N . GLY B 1 22 ? -12.812 29.266 12.625 1 98.5 22 GLY B N 1
ATOM 2861 C CA . GLY B 1 22 ? -11.922 28.641 11.656 1 98.5 22 GLY B CA 1
ATOM 2862 C C . GLY B 1 22 ? -11.133 27.484 12.234 1 98.5 22 GLY B C 1
ATOM 2863 O O . GLY B 1 22 ? -10.375 26.828 11.523 1 98.5 22 GLY B O 1
ATOM 2864 N N . TYR B 1 23 ? -11.266 27.219 13.578 1 98.75 23 TYR B N 1
ATOM 2865 C CA . TYR B 1 23 ? -10.531 26.125 14.195 1 98.75 23 TYR B CA 1
ATOM 2866 C C . TYR B 1 23 ? -11.242 25.641 15.453 1 98.75 23 TYR B C 1
ATOM 2868 O O . TYR B 1 23 ? -12.141 26.297 15.969 1 98.75 23 TYR B O 1
ATOM 2876 N N . PHE B 1 24 ? -10.945 24.469 15.867 1 98.81 24 PHE B N 1
ATOM 2877 C CA . PHE B 1 24 ? -11.344 23.891 17.141 1 98.81 24 PHE B CA 1
ATOM 2878 C C . PHE B 1 24 ? -10.203 23.062 17.734 1 98.81 24 PHE B C 1
ATOM 2880 O O . PHE B 1 24 ? -9.5 22.359 17 1 98.81 24 PHE B O 1
ATOM 2887 N N . VAL B 1 25 ? -9.953 23.188 19.031 1 98.75 25 VAL B N 1
ATOM 2888 C CA . VAL B 1 25 ? -8.891 22.453 19.703 1 98.75 25 VAL B CA 1
ATOM 2889 C C . VAL B 1 25 ? -9.43 21.812 20.984 1 98.75 25 VAL B C 1
ATOM 2891 O O . VAL B 1 25 ? -10.242 22.422 21.688 1 98.75 25 VAL B O 1
ATOM 2894 N N . PHE B 1 26 ? -9.055 20.656 21.219 1 98.81 26 PHE B N 1
ATOM 2895 C CA . PHE B 1 26 ? -9.398 19.953 22.438 1 98.81 26 PHE B CA 1
ATOM 2896 C C . PHE B 1 26 ? -8.219 19.141 22.969 1 98.81 26 PHE B C 1
ATOM 2898 O O . PHE B 1 26 ? -7.758 18.219 22.297 1 98.81 26 PHE B O 1
ATOM 2905 N N . GLU B 1 27 ? -7.715 19.484 24.141 1 98.5 27 GLU B N 1
ATOM 2906 C CA . GLU B 1 27 ? -6.578 18.766 24.719 1 98.5 27 GLU B CA 1
ATOM 2907 C C . GLU B 1 27 ? -6.984 17.391 25.219 1 98.5 27 GLU B C 1
ATOM 2909 O O . GLU B 1 27 ? -8.016 17.234 25.875 1 98.5 27 GLU B O 1
ATOM 2914 N N . GLN B 1 28 ? -6.215 16.391 24.844 1 98 28 GLN B N 1
ATOM 2915 C CA . GLN B 1 28 ? -6.383 15 25.281 1 98 28 GLN B CA 1
ATOM 2916 C C . GLN B 1 28 ? -7.738 14.445 24.844 1 98 28 GLN B C 1
ATOM 2918 O O . GLN B 1 28 ? -8.477 13.891 25.656 1 98 28 GLN B O 1
ATOM 2923 N N . ALA B 1 29 ? -8.117 14.727 23.609 1 98.81 29 ALA B N 1
ATOM 2924 C CA . ALA B 1 29 ? -9.305 14.125 23.016 1 98.81 29 ALA B CA 1
ATOM 2925 C C . ALA B 1 29 ? -9.172 12.609 22.938 1 98.81 29 ALA B C 1
ATOM 2927 O O . ALA B 1 29 ? -10.117 11.883 23.25 1 98.81 29 ALA B O 1
ATOM 2928 N N . LEU B 1 30 ? -8.023 12.078 22.453 1 98.88 30 LEU B N 1
ATOM 2929 C CA . LEU B 1 30 ? -7.734 10.648 22.453 1 98.88 30 LEU B CA 1
ATOM 2930 C C . LEU B 1 30 ? -7.23 10.188 23.812 1 98.88 30 LEU B C 1
ATOM 2932 O O . LEU B 1 30 ? -6.527 10.93 24.5 1 98.88 30 LEU B O 1
ATOM 2936 N N . THR B 1 31 ? -7.559 8.969 24.188 1 98.75 31 THR B N 1
ATOM 2937 C CA . THR B 1 31 ? -6.945 8.391 25.375 1 98.75 31 THR B CA 1
ATOM 2938 C C . THR B 1 31 ? -5.461 8.125 25.141 1 98.75 31 THR B C 1
ATOM 2940 O O . THR B 1 31 ? -5.039 7.863 24.016 1 98.75 31 THR B O 1
ATOM 2943 N N . GLN B 1 32 ? -4.699 8.188 26.266 1 98.06 32 GLN B N 1
ATOM 2944 C CA . GLN B 1 32 ? -3.273 7.883 26.172 1 98.06 32 GLN B CA 1
ATOM 2945 C C . GLN B 1 32 ? -3.043 6.461 25.672 1 98.06 32 GLN B C 1
ATOM 2947 O O . GLN B 1 32 ? -2.115 6.215 24.891 1 98.06 32 GLN B O 1
ATOM 2952 N N . HIS B 1 33 ? -3.848 5.617 26.094 1 98.44 33 HIS B N 1
ATOM 2953 C CA . HIS B 1 33 ? -3.746 4.223 25.688 1 98.44 33 HIS B CA 1
ATOM 2954 C C . HIS B 1 33 ? -3.898 4.07 24.188 1 98.44 33 HIS B C 1
ATOM 2956 O O . HIS B 1 33 ? -3.143 3.33 23.547 1 98.44 33 HIS B O 1
ATOM 2962 N N . TYR B 1 34 ? -4.863 4.723 23.594 1 98.75 34 TYR B N 1
ATOM 2963 C CA . TYR B 1 34 ? -5.094 4.629 22.156 1 98.75 34 TYR B CA 1
ATOM 2964 C C . TYR B 1 34 ? -3.924 5.215 21.375 1 98.75 34 TYR B C 1
ATOM 2966 O O . TYR B 1 34 ? -3.521 4.676 20.344 1 98.75 34 TYR B O 1
ATOM 2974 N N . VAL B 1 35 ? -3.344 6.332 21.859 1 98.81 35 VAL B N 1
ATOM 2975 C CA . VAL B 1 35 ? -2.17 6.938 21.234 1 98.81 35 VAL B CA 1
ATOM 2976 C C . VAL B 1 35 ? -1.019 5.934 21.219 1 98.81 35 VAL B C 1
ATOM 2978 O O . VAL B 1 35 ? -0.344 5.766 20.203 1 98.81 35 VAL B O 1
ATOM 2981 N N . ASP B 1 36 ? -0.812 5.285 22.328 1 98.56 36 ASP B N 1
ATOM 2982 C CA . ASP B 1 36 ? 0.25 4.289 22.422 1 98.56 36 ASP B CA 1
ATOM 2983 C C . ASP B 1 36 ? 0.02 3.145 21.438 1 98.56 36 ASP B C 1
ATOM 2985 O O . ASP B 1 36 ? 0.97 2.627 20.844 1 98.56 36 ASP B O 1
ATOM 2989 N N . GLN B 1 37 ? -1.201 2.744 21.297 1 98.56 37 GLN B N 1
ATOM 2990 C CA . GLN B 1 37 ? -1.534 1.678 20.359 1 98.56 37 GLN B CA 1
ATOM 2991 C C . GLN B 1 37 ? -1.221 2.09 18.922 1 98.56 37 GLN B C 1
ATOM 2993 O O . GLN B 1 37 ? -0.712 1.287 18.141 1 98.56 37 GLN B O 1
ATOM 2998 N N . ILE B 1 38 ? -1.553 3.326 18.516 1 98.69 38 ILE B N 1
ATOM 2999 C CA . ILE B 1 38 ? -1.213 3.83 17.203 1 98.69 38 ILE B CA 1
ATOM 3000 C C . ILE B 1 38 ? 0.297 3.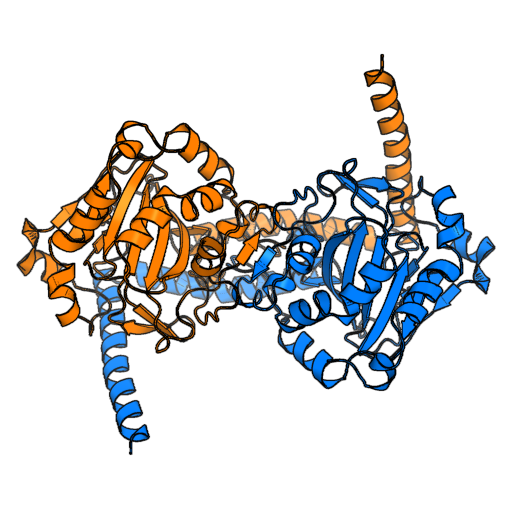744 16.984 1 98.69 38 ILE B C 1
ATOM 3002 O O . ILE B 1 38 ? 0.758 3.229 15.961 1 98.69 38 ILE B O 1
ATOM 3006 N N . LEU B 1 39 ? 1.062 4.234 17.984 1 98.25 39 LEU B N 1
ATOM 3007 C CA . LEU B 1 39 ? 2.512 4.332 17.844 1 98.25 39 LEU B CA 1
ATOM 3008 C C . LEU B 1 39 ? 3.15 2.947 17.797 1 98.25 39 LEU B C 1
ATOM 3010 O O . LEU B 1 39 ? 4.203 2.766 17.188 1 98.25 39 LEU B O 1
ATOM 3014 N N . GLN B 1 40 ? 2.508 1.961 18.391 1 97.69 40 GLN B N 1
ATOM 3015 C CA . GLN B 1 40 ? 3.008 0.591 18.344 1 97.69 40 GLN B CA 1
ATOM 3016 C C . GLN B 1 40 ? 2.92 0.015 16.938 1 97.69 40 GLN B C 1
ATOM 3018 O O . GLN B 1 40 ? 3.658 -0.909 16.594 1 97.69 40 GLN B O 1
ATOM 3023 N N . GLU B 1 41 ? 2.064 0.559 16.125 1 97.19 41 GLU B N 1
ATOM 3024 C CA . GLU B 1 41 ? 1.859 0.046 14.766 1 97.19 41 GLU B CA 1
ATOM 3025 C C . GLU B 1 41 ? 2.795 0.725 13.773 1 97.19 41 GLU B C 1
ATOM 3027 O O . GLU B 1 41 ? 2.768 0.418 12.578 1 97.19 41 GLU B O 1
ATOM 3032 N N . VAL B 1 42 ? 3.646 1.623 14.227 1 97 42 VAL B N 1
ATOM 3033 C CA . VAL B 1 42 ? 4.504 2.4 13.336 1 97 42 VAL B CA 1
ATOM 3034 C C . VAL B 1 42 ? 5.969 2.178 13.711 1 97 42 VAL B C 1
ATOM 3036 O O . VAL B 1 42 ? 6.359 2.359 14.867 1 97 42 VAL B O 1
ATOM 3039 N N . ASP B 1 43 ? 6.77 1.821 12.82 1 95.31 43 ASP B N 1
ATOM 3040 C CA . ASP B 1 43 ? 8.211 1.676 13.031 1 95.31 43 ASP B CA 1
ATOM 3041 C C . ASP B 1 43 ? 8.977 2.848 12.414 1 95.31 43 ASP B C 1
ATOM 3043 O O . ASP B 1 43 ? 9.266 2.848 11.219 1 95.31 43 ASP B O 1
ATOM 3047 N N . PHE B 1 44 ? 9.43 3.738 13.219 1 94.81 44 PHE B N 1
ATOM 3048 C CA . PHE B 1 44 ? 10.094 4.945 12.742 1 94.81 44 PHE B CA 1
ATOM 3049 C C . PHE B 1 44 ? 11.578 4.688 12.508 1 94.81 44 PHE B C 1
ATOM 3051 O O . PHE B 1 44 ? 12.273 5.531 11.938 1 94.81 44 PHE B O 1
ATOM 3058 N N . ASN B 1 45 ? 12.047 3.588 12.867 1 90.81 45 ASN B N 1
ATOM 3059 C CA . ASN B 1 45 ? 13.484 3.359 12.836 1 90.81 45 ASN B CA 1
ATOM 3060 C C . ASN B 1 45 ? 13.898 2.537 11.617 1 90.81 45 ASN B C 1
ATOM 3062 O O . ASN B 1 45 ? 15.086 2.383 11.344 1 90.81 45 ASN B O 1
ATOM 3066 N N . GLN B 1 46 ? 12.969 2.107 10.93 1 89.06 46 GLN B N 1
ATOM 3067 C CA . GLN B 1 46 ? 13.273 1.277 9.766 1 89.06 46 GLN B CA 1
ATOM 3068 C C . GLN B 1 46 ? 13.633 2.135 8.555 1 89.06 46 GLN B C 1
ATOM 3070 O O . GLN B 1 46 ? 13.023 3.184 8.328 1 89.06 46 GLN B O 1
ATOM 3075 N N . ILE B 1 47 ? 14.695 1.714 7.801 1 92.56 47 ILE B N 1
ATOM 3076 C CA . ILE B 1 47 ? 14.992 2.275 6.488 1 92.56 47 ILE B CA 1
ATOM 3077 C C . ILE B 1 47 ? 14.531 1.311 5.398 1 92.56 47 ILE B C 1
ATOM 3079 O O . ILE B 1 47 ? 14.984 0.162 5.348 1 92.56 47 ILE B O 1
ATOM 3083 N N . LEU B 1 48 ? 13.742 1.717 4.555 1 94.5 48 LEU B N 1
ATOM 3084 C CA . LEU B 1 48 ? 13.156 0.864 3.529 1 94.5 48 LEU B CA 1
ATOM 3085 C C . LEU B 1 48 ? 14.117 0.673 2.361 1 94.5 48 LEU B C 1
ATOM 3087 O O . LEU B 1 48 ? 14.461 1.635 1.673 1 94.5 48 LEU B O 1
ATOM 3091 N N . VAL B 1 49 ? 14.586 -0.464 2.127 1 95.44 49 VAL B N 1
ATOM 3092 C CA . VAL B 1 49 ? 15.398 -0.859 0.978 1 95.44 49 VAL B CA 1
ATOM 3093 C C . VAL B 1 49 ? 14.906 -2.199 0.435 1 95.44 49 VAL B C 1
ATOM 3095 O O . VAL B 1 49 ? 14.922 -3.207 1.146 1 95.44 49 VAL B O 1
ATOM 3098 N N . ASN B 1 50 ? 14.461 -2.215 -0.891 1 95.75 50 ASN B N 1
ATOM 3099 C CA . ASN B 1 50 ? 13.961 -3.447 -1.488 1 95.75 50 ASN B CA 1
ATOM 3100 C C . ASN B 1 50 ? 12.898 -4.102 -0.61 1 95.75 50 ASN B C 1
ATOM 3102 O O . ASN B 1 50 ? 12.961 -5.305 -0.343 1 95.75 50 ASN B O 1
ATOM 3106 N N . THR B 1 51 ? 11.938 -3.285 -0.106 1 93.88 51 THR B N 1
ATOM 3107 C CA . THR B 1 51 ? 10.898 -3.73 0.813 1 93.88 51 THR B CA 1
ATOM 3108 C C . THR B 1 51 ? 9.555 -3.836 0.097 1 93.88 51 THR B C 1
ATOM 3110 O O . THR B 1 51 ? 9.078 -2.861 -0.49 1 93.88 51 THR B O 1
ATOM 3113 N N . ASN B 1 52 ? 8.938 -5.016 0.308 1 90.88 52 ASN B N 1
ATOM 3114 C CA . ASN B 1 52 ? 7.688 -5.312 -0.374 1 90.88 52 ASN B CA 1
ATOM 3115 C C . ASN B 1 52 ? 6.484 -4.812 0.422 1 90.88 52 ASN B C 1
ATOM 3117 O O . ASN B 1 52 ? 5.535 -5.562 0.658 1 90.88 52 ASN B O 1
ATOM 3121 N N . ASP B 1 53 ? 6.473 -3.684 0.986 1 90.94 53 ASP B N 1
ATOM 3122 C CA . ASP B 1 53 ? 5.406 -3.09 1.788 1 90.94 53 ASP B CA 1
ATOM 3123 C C . ASP B 1 53 ? 5.613 -1.585 1.945 1 90.94 53 ASP B C 1
ATOM 3125 O O . ASP B 1 53 ? 6.684 -1.062 1.632 1 90.94 53 ASP B O 1
ATOM 3129 N N . VAL B 1 54 ? 4.578 -0.937 2.426 1 92.94 54 VAL B N 1
ATOM 3130 C CA . VAL B 1 54 ? 4.723 0.486 2.721 1 92.94 54 VAL B CA 1
ATOM 3131 C C . VAL B 1 54 ? 5.234 0.67 4.148 1 92.94 54 VAL B C 1
ATOM 3133 O O . VAL B 1 54 ? 5.074 -0.216 4.988 1 92.94 54 VAL B O 1
ATOM 3136 N N . GLY B 1 55 ? 5.895 1.812 4.391 1 94.81 55 GLY B N 1
ATOM 3137 C CA . GLY B 1 55 ? 6.434 2.125 5.703 1 94.81 55 GLY B CA 1
ATOM 3138 C C . GLY B 1 55 ? 6.879 3.568 5.836 1 94.81 55 GLY B C 1
ATOM 3139 O O . GLY B 1 55 ? 6.477 4.426 5.043 1 94.81 55 GLY B O 1
ATOM 3140 N N . VAL B 1 56 ? 7.629 3.777 6.902 1 97.12 56 VAL B N 1
ATOM 3141 C CA . VAL B 1 56 ? 8.094 5.125 7.211 1 97.12 56 VAL B CA 1
ATOM 3142 C C . VAL B 1 56 ? 9.242 5.504 6.277 1 97.12 56 VAL B C 1
ATOM 3144 O O . VAL B 1 56 ? 10.141 4.695 6.035 1 97.12 56 VAL B O 1
ATOM 3147 N N . VAL B 1 57 ? 9.227 6.68 5.762 1 97.25 57 VAL B N 1
ATOM 3148 C CA . VAL B 1 57 ? 10.273 7.184 4.883 1 97.25 57 VAL B CA 1
ATOM 3149 C C . VAL B 1 57 ? 10.859 8.469 5.465 1 97.25 57 VAL B C 1
ATOM 3151 O O . VAL B 1 57 ? 10.273 9.078 6.355 1 97.25 57 VAL B O 1
ATOM 3154 N N . ILE B 1 58 ? 11.992 8.836 4.949 1 95.12 58 ILE B N 1
ATOM 3155 C CA . ILE B 1 58 ? 12.75 9.961 5.484 1 95.12 58 ILE B CA 1
ATOM 3156 C C . ILE B 1 58 ? 12.797 11.086 4.457 1 95.12 58 ILE B C 1
ATOM 3158 O O . ILE B 1 58 ? 13.109 10.852 3.285 1 95.12 58 ILE B O 1
ATOM 3162 N N . ALA B 1 59 ? 12.438 12.227 4.832 1 93.5 59 ALA B N 1
ATOM 3163 C CA . ALA B 1 59 ? 12.602 13.445 4.043 1 93.5 59 ALA B CA 1
ATOM 3164 C C . ALA B 1 59 ? 13.18 14.578 4.887 1 93.5 59 ALA B C 1
ATOM 3166 O O . ALA B 1 59 ? 12.438 15.258 5.605 1 93.5 59 ALA B O 1
ATOM 3167 N N . GLN B 1 60 ? 14.469 14.742 4.785 1 88.81 60 GLN B N 1
ATOM 3168 C CA . GLN B 1 60 ? 15.18 15.68 5.652 1 88.81 60 GLN B CA 1
ATOM 3169 C C . GLN B 1 60 ? 15.07 15.258 7.113 1 88.81 60 GLN B C 1
ATOM 3171 O O . GLN B 1 60 ? 15.391 14.125 7.465 1 88.81 60 GLN B O 1
ATOM 3176 N N . THR B 1 61 ? 14.609 16.234 7.898 1 89.44 61 THR B N 1
ATOM 3177 C CA . THR B 1 61 ? 14.531 15.906 9.32 1 89.44 61 THR B CA 1
ATOM 3178 C C . THR B 1 61 ? 13.117 15.477 9.695 1 89.44 61 THR B C 1
ATOM 3180 O O . THR B 1 61 ? 12.727 15.57 10.859 1 89.44 61 THR B O 1
ATOM 3183 N N . TYR B 1 62 ? 12.398 15.078 8.68 1 94 62 TYR B N 1
ATOM 3184 C CA . TYR B 1 62 ? 11.07 14.5 8.867 1 94 62 TYR B CA 1
ATOM 3185 C C . TYR B 1 62 ? 11.078 13 8.586 1 94 62 TYR B C 1
ATOM 3187 O O . TYR B 1 62 ? 11.891 12.523 7.785 1 94 62 TYR B O 1
ATOM 3195 N N . LYS B 1 63 ? 10.258 12.32 9.25 1 95.88 63 LYS B N 1
ATOM 3196 C CA . LYS B 1 63 ? 9.867 10.953 8.914 1 95.88 63 LYS B CA 1
ATOM 3197 C C . LYS B 1 63 ? 8.359 10.852 8.688 1 95.88 63 LYS B C 1
ATOM 3199 O O . LYS B 1 63 ? 7.574 11.477 9.406 1 95.88 63 LYS B O 1
ATOM 3204 N N . PHE B 1 64 ? 7.949 10.148 7.656 1 97.19 64 PHE B N 1
ATOM 3205 C CA . PHE B 1 64 ? 6.543 10.094 7.277 1 97.19 64 PHE B CA 1
ATOM 3206 C C . PHE B 1 64 ? 6.09 8.648 7.086 1 97.19 64 PHE B C 1
ATOM 3208 O O . PHE B 1 64 ? 6.773 7.859 6.43 1 97.19 64 PHE B O 1
ATOM 3215 N N . LEU B 1 65 ? 5.055 8.32 7.688 1 97.38 65 LEU B N 1
ATOM 3216 C CA . LEU B 1 65 ? 4.227 7.211 7.227 1 97.38 65 LEU B CA 1
ATOM 3217 C C . LEU B 1 65 ? 2.992 7.727 6.492 1 97.38 65 LEU B C 1
ATOM 3219 O O . LEU B 1 65 ? 1.991 8.078 7.121 1 97.38 65 LEU B O 1
ATOM 3223 N N . THR B 1 66 ? 2.943 7.75 5.188 1 93.81 66 THR B N 1
ATOM 3224 C CA . THR B 1 66 ? 1.898 8.391 4.395 1 93.81 66 THR B CA 1
ATOM 3225 C C . THR B 1 66 ? 0.723 7.441 4.184 1 93.81 66 THR B C 1
ATOM 3227 O O . THR B 1 66 ? -0.426 7.879 4.09 1 93.81 66 THR B O 1
ATOM 3230 N N . HIS B 1 67 ? 0.89 6.156 4.004 1 94 67 HIS B N 1
ATOM 3231 C CA . HIS B 1 67 ? -0.198 5.199 3.82 1 94 67 HIS B CA 1
ATOM 3232 C C . HIS B 1 67 ? -0.555 4.516 5.137 1 94 67 HIS B C 1
ATOM 3234 O O . HIS B 1 67 ? -0.512 3.287 5.23 1 94 67 HIS B O 1
ATOM 3240 N N . CYS B 1 68 ? -1.046 5.387 6 1 95.69 68 CYS B N 1
ATOM 3241 C CA . CYS B 1 68 ? -1.412 4.91 7.328 1 95.69 68 CYS B CA 1
ATOM 3242 C C . CYS B 1 68 ? -2.531 3.879 7.246 1 95.69 68 CYS B C 1
ATOM 3244 O O . CYS B 1 68 ? -2.561 2.928 8.031 1 95.69 68 CYS B O 1
ATOM 3246 N N . LEU B 1 69 ? -3.416 4.062 6.297 1 97.94 69 LEU B N 1
ATOM 3247 C CA . LEU B 1 69 ? -4.602 3.215 6.207 1 97.94 69 LEU B CA 1
ATOM 3248 C C . LEU B 1 69 ? -4.23 1.815 5.727 1 97.94 69 LEU B C 1
ATOM 3250 O O . LEU B 1 69 ? -5.035 0.886 5.832 1 97.94 69 LEU B O 1
ATOM 3254 N N . ALA B 1 70 ? -3.045 1.674 5.227 1 96.56 70 ALA B N 1
ATOM 3255 C CA . ALA B 1 70 ? -2.555 0.366 4.797 1 96.56 70 ALA B CA 1
ATOM 3256 C C . ALA B 1 70 ? -1.812 -0.339 5.926 1 96.56 70 ALA B C 1
ATOM 3258 O O . ALA B 1 70 ? -1.723 -1.568 5.949 1 96.56 70 ALA B O 1
ATOM 3259 N N . ASN B 1 71 ? -1.323 0.452 6.922 1 95.06 71 ASN B N 1
ATOM 3260 C CA . ASN B 1 71 ? -0.357 -0.118 7.855 1 95.06 71 ASN B CA 1
ATOM 3261 C C . ASN B 1 71 ? -0.883 -0.096 9.289 1 95.06 71 ASN B C 1
ATOM 3263 O O . ASN B 1 71 ? -0.358 -0.794 10.156 1 95.06 71 ASN B O 1
ATOM 3267 N N . SER B 1 72 ? -1.871 0.743 9.531 1 97.56 72 SER B N 1
ATOM 3268 C CA . SER B 1 72 ? -2.316 0.931 10.906 1 97.56 72 SER B CA 1
ATOM 3269 C C . SER B 1 72 ? -3.834 0.827 11.016 1 97.56 72 SER B C 1
ATOM 3271 O O . SER B 1 72 ? -4.555 1.722 10.57 1 97.56 72 SER B O 1
ATOM 3273 N N . LYS B 1 73 ? -4.27 -0.205 11.641 1 98.19 73 LYS B N 1
ATOM 3274 C CA . LYS B 1 73 ? -5.699 -0.382 11.891 1 98.19 73 LYS B CA 1
ATOM 3275 C C . LYS B 1 73 ? -6.234 0.704 12.82 1 98.19 73 LYS B C 1
ATOM 3277 O O . LYS B 1 73 ? -7.367 1.165 12.656 1 98.19 73 LYS B O 1
ATOM 3282 N N . LYS B 1 74 ? -5.441 1.095 13.789 1 98.69 74 LYS B N 1
ATOM 3283 C CA . LYS B 1 74 ? -5.863 2.123 14.734 1 98.69 74 LYS B CA 1
ATOM 3284 C C . LYS B 1 74 ? -6.074 3.463 14.031 1 98.69 74 LYS B C 1
ATOM 3286 O O . LYS B 1 74 ? -7.031 4.184 14.328 1 98.69 74 LYS B O 1
ATOM 3291 N N . THR B 1 75 ? -5.18 3.777 13.141 1 98.69 75 THR B N 1
ATOM 3292 C CA . THR B 1 75 ? -5.355 5.012 12.383 1 98.69 75 THR B CA 1
ATOM 3293 C C . THR B 1 75 ? -6.582 4.922 11.484 1 98.69 75 THR B C 1
ATOM 3295 O O . THR B 1 75 ? -7.336 5.891 11.352 1 98.69 75 THR B O 1
ATOM 3298 N N . TYR B 1 76 ? -6.75 3.754 10.82 1 98.75 76 TYR B N 1
ATOM 3299 C CA . TYR B 1 76 ? -7.945 3.553 10.008 1 98.75 76 TYR B CA 1
ATOM 3300 C C . TYR B 1 76 ? -9.211 3.801 10.82 1 98.75 76 TYR B C 1
ATOM 3302 O O . TYR B 1 76 ? -10.109 4.52 10.375 1 98.75 76 TYR B O 1
ATOM 3310 N N . ASP B 1 77 ? -9.258 3.205 11.984 1 98.75 77 ASP B N 1
ATOM 3311 C CA . ASP B 1 77 ? -10.43 3.32 12.844 1 98.75 77 ASP B CA 1
ATOM 3312 C C . ASP B 1 77 ? -10.672 4.773 13.25 1 98.75 77 ASP B C 1
ATOM 3314 O O . ASP B 1 77 ? -11.82 5.227 13.297 1 98.75 77 ASP B O 1
ATOM 3318 N N . LEU B 1 78 ? -9.656 5.453 13.539 1 98.81 78 LEU B N 1
ATOM 3319 C CA . LEU B 1 78 ? -9.773 6.84 13.969 1 98.81 78 LEU B CA 1
ATOM 3320 C C . LEU B 1 78 ? -10.273 7.723 12.828 1 98.81 78 LEU B C 1
ATOM 3322 O O . LEU B 1 78 ? -11.234 8.477 13 1 98.81 78 LEU B O 1
ATOM 3326 N N . ILE B 1 79 ? -9.641 7.609 11.656 1 98.81 79 ILE B N 1
ATOM 3327 C CA . ILE B 1 79 ? -9.938 8.461 10.508 1 98.81 79 ILE B CA 1
ATOM 3328 C C . ILE B 1 79 ? -11.367 8.211 10.031 1 98.81 79 ILE B C 1
ATOM 3330 O O . ILE B 1 79 ? -12.055 9.133 9.602 1 98.81 79 ILE B O 1
ATOM 3334 N N . THR B 1 80 ? -11.828 6.961 10.172 1 98.75 80 THR B N 1
ATOM 3335 C CA . THR B 1 80 ? -13.172 6.629 9.711 1 98.75 80 THR B CA 1
ATOM 3336 C C . THR B 1 80 ? -14.148 6.578 10.875 1 98.75 80 THR B C 1
ATOM 3338 O O . THR B 1 80 ? -15.234 6.008 10.766 1 98.75 80 THR B O 1
ATOM 3341 N N . SER B 1 81 ? -13.82 7.109 12.031 1 98.56 81 SER B N 1
ATOM 3342 C CA . SER B 1 81 ? -14.688 7.074 13.203 1 98.56 81 SER B CA 1
ATOM 3343 C C . SER B 1 81 ? -15.938 7.922 12.992 1 98.56 81 SER B C 1
ATOM 3345 O O . SER B 1 81 ? -15.922 8.875 12.211 1 98.56 81 SER B O 1
ATOM 3347 N N . ARG B 1 82 ? -16.984 7.598 13.703 1 97.62 82 ARG B N 1
ATOM 3348 C CA . ARG B 1 82 ? -18.219 8.375 13.633 1 97.62 82 ARG B CA 1
ATOM 3349 C C . ARG B 1 82 ? -17.969 9.828 14.031 1 97.62 82 ARG B C 1
ATOM 3351 O O . ARG B 1 82 ? -18.594 10.734 13.484 1 97.62 82 ARG B O 1
ATOM 3358 N N . ARG B 1 83 ? -17.078 10.07 14.961 1 98.06 83 ARG B N 1
ATOM 3359 C CA . ARG B 1 83 ? -16.766 11.422 15.414 1 98.06 83 ARG B CA 1
ATOM 3360 C C . ARG B 1 83 ? -16.25 12.273 14.258 1 98.06 83 ARG B C 1
ATOM 3362 O O . ARG B 1 83 ? -16.719 13.391 14.047 1 98.06 83 ARG B O 1
ATOM 3369 N N . VAL B 1 84 ? -15.281 11.742 13.531 1 98.69 84 VAL B N 1
ATOM 3370 C CA . VAL B 1 84 ? -14.711 12.445 12.391 1 98.69 84 VAL B CA 1
ATOM 3371 C C . VAL B 1 84 ? -15.781 12.648 11.32 1 98.69 84 VAL B C 1
ATOM 3373 O O . VAL B 1 84 ? -15.945 13.758 10.805 1 98.69 84 VAL B O 1
ATOM 3376 N N . LEU B 1 85 ? -16.531 11.617 11.023 1 98.5 85 LEU B N 1
ATOM 3377 C CA . LEU B 1 85 ? -17.547 11.664 9.977 1 98.5 85 LEU B CA 1
ATOM 3378 C C . LEU B 1 85 ? -18.656 12.648 10.328 1 98.5 85 LEU B C 1
ATOM 3380 O O . LEU B 1 85 ? -19.172 13.359 9.461 1 98.5 85 LEU B O 1
ATOM 3384 N N . ASP B 1 86 ? -19.031 12.695 11.609 1 98.44 86 ASP B N 1
ATOM 3385 C CA . ASP B 1 86 ? -20.062 13.625 12.039 1 98.44 86 ASP B CA 1
ATOM 3386 C C . ASP B 1 86 ? -19.609 15.07 11.859 1 98.44 86 ASP B C 1
ATOM 3388 O O . ASP B 1 86 ? -20.406 15.93 11.469 1 98.44 86 ASP B O 1
ATOM 3392 N N . ILE B 1 87 ? -18.406 15.352 12.227 1 98.75 87 ILE B N 1
ATOM 3393 C CA . ILE B 1 87 ? -17.859 16.688 12.023 1 98.75 87 ILE B CA 1
ATOM 3394 C C . ILE B 1 87 ? -17.906 17.047 10.539 1 98.75 87 ILE B C 1
ATOM 3396 O O . ILE B 1 87 ? -18.359 18.141 10.172 1 98.75 87 ILE B O 1
ATOM 3400 N N . CYS B 1 88 ? -17.469 16.125 9.656 1 98.75 88 CYS B N 1
ATOM 3401 C CA . CYS B 1 88 ? -17.484 16.359 8.219 1 98.75 88 CYS B CA 1
ATOM 3402 C C . CYS B 1 88 ? -18.906 16.594 7.715 1 98.75 88 CYS B C 1
ATOM 3404 O O . CYS B 1 88 ? -19.156 17.547 6.969 1 98.75 88 CYS B O 1
ATOM 3406 N N . GLN B 1 89 ? -19.797 15.789 8.141 1 97.94 89 GLN B N 1
ATOM 3407 C CA . GLN B 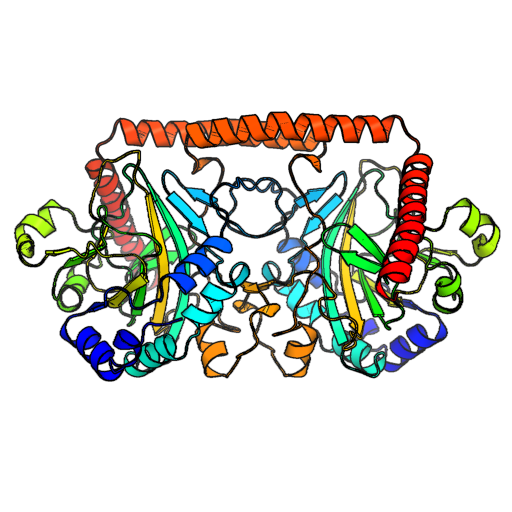1 89 ? -21.188 15.898 7.711 1 97.94 89 GLN B CA 1
ATOM 3408 C C . GLN B 1 89 ? -21.781 17.25 8.117 1 97.94 89 GLN B C 1
ATOM 3410 O O . GLN B 1 89 ? -22.594 17.828 7.379 1 97.94 89 GLN B O 1
ATOM 3415 N N . GLY B 1 90 ? -21.422 17.656 9.289 1 98.38 90 GLY B N 1
ATOM 3416 C CA . GLY B 1 90 ? -21.922 18.922 9.758 1 98.38 90 GLY B CA 1
ATOM 3417 C C . GLY B 1 90 ? -21.281 20.109 9.062 1 98.38 90 GLY B C 1
ATOM 3418 O O . GLY B 1 90 ? -21.906 21.172 8.914 1 98.38 90 GLY B O 1
ATOM 3419 N N . TYR B 1 91 ? -20.094 19.984 8.648 1 98.62 91 TYR B N 1
ATOM 3420 C CA . TYR B 1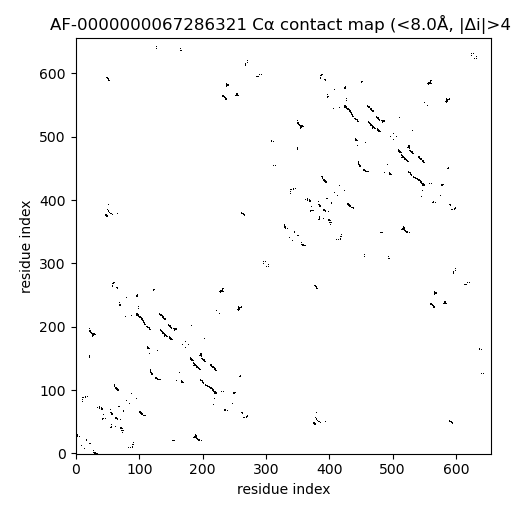 91 ? -19.312 21.094 8.109 1 98.62 91 TYR B CA 1
ATOM 3421 C C . TYR B 1 91 ? -19.547 21.25 6.609 1 98.62 91 TYR B C 1
ATOM 3423 O O . TYR B 1 91 ? -19.719 22.359 6.109 1 98.62 91 TYR B O 1
ATOM 3431 N N . PHE B 1 92 ? -19.5 20.141 5.867 1 98.19 92 PHE B N 1
ATOM 3432 C CA . PHE B 1 92 ? -19.562 20.156 4.41 1 98.19 92 PHE B CA 1
ATOM 3433 C C . PHE B 1 92 ? -21.016 20.141 3.939 1 98.19 92 PHE B C 1
ATOM 3435 O O . PHE B 1 92 ? -21.891 19.578 4.605 1 98.19 92 PHE B O 1
ATOM 3442 N N . ASP B 1 93 ? -21.234 20.75 2.803 1 95.69 93 ASP B N 1
ATOM 3443 C CA . ASP B 1 93 ? -22.594 20.828 2.264 1 95.69 93 ASP B CA 1
ATOM 3444 C C . ASP B 1 93 ? -22.75 19.938 1.027 1 95.69 93 ASP B C 1
ATOM 3446 O O . ASP B 1 93 ? -23.812 19.875 0.429 1 95.69 93 ASP B O 1
ATOM 3450 N N . ASP B 1 94 ? -21.734 19.328 0.598 1 94.94 94 ASP B N 1
ATOM 3451 C CA . ASP B 1 94 ? -21.703 18.438 -0.557 1 94.94 94 ASP B CA 1
ATOM 3452 C C . ASP B 1 94 ? -20.734 17.281 -0.337 1 94.94 94 ASP B C 1
ATOM 3454 O O . ASP B 1 94 ? -20.234 17.094 0.771 1 94.94 94 ASP B O 1
ATOM 3458 N N . ILE B 1 95 ? -20.484 16.547 -1.366 1 92.69 95 ILE B N 1
ATOM 3459 C CA . ILE B 1 95 ? -19.672 15.344 -1.264 1 92.69 95 ILE B CA 1
ATOM 3460 C C . ILE B 1 95 ? -18.234 15.719 -0.879 1 92.69 95 ILE B C 1
ATOM 3462 O O . ILE B 1 95 ? -17.656 16.656 -1.441 1 92.69 95 ILE B O 1
ATOM 3466 N N . TYR B 1 96 ? -17.766 15.086 0.112 1 97.31 96 TYR B N 1
ATOM 3467 C CA . TYR B 1 96 ? -16.406 15.297 0.583 1 97.31 96 TYR B CA 1
ATOM 3468 C C . TYR B 1 96 ? -15.617 13.984 0.587 1 97.31 96 TYR B C 1
ATOM 3470 O O . TYR B 1 96 ? -16.203 12.906 0.58 1 97.31 96 TYR B O 1
ATOM 3478 N N . LYS B 1 97 ? -14.266 14.117 0.535 1 97.25 97 LYS B N 1
ATOM 3479 C CA . LYS B 1 97 ? -13.391 12.953 0.483 1 97.25 97 LYS B CA 1
ATOM 3480 C C . LYS B 1 97 ? -12.109 13.188 1.278 1 97.25 97 LYS B C 1
ATOM 3482 O O . LYS B 1 97 ? -11.633 14.32 1.376 1 97.25 97 LYS B O 1
ATOM 3487 N N . LEU B 1 98 ? -11.648 12.117 1.859 1 98.44 98 LEU B N 1
ATOM 3488 C CA . LEU B 1 98 ? -10.297 12.125 2.408 1 98.44 98 LEU B CA 1
ATOM 3489 C C . LEU B 1 98 ? -9.266 12.375 1.312 1 98.44 98 LEU B C 1
ATOM 3491 O O . LEU B 1 98 ? -9.227 11.648 0.316 1 98.44 98 LEU B O 1
ATOM 3495 N N . THR B 1 99 ? -8.383 13.391 1.452 1 97.88 99 THR B N 1
ATOM 3496 C CA . THR B 1 99 ? -7.512 13.742 0.338 1 97.88 99 THR B CA 1
ATOM 3497 C C . THR B 1 99 ? -6.051 13.445 0.679 1 97.88 99 THR B C 1
ATOM 3499 O O . THR B 1 99 ? -5.195 13.422 -0.207 1 97.88 99 THR B O 1
ATOM 3502 N N . ASN B 1 100 ? -5.734 13.266 1.925 1 97.88 100 ASN B N 1
ATOM 3503 C CA . ASN B 1 100 ? -4.426 12.789 2.355 1 97.88 100 ASN B CA 1
ATOM 3504 C C . ASN B 1 100 ? -4.453 12.305 3.801 1 97.88 100 ASN B C 1
ATOM 3506 O O . ASN B 1 100 ? -5.438 12.508 4.512 1 97.88 100 ASN B O 1
ATOM 3510 N N . HIS B 1 101 ? -3.541 11.602 4.207 1 98.5 101 HIS B N 1
ATOM 3511 C CA . HIS B 1 101 ? -3.34 11.156 5.578 1 98.5 101 HIS B CA 1
ATOM 3512 C C . HIS B 1 101 ? -1.905 10.688 5.805 1 98.5 101 HIS B C 1
ATOM 3514 O O . HIS B 1 101 ? -1.304 10.07 4.922 1 98.5 101 HIS B O 1
ATOM 3520 N N . ARG B 1 102 ? -1.35 11.023 6.996 1 98.19 102 ARG B N 1
ATOM 3521 C CA . ARG B 1 102 ? 0.004 10.586 7.32 1 98.19 102 ARG B CA 1
ATOM 3522 C C . ARG B 1 102 ? 0.285 10.727 8.812 1 98.19 102 ARG B C 1
ATOM 3524 O O . ARG B 1 102 ? -0.259 11.617 9.469 1 98.19 102 ARG B O 1
ATOM 3531 N N . ILE B 1 103 ? 1.04 9.867 9.312 1 98.5 103 ILE B N 1
ATOM 3532 C CA . ILE B 1 103 ? 1.749 10.07 10.57 1 98.5 103 ILE B CA 1
ATOM 3533 C C . ILE B 1 103 ? 3.156 10.594 10.289 1 98.5 103 ILE B C 1
ATOM 3535 O O . ILE B 1 103 ? 3.857 10.07 9.422 1 98.5 103 ILE B O 1
ATOM 3539 N N . TYR B 1 104 ? 3.523 11.633 10.961 1 97.5 104 TYR B N 1
ATOM 3540 C CA . TYR B 1 104 ? 4.855 12.156 10.695 1 97.5 104 TYR B CA 1
ATOM 3541 C C . TYR B 1 104 ? 5.539 12.602 11.984 1 97.5 104 TYR B C 1
ATOM 3543 O O . TYR B 1 104 ? 4.871 12.906 12.969 1 97.5 104 TYR B O 1
ATOM 3551 N N . GLN B 1 105 ? 6.781 12.555 11.938 1 96.38 105 GLN B N 1
ATOM 3552 C CA . GLN B 1 105 ? 7.66 13 13.016 1 96.38 105 GLN B CA 1
ATOM 3553 C C . GLN B 1 105 ? 8.578 14.125 12.547 1 96.38 105 GLN B C 1
ATOM 3555 O O . GLN B 1 105 ? 9.203 14.023 11.484 1 96.38 105 GLN B O 1
ATOM 3560 N N . THR B 1 106 ? 8.57 15.164 13.289 1 95.38 106 THR B N 1
ATOM 3561 C CA . THR B 1 106 ? 9.461 16.297 13.031 1 95.38 106 THR B CA 1
ATOM 3562 C C . THR B 1 106 ? 10.555 16.391 14.086 1 95.38 106 THR B C 1
ATOM 3564 O O . THR B 1 106 ? 10.289 16.203 15.281 1 95.38 106 THR B O 1
ATOM 3567 N N . SER B 1 107 ? 11.75 16.688 13.602 1 92 107 SER B N 1
ATOM 3568 C CA . SER B 1 107 ? 12.875 16.812 14.523 1 92 107 SER B CA 1
ATOM 3569 C C . SER B 1 107 ? 13.797 17.953 14.125 1 92 107 SER B C 1
ATOM 3571 O O . SER B 1 107 ? 13.727 18.453 13 1 92 107 SER B O 1
ATOM 3573 N N . LYS B 1 108 ? 14.633 18.453 15.109 1 83.38 108 LYS B N 1
ATOM 3574 C CA . LYS B 1 108 ? 15.758 19.375 14.969 1 83.38 108 LYS B CA 1
ATOM 3575 C C . LYS B 1 108 ? 15.273 20.781 14.602 1 83.38 108 LYS B C 1
ATOM 3577 O O . LYS B 1 108 ? 14.945 21.578 15.484 1 83.38 108 LYS B O 1
ATOM 3582 N N . THR B 1 109 ? 15.086 21 13.203 1 79.19 109 THR B N 1
ATOM 3583 C CA . THR B 1 109 ? 14.805 22.375 12.82 1 79.19 109 THR B CA 1
ATOM 3584 C C . THR B 1 109 ? 13.641 22.438 11.836 1 79.19 109 THR B C 1
ATOM 3586 O O . THR B 1 109 ? 13.156 23.531 11.516 1 79.19 109 THR B O 1
ATOM 3589 N N . SER B 1 110 ? 13.156 21.359 11.484 1 76.5 110 SER B N 1
ATOM 3590 C CA . SER B 1 110 ? 12.18 21.359 10.391 1 76.5 110 SER B CA 1
ATOM 3591 C C . SER B 1 110 ? 10.828 21.859 10.867 1 76.5 110 SER B C 1
ATOM 3593 O O . SER B 1 110 ? 10.383 21.531 11.969 1 76.5 110 SER B O 1
ATOM 3595 N N . HIS B 1 111 ? 10.312 22.797 10.125 1 82.94 111 HIS B N 1
ATOM 3596 C CA . HIS B 1 111 ? 8.945 23.266 10.336 1 82.94 111 HIS B CA 1
ATOM 3597 C C . HIS B 1 111 ? 8.344 23.797 9.039 1 82.94 111 HIS B C 1
ATOM 3599 O O . HIS B 1 111 ? 9.062 24.328 8.195 1 82.94 111 HIS B O 1
ATOM 3605 N N . MET B 1 112 ? 7.066 23.594 8.875 1 88.38 112 MET B N 1
ATOM 3606 C CA . MET B 1 112 ? 6.359 24.203 7.75 1 88.38 112 MET B CA 1
ATOM 3607 C C . MET B 1 112 ? 6.086 25.688 8.016 1 88.38 112 MET B C 1
ATOM 3609 O O . MET B 1 112 ? 5.586 26.047 9.086 1 88.38 112 MET B O 1
ATOM 3613 N N . PRO B 1 113 ? 6.477 26.578 7.098 1 93 113 PRO B N 1
ATOM 3614 C CA . PRO B 1 113 ? 6.203 28 7.281 1 93 113 PRO B CA 1
ATOM 3615 C C . PRO B 1 113 ? 4.711 28.328 7.227 1 93 113 PRO B C 1
ATOM 3617 O O . PRO B 1 113 ? 3.883 27.422 7.094 1 93 113 PRO B O 1
ATOM 3620 N N . TRP B 1 114 ? 4.453 29.641 7.398 1 96.81 114 TRP B N 1
ATOM 3621 C CA . TRP B 1 114 ? 3.064 30.094 7.328 1 96.81 114 TRP B CA 1
ATOM 3622 C C . TRP B 1 114 ? 2.457 29.766 5.965 1 96.81 114 TRP B C 1
ATOM 3624 O O . TRP B 1 114 ? 2.961 30.203 4.934 1 96.81 114 TRP B O 1
ATOM 3634 N N . HIS B 1 115 ? 1.368 29 5.945 1 96.88 115 HIS B N 1
ATOM 3635 C CA . HIS B 1 115 ? 0.746 28.562 4.699 1 96.88 115 HIS B CA 1
ATOM 3636 C C . HIS B 1 115 ? -0.715 28.172 4.918 1 96.88 115 HIS B C 1
ATOM 3638 O O . HIS B 1 115 ? -1.206 28.203 6.051 1 96.88 115 HIS B O 1
ATOM 3644 N N . THR B 1 116 ? -1.439 28 3.885 1 97.81 116 THR B N 1
ATOM 3645 C CA . THR B 1 116 ? -2.742 27.359 3.848 1 97.81 116 THR B CA 1
ATOM 3646 C C . THR B 1 116 ? -2.654 26.016 3.125 1 97.81 116 THR B C 1
ATOM 3648 O O . THR B 1 116 ? -1.65 25.719 2.473 1 97.81 116 THR B O 1
ATOM 3651 N N . ASP B 1 117 ? -3.633 25.172 3.314 1 97.38 117 ASP B N 1
ATOM 3652 C CA . ASP B 1 117 ? -3.535 23.812 2.785 1 97.38 117 ASP B CA 1
ATOM 3653 C C . ASP B 1 117 ? -4.484 23.625 1.606 1 97.38 117 ASP B C 1
ATOM 3655 O O . ASP B 1 117 ? -4.762 22.484 1.208 1 97.38 117 ASP B O 1
ATOM 3659 N N . ASN B 1 118 ? -5.043 24.656 1 1 97 118 ASN B N 1
ATOM 3660 C CA . ASN B 1 118 ? -5.93 24.562 -0.153 1 97 118 ASN B CA 1
ATOM 3661 C C . ASN B 1 118 ? -5.148 24.531 -1.463 1 97 118 ASN B C 1
ATOM 3663 O O . ASN B 1 118 ? -5.473 25.25 -2.404 1 97 118 ASN B O 1
ATOM 3667 N N . ASN B 1 119 ? -4.23 23.672 -1.577 1 95.19 119 ASN B N 1
ATOM 3668 C CA . ASN B 1 119 ? -3.299 23.625 -2.699 1 95.19 119 ASN B CA 1
ATOM 3669 C C . ASN B 1 119 ? -3.814 22.734 -3.818 1 95.19 119 ASN B C 1
ATOM 3671 O O . ASN B 1 119 ? -4.461 21.719 -3.555 1 95.19 119 ASN B O 1
ATOM 3675 N N . LEU B 1 120 ? -3.559 23.094 -5.059 1 93.75 120 LEU B N 1
ATOM 3676 C CA . LEU B 1 120 ? -3.65 22.25 -6.242 1 93.75 120 LEU B CA 1
ATOM 3677 C C . LEU B 1 120 ? -2.268 21.766 -6.68 1 93.75 120 LEU B C 1
ATOM 3679 O O . LEU B 1 120 ? -1.293 22.516 -6.582 1 93.75 120 LEU B O 1
ATOM 3683 N N . GLN B 1 121 ? -2.254 20.578 -7.156 1 92.19 121 GLN B N 1
ATOM 3684 C CA . GLN B 1 121 ? -0.966 20 -7.535 1 92.19 121 GLN B CA 1
ATOM 3685 C C . GLN B 1 121 ? -1.043 19.328 -8.898 1 92.19 121 GLN B C 1
ATOM 3687 O O . GLN B 1 121 ? -2.094 18.812 -9.281 1 92.19 121 GLN B O 1
ATOM 3692 N N . VAL B 1 122 ? 0.054 19.375 -9.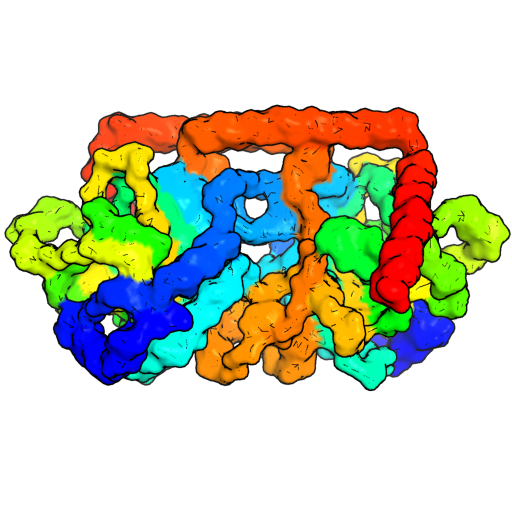664 1 89.12 122 VAL B N 1
ATOM 3693 C CA . VAL B 1 122 ? 0.353 18.531 -10.812 1 89.12 122 VAL B CA 1
ATOM 3694 C C . VAL B 1 122 ? 1.644 17.766 -10.562 1 89.12 122 VAL B C 1
ATOM 3696 O O . VAL B 1 122 ? 2.719 18.344 -10.438 1 89.12 122 VAL B O 1
ATOM 3699 N N . GLY B 1 123 ? 1.506 16.438 -10.523 1 88.94 123 GLY B N 1
ATOM 3700 C CA . GLY B 1 123 ? 2.645 15.664 -10.047 1 88.94 123 GLY B CA 1
ATOM 3701 C C . GLY B 1 123 ? 3.086 16.062 -8.648 1 88.94 123 GLY B C 1
ATOM 3702 O O . GLY B 1 123 ? 2.268 16.125 -7.73 1 88.94 123 GLY B O 1
ATOM 3703 N N . LYS B 1 124 ? 4.371 16.344 -8.539 1 85.88 124 LYS B N 1
ATOM 3704 C CA . LYS B 1 124 ? 4.902 16.703 -7.223 1 85.88 124 LYS B CA 1
ATOM 3705 C C . LYS B 1 124 ? 4.895 18.219 -7.016 1 85.88 124 LYS B C 1
ATOM 3707 O O . LYS B 1 124 ? 5.258 18.703 -5.945 1 85.88 124 LYS B O 1
ATOM 3712 N N . GLN B 1 125 ? 4.355 18.906 -7.941 1 86.94 125 GLN B N 1
ATOM 3713 C CA . GLN B 1 125 ? 4.473 20.359 -7.914 1 86.94 125 GLN B CA 1
ATOM 3714 C C . GLN B 1 125 ? 3.156 21.016 -7.5 1 86.94 125 GLN B C 1
ATOM 3716 O O . GLN B 1 125 ? 2.096 20.672 -8.023 1 86.94 125 GLN B O 1
ATOM 3721 N N . LEU B 1 126 ? 3.246 21.906 -6.559 1 88.62 126 LEU B N 1
ATOM 3722 C CA . LEU B 1 126 ? 2.125 22.781 -6.281 1 88.62 126 LEU B CA 1
ATOM 3723 C C . LEU B 1 126 ? 1.932 23.797 -7.41 1 88.62 126 LEU B C 1
ATOM 3725 O O . LEU B 1 126 ? 2.895 24.422 -7.859 1 88.62 126 LEU B O 1
ATOM 3729 N N . VAL B 1 127 ? 0.678 24.016 -7.855 1 87.81 127 VAL B N 1
ATOM 3730 C CA . VAL B 1 127 ? 0.524 24.828 -9.055 1 87.81 127 VAL B CA 1
ATOM 3731 C C . VAL B 1 127 ? -0.439 25.969 -8.781 1 87.81 127 VAL B C 1
ATOM 3733 O O . VAL B 1 127 ? -0.399 27 -9.469 1 87.81 127 VAL B O 1
ATOM 3736 N N . ASP B 1 128 ? -1.316 25.766 -7.84 1 91.44 128 ASP B N 1
ATOM 3737 C CA . ASP B 1 128 ? -2.318 26.797 -7.547 1 91.44 128 ASP B CA 1
ATOM 3738 C C . ASP B 1 128 ? -3.023 26.5 -6.223 1 91.44 128 ASP B C 1
ATOM 3740 O O . ASP B 1 128 ? -2.691 25.531 -5.535 1 91.44 128 ASP B O 1
ATOM 3744 N N . LYS B 1 129 ? -3.912 27.469 -5.898 1 94.31 129 LYS B N 1
ATOM 3745 C CA . LYS B 1 129 ? -4.809 27.266 -4.762 1 94.31 129 LYS B CA 1
ATOM 3746 C C . LYS B 1 129 ? -6.258 27.156 -5.219 1 94.31 129 LYS B C 1
ATOM 3748 O O . LYS B 1 129 ? -6.617 27.625 -6.297 1 94.31 129 LYS B O 1
ATOM 3753 N N . HIS B 1 130 ? -7.039 26.422 -4.496 1 93.69 130 HIS B N 1
ATOM 3754 C CA . HIS B 1 130 ? -8.453 26.266 -4.82 1 93.69 130 HIS B CA 1
ATOM 3755 C C . HIS B 1 130 ? -9.336 26.875 -3.725 1 93.69 130 HIS B C 1
ATOM 3757 O O . HIS B 1 130 ? -8.844 27.219 -2.652 1 93.69 130 HIS B O 1
ATOM 3763 N N . ASN B 1 131 ? -10.641 27.016 -3.977 1 93.69 131 ASN B N 1
ATOM 3764 C CA . ASN B 1 131 ? -11.57 27.609 -3.025 1 93.69 131 ASN B CA 1
ATOM 3765 C C . ASN B 1 131 ? -12.516 26.562 -2.438 1 93.69 131 ASN B C 1
ATOM 3767 O O . ASN B 1 131 ? -13.492 26.906 -1.769 1 93.69 131 ASN B O 1
ATOM 3771 N N . MET B 1 132 ? -12.289 25.25 -2.654 1 95.88 132 MET B N 1
ATOM 3772 C CA . MET B 1 132 ? -13.117 24.203 -2.078 1 95.88 132 MET B CA 1
ATOM 3773 C C . MET B 1 132 ? -13.062 24.234 -0.555 1 95.88 132 MET B C 1
ATOM 3775 O O . MET B 1 132 ? -12 24.453 0.025 1 95.88 132 MET B O 1
ATOM 3779 N N . PRO B 1 133 ? -14.266 24.094 0.094 1 97.25 133 PRO B N 1
ATOM 3780 C CA . PRO B 1 133 ? -14.18 23.875 1.541 1 97.25 133 PRO B CA 1
ATOM 3781 C C . PRO B 1 133 ? -13.328 22.672 1.91 1 97.25 133 PRO B C 1
ATOM 3783 O O . PRO B 1 133 ? -13.344 21.656 1.206 1 97.25 133 PRO B O 1
ATOM 3786 N N . GLY B 1 134 ? -12.602 22.766 2.965 1 98.56 134 GLY B N 1
ATOM 3787 C CA . GLY B 1 134 ? -11.766 21.672 3.426 1 98.56 134 GLY B CA 1
ATOM 3788 C C . GLY B 1 134 ? -11.414 21.766 4.898 1 98.56 134 GLY B C 1
ATOM 3789 O O . GLY B 1 134 ? -11.477 22.844 5.484 1 98.56 134 GLY B O 1
ATOM 3790 N N . LEU B 1 135 ? -11.102 20.656 5.441 1 98.94 135 LEU B N 1
ATOM 3791 C CA . LEU B 1 135 ? -10.703 20.562 6.84 1 98.94 135 LEU B CA 1
ATOM 3792 C C . LEU B 1 135 ? -9.375 19.828 6.98 1 98.94 135 LEU B C 1
ATOM 3794 O O . LEU B 1 135 ? -9.125 18.844 6.285 1 98.94 135 LEU B O 1
ATOM 3798 N N . LEU B 1 136 ? -8.562 20.344 7.824 1 98.88 136 LEU B N 1
ATOM 3799 C CA . LEU B 1 136 ? -7.355 19.672 8.273 1 98.88 136 LEU B CA 1
ATOM 3800 C C . LEU B 1 136 ? -7.531 19.125 9.688 1 98.88 136 LEU B C 1
ATOM 3802 O O . LEU B 1 136 ? -7.848 19.875 10.609 1 98.88 136 LEU B O 1
ATOM 3806 N N . PHE B 1 137 ? -7.41 17.844 9.828 1 98.94 137 PHE B N 1
ATOM 3807 C CA . PHE B 1 137 ? -7.438 17.172 11.133 1 98.94 137 PHE B CA 1
ATOM 3808 C C . PHE B 1 137 ? -6.023 16.859 11.609 1 98.94 137 PHE B C 1
ATOM 3810 O O . PHE B 1 137 ? -5.207 16.344 10.852 1 98.94 137 PHE B O 1
ATOM 3817 N N . LEU B 1 138 ? -5.738 17.188 12.867 1 98.88 138 LEU B N 1
ATOM 3818 C CA . LEU B 1 138 ? -4.426 16.953 13.469 1 98.88 138 LEU B CA 1
ATOM 3819 C C . LEU B 1 138 ? -4.562 16.359 14.867 1 98.88 138 LEU B C 1
ATOM 3821 O O . LEU B 1 138 ? -5.344 16.844 15.68 1 98.88 138 LEU B O 1
ATOM 3825 N N . PHE B 1 139 ? -3.891 15.289 15.117 1 98.94 139 PHE B N 1
ATOM 3826 C CA . PHE B 1 139 ? -3.777 14.695 16.453 1 98.94 139 PHE B CA 1
ATOM 3827 C C . PHE B 1 139 ? -2.324 14.664 16.906 1 98.94 139 PHE B C 1
ATOM 3829 O O . PHE B 1 139 ? -1.456 14.148 16.188 1 98.94 139 PHE B O 1
ATOM 3836 N N . TYR B 1 140 ? -2.068 15.242 18.062 1 98.88 140 TYR B N 1
ATOM 3837 C CA . TYR B 1 140 ? -0.748 15.062 18.656 1 98.88 140 TYR B CA 1
ATOM 3838 C C . TYR B 1 140 ? -0.562 13.633 19.172 1 98.88 140 TYR B C 1
ATOM 3840 O O . TYR B 1 140 ? -1.353 13.148 19.984 1 98.88 140 TYR B O 1
ATOM 3848 N N . LEU B 1 141 ? 0.476 12.984 18.688 1 98.88 141 LEU B N 1
ATOM 3849 C CA . LEU B 1 141 ? 0.786 11.641 19.141 1 98.88 141 LEU B CA 1
ATOM 3850 C C . LEU B 1 141 ? 1.975 11.656 20.109 1 98.88 141 LEU B C 1
ATOM 3852 O O . LEU B 1 141 ? 2.479 10.602 20.484 1 98.88 141 LEU B O 1
ATOM 3856 N N . SER B 1 142 ? 2.457 12.773 20.406 1 98.62 142 SER B N 1
ATOM 3857 C CA . SER B 1 142 ? 3.438 13.055 21.453 1 98.62 142 SER B CA 1
ATOM 3858 C C . SER B 1 142 ? 3.076 14.312 22.234 1 98.62 142 SER B C 1
ATOM 3860 O O . SER B 1 142 ? 2.207 15.078 21.812 1 98.62 142 SER B O 1
ATOM 3862 N N . ASP B 1 143 ? 3.746 14.461 23.375 1 98.56 143 ASP B N 1
ATOM 3863 C CA . ASP B 1 143 ? 3.637 15.758 24.031 1 98.56 143 ASP B CA 1
ATOM 3864 C C . ASP B 1 143 ? 4.301 16.859 23.219 1 98.56 143 ASP B C 1
ATOM 3866 O O . ASP B 1 143 ? 5.375 16.641 22.641 1 98.56 143 ASP B O 1
ATOM 3870 N N . VAL B 1 144 ? 3.604 17.969 23.141 1 98.38 144 VAL B N 1
ATOM 3871 C CA . VAL B 1 144 ? 4.121 19.062 22.312 1 98.38 144 VAL B CA 1
ATOM 3872 C C . VAL B 1 144 ? 4.492 20.25 23.219 1 98.38 144 VAL B C 1
ATOM 3874 O O . VAL B 1 144 ? 3.615 20.938 23.734 1 98.38 144 VAL B O 1
ATOM 3877 N N . THR B 1 145 ? 5.777 20.453 23.359 1 97.5 145 THR B N 1
ATOM 3878 C CA . THR B 1 145 ? 6.289 21.578 24.125 1 97.5 145 THR B CA 1
ATOM 3879 C C . THR B 1 145 ? 6.996 22.578 23.219 1 97.5 145 THR B C 1
ATOM 3881 O O . THR B 1 145 ? 7.188 23.734 23.594 1 97.5 145 THR B O 1
ATOM 3884 N N . GLN B 1 146 ? 7.379 22.094 22.109 1 96.31 146 GLN B N 1
ATOM 3885 C CA . GLN B 1 146 ? 7.992 22.891 21.047 1 96.31 146 GLN B CA 1
ATOM 3886 C C . GLN B 1 146 ? 7.391 22.531 19.688 1 96.31 146 GLN B C 1
ATOM 3888 O O . GLN B 1 146 ? 6.758 21.484 19.547 1 96.31 146 GLN B O 1
ATOM 3893 N N . ASN B 1 147 ? 7.605 23.484 18.719 1 97 147 ASN B N 1
ATOM 3894 C CA . ASN B 1 147 ? 7.141 23.219 17.359 1 97 147 ASN B CA 1
ATOM 3895 C C . ASN B 1 147 ? 5.629 23.016 17.328 1 97 147 ASN B C 1
ATOM 3897 O O . ASN B 1 147 ? 5.129 22.188 16.562 1 97 147 ASN B O 1
ATOM 3901 N N . ALA B 1 148 ? 4.98 23.719 18.125 1 98.19 148 ALA B N 1
ATOM 3902 C CA . ALA B 1 148 ? 3.533 23.578 18.266 1 98.19 148 ALA B CA 1
ATOM 3903 C C . ALA B 1 148 ? 2.82 24.094 17.016 1 98.19 148 ALA B C 1
ATOM 3905 O O . ALA B 1 148 ? 3.344 24.969 16.297 1 98.19 148 ALA B O 1
ATOM 3906 N N . PHE B 1 149 ? 1.671 23.531 16.766 1 98.56 149 PHE B N 1
ATOM 3907 C CA . PHE B 1 149 ? 0.79 24.094 15.742 1 98.56 149 PHE B CA 1
ATOM 3908 C C . PHE B 1 149 ? 0.404 25.531 16.078 1 98.56 149 PHE B C 1
ATOM 3910 O O . PHE B 1 149 ? 0.012 25.812 17.219 1 98.56 149 PHE B O 1
ATOM 3917 N N . GLN B 1 150 ? 0.581 26.422 15.164 1 98.56 150 GLN B N 1
ATOM 3918 C CA . GLN B 1 150 ? 0.161 27.812 15.305 1 98.56 150 GLN B CA 1
ATOM 3919 C C . GLN B 1 150 ? -0.866 28.188 14.242 1 98.56 150 GLN B C 1
ATOM 3921 O O . GLN B 1 150 ? -0.782 27.719 13.102 1 98.56 150 GLN B O 1
ATOM 3926 N N . TYR B 1 151 ? -1.792 28.938 14.633 1 98.75 151 TYR B N 1
ATOM 3927 C CA . TYR B 1 151 ? -2.908 29.359 13.789 1 98.75 151 TYR B CA 1
ATOM 3928 C C . TYR B 1 151 ? -3.145 30.859 13.914 1 98.75 151 TYR B C 1
ATOM 3930 O O . TYR B 1 151 ? -3.076 31.406 15.008 1 98.75 151 TYR B O 1
ATOM 3938 N N . VAL B 1 152 ? -3.383 31.547 12.82 1 98.69 152 VAL B N 1
ATOM 3939 C CA . VAL B 1 152 ? -3.713 32.969 12.852 1 98.69 152 VAL B CA 1
ATOM 3940 C C . VAL B 1 152 ? -5.227 33.156 12.945 1 98.69 152 VAL B C 1
ATOM 3942 O O . VAL B 1 152 ? -5.957 32.781 12.023 1 98.69 152 VAL B O 1
ATOM 3945 N N . LYS B 1 153 ? -5.66 33.781 13.969 1 98 153 LYS B N 1
ATOM 3946 C CA . LYS B 1 153 ? -7.082 33.969 14.234 1 98 153 LYS B CA 1
ATOM 3947 C C . LYS B 1 153 ? -7.789 34.594 13.039 1 98 153 LYS B C 1
ATOM 3949 O O . LYS B 1 153 ? -7.281 35.531 12.445 1 98 153 LYS B O 1
ATOM 3954 N N . ASN B 1 154 ? -8.961 34 12.641 1 97.31 154 ASN B N 1
ATOM 3955 C CA . ASN B 1 154 ? -9.891 34.5 11.633 1 97.31 154 ASN B CA 1
ATOM 3956 C C . ASN B 1 154 ? -9.258 34.5 10.242 1 97.31 154 ASN B C 1
ATOM 3958 O O . ASN B 1 154 ? -9.812 35.062 9.305 1 97.31 154 ASN B O 1
ATOM 3962 N N . SER B 1 155 ? -8.109 33.844 10.141 1 98.06 155 SER B N 1
ATOM 3963 C CA . SER B 1 155 ? -7.387 33.938 8.875 1 98.06 155 SER B CA 1
ATOM 3964 C C . SER B 1 155 ? -8.148 33.219 7.762 1 98.06 155 SER B C 1
ATOM 3966 O O . SER B 1 155 ? -7.953 33.5 6.582 1 98.06 155 SER B O 1
ATOM 3968 N N . HIS B 1 156 ? -9.039 32.25 8.047 1 97.88 156 HIS B N 1
ATOM 3969 C CA . HIS B 1 156 ? -9.844 31.578 7.031 1 97.88 156 HIS B CA 1
ATOM 3970 C C . HIS B 1 156 ? -10.758 32.562 6.305 1 97.88 156 HIS B C 1
ATOM 3972 O O . HIS B 1 156 ? -11.273 32.25 5.23 1 97.88 156 HIS B O 1
ATOM 3978 N N . GLN B 1 157 ? -10.914 33.781 6.844 1 97 157 GLN B N 1
ATOM 3979 C CA . GLN B 1 157 ? -11.812 34.781 6.273 1 97 157 GLN B CA 1
ATOM 3980 C C . GLN B 1 157 ? -11.078 35.719 5.305 1 97 157 GLN B C 1
ATOM 3982 O O . GLN B 1 157 ? -11.695 36.375 4.473 1 97 157 GLN B O 1
ATOM 3987 N N . TRP B 1 158 ? -9.773 35.781 5.441 1 96.25 158 TRP B N 1
ATOM 3988 C CA . TRP B 1 158 ? -9.094 36.812 4.629 1 96.25 158 TRP B CA 1
ATOM 3989 C C . TRP B 1 158 ? -7.961 36.188 3.818 1 96.25 158 TRP B C 1
ATOM 3991 O O . TRP B 1 158 ? -7.418 36.812 2.908 1 96.25 158 TRP B O 1
ATOM 4001 N N . SER B 1 159 ? -7.562 34.906 4.07 1 96 159 SER B N 1
ATOM 4002 C CA . SER B 1 159 ? -6.383 34.281 3.473 1 96 159 SER B CA 1
ATOM 4003 C C . SER B 1 159 ? -6.523 34.188 1.959 1 96 159 SER B C 1
ATOM 4005 O O . SER B 1 159 ? -5.523 34.156 1.238 1 96 159 SER B O 1
ATOM 4007 N N . THR B 1 160 ? -7.727 34.125 1.412 1 93.88 160 THR B N 1
ATOM 4008 C CA . THR B 1 160 ? -7.957 33.938 -0.018 1 93.88 160 THR B CA 1
ATOM 4009 C C . THR B 1 160 ? -7.344 35.094 -0.803 1 93.88 160 THR B C 1
ATOM 4011 O O . THR B 1 160 ? -7.02 34.969 -1.982 1 93.88 160 THR B O 1
ATOM 4014 N N . GLN B 1 161 ? -7.203 36.25 -0.179 1 93.31 161 GLN B N 1
ATOM 4015 C CA . GLN B 1 161 ? -6.598 37.406 -0.819 1 93.31 161 GLN B CA 1
ATOM 4016 C C . GLN B 1 161 ? -5.129 37.156 -1.15 1 93.31 161 GLN B C 1
ATOM 4018 O O . GLN B 1 161 ? -4.547 37.844 -1.982 1 93.31 161 GLN B O 1
ATOM 4023 N N . TYR B 1 162 ? -4.582 36.125 -0.538 1 91.69 162 TYR B N 1
ATOM 4024 C CA . TYR B 1 162 ? -3.162 35.844 -0.713 1 91.69 162 TYR B CA 1
ATOM 4025 C C . TYR B 1 162 ? -2.949 34.5 -1.374 1 91.69 162 TYR B C 1
ATOM 4027 O O . TYR B 1 162 ? -1.914 33.844 -1.177 1 91.69 162 TYR B O 1
ATOM 4035 N N . ASN B 1 163 ? -3.9 34.031 -2.156 1 90.06 163 ASN B N 1
ATOM 4036 C CA . ASN B 1 163 ? -3.82 32.719 -2.836 1 90.06 163 ASN B CA 1
ATOM 4037 C C . ASN B 1 163 ? -2.707 32.719 -3.879 1 90.06 163 ASN B C 1
ATOM 4039 O O . ASN B 1 163 ? -2.318 31.641 -4.359 1 90.06 163 ASN B O 1
ATOM 4043 N N . HIS B 1 164 ? -2.242 33.781 -4.168 1 86.5 164 HIS B N 1
ATOM 4044 C CA . HIS B 1 164 ? -1.148 33.875 -5.129 1 86.5 164 HIS B CA 1
ATOM 4045 C C . HIS B 1 164 ? 0.187 33.531 -4.473 1 86.5 164 HIS B C 1
ATOM 4047 O O . HIS B 1 164 ? 1.204 33.406 -5.156 1 86.5 164 HIS B O 1
ATOM 4053 N N . GLU B 1 165 ? 0.177 33.344 -3.113 1 86.12 165 GLU B N 1
ATOM 4054 C CA . GLU B 1 165 ? 1.372 33 -2.354 1 86.12 165 GLU B CA 1
ATOM 4055 C C . GLU B 1 165 ? 1.304 31.562 -1.854 1 86.12 165 GLU B C 1
ATOM 4057 O O . GLU B 1 165 ? 0.272 31.125 -1.34 1 86.12 165 GLU B O 1
ATOM 4062 N N . ILE B 1 166 ? 2.395 30.875 -2.004 1 85.25 166 ILE B N 1
ATOM 4063 C CA . ILE B 1 166 ? 2.48 29.531 -1.423 1 85.25 166 ILE B CA 1
ATOM 4064 C C . ILE B 1 166 ? 2.635 29.641 0.093 1 85.25 166 ILE B C 1
ATOM 4066 O O . ILE B 1 166 ? 1.997 28.906 0.842 1 85.25 166 ILE B O 1
ATOM 4070 N N . TYR B 1 167 ? 3.559 30.594 0.433 1 90.69 167 TYR B N 1
ATOM 4071 C CA . TYR B 1 167 ? 3.838 30.859 1.84 1 90.69 167 TYR B CA 1
ATOM 4072 C C . TYR B 1 167 ? 3.703 32.344 2.15 1 90.69 167 TYR B C 1
ATOM 4074 O O . TYR B 1 167 ? 3.998 33.188 1.302 1 90.69 167 TYR B O 1
ATOM 4082 N N . LEU B 1 168 ? 3.236 32.594 3.361 1 92.5 168 LEU B N 1
ATOM 4083 C CA . LEU B 1 168 ? 3.283 33.969 3.883 1 92.5 168 LEU B CA 1
ATOM 4084 C C . LEU B 1 168 ? 4.527 34.156 4.738 1 92.5 168 LEU B C 1
ATOM 4086 O O . LEU B 1 168 ? 4.922 33.281 5.5 1 92.5 168 LEU B O 1
ATOM 4090 N N . SER B 1 169 ? 5.168 35.25 4.531 1 91.12 169 SER B N 1
ATOM 4091 C CA . SER B 1 169 ? 6.418 35.5 5.242 1 91.12 169 SER B CA 1
ATOM 4092 C C . SER B 1 169 ? 6.172 35.719 6.727 1 91.12 169 SER B C 1
ATOM 4094 O O . SER B 1 169 ? 5.113 36.219 7.113 1 91.12 169 SER B O 1
ATOM 4096 N N . ASP B 1 170 ? 7.184 35.438 7.473 1 92.81 170 ASP B N 1
ATOM 4097 C CA . ASP B 1 170 ? 7.133 35.719 8.906 1 92.81 170 ASP B CA 1
ATOM 4098 C C . ASP B 1 170 ? 6.926 37.219 9.164 1 92.81 170 ASP B C 1
ATOM 4100 O O . ASP B 1 170 ? 6.148 37.594 10.047 1 92.81 170 ASP B O 1
ATOM 4104 N N . ASN B 1 171 ? 7.664 38 8.414 1 92.75 171 ASN B N 1
ATOM 4105 C CA . ASN B 1 171 ? 7.566 39.469 8.578 1 92.75 171 ASN B CA 1
ATOM 4106 C C . ASN B 1 171 ? 6.145 39.969 8.328 1 92.75 171 ASN B C 1
ATOM 4108 O O . ASN B 1 171 ? 5.648 40.812 9.055 1 92.75 171 ASN B O 1
ATOM 4112 N N . PHE B 1 172 ? 5.562 39.469 7.312 1 93.88 172 PHE B N 1
ATOM 4113 C CA . PHE B 1 172 ? 4.199 39.844 6.984 1 93.88 172 PHE B CA 1
ATOM 4114 C C . PHE B 1 172 ? 3.248 39.531 8.125 1 93.88 172 PHE B C 1
ATOM 4116 O O . PHE B 1 172 ? 2.455 40.375 8.555 1 93.88 172 PHE B O 1
ATOM 4123 N N . ILE B 1 173 ? 3.309 38.312 8.633 1 96.56 173 ILE B N 1
ATOM 4124 C CA . ILE B 1 173 ? 2.408 37.844 9.688 1 96.56 173 ILE B CA 1
ATOM 4125 C C . ILE B 1 173 ? 2.705 38.625 10.977 1 96.56 173 ILE B C 1
ATOM 4127 O O . ILE B 1 173 ? 1.785 39.062 11.672 1 96.56 173 ILE B O 1
ATOM 4131 N N . GLU B 1 174 ? 3.977 38.812 11.305 1 95.19 174 GLU B N 1
ATOM 4132 C CA . GLU B 1 174 ? 4.367 39.531 12.523 1 95.19 174 GLU B CA 1
ATOM 4133 C C . GLU B 1 174 ? 3.908 41 12.492 1 95.19 174 GLU B C 1
ATOM 4135 O O . GLU B 1 174 ? 3.49 41.531 13.516 1 95.19 174 GLU B O 1
ATOM 4140 N N . SER B 1 175 ? 4.023 41.594 11.383 1 96.38 175 SER B N 1
ATOM 4141 C CA . SER B 1 175 ? 3.695 43.031 11.25 1 96.38 175 SER B CA 1
ATOM 4142 C C . SER B 1 175 ? 2.189 43.25 11.297 1 96.38 175 SER B C 1
ATOM 4144 O O . SER B 1 175 ? 1.724 44.281 11.805 1 96.38 175 SER B O 1
ATOM 4146 N N . ASN B 1 176 ? 1.461 42.281 10.797 1 96.19 176 ASN B N 1
ATOM 4147 C CA . ASN B 1 176 ? 0.043 42.562 10.594 1 96.19 176 ASN B CA 1
ATOM 4148 C C . ASN B 1 176 ? -0.83 41.781 11.57 1 96.19 176 ASN B C 1
ATOM 4150 O O . ASN B 1 176 ? -1.946 42.188 11.883 1 96.19 176 ASN B O 1
ATOM 4154 N N . TYR B 1 177 ? -0.287 40.594 12.047 1 96.88 177 TYR B N 1
ATOM 4155 C CA . TYR B 1 177 ? -1.191 39.719 12.766 1 96.88 177 TYR B CA 1
ATOM 4156 C C . TYR B 1 177 ? -0.516 39.125 14 1 96.88 177 TYR B C 1
ATOM 4158 O O . TYR B 1 177 ? -0.892 38.031 14.469 1 96.88 177 TYR B O 1
ATOM 4166 N N . LYS B 1 178 ? 0.48 39.688 14.516 1 95.94 178 LYS B N 1
ATOM 4167 C CA . LYS B 1 178 ? 1.254 39.188 15.648 1 95.94 178 LYS B CA 1
ATOM 4168 C C . LYS B 1 178 ? 0.346 38.844 16.812 1 95.94 178 LYS B C 1
ATOM 4170 O O . LYS B 1 178 ? 0.506 37.781 17.438 1 95.94 178 LYS B O 1
ATOM 4175 N N . ASN B 1 179 ? -0.617 39.688 17.094 1 96.88 179 ASN B N 1
ATOM 4176 C CA . ASN B 1 179 ? -1.475 39.5 18.25 1 96.88 179 ASN B CA 1
ATOM 4177 C C . ASN B 1 179 ? -2.562 38.469 18 1 96.88 179 ASN B C 1
ATOM 4179 O O . ASN B 1 179 ? -3.262 38.062 18.938 1 96.88 179 ASN B O 1
ATOM 4183 N N . ASP B 1 180 ? -2.688 38.031 16.812 1 97.94 180 ASP B N 1
ATOM 4184 C CA . ASP B 1 180 ? -3.721 37.062 16.422 1 97.94 180 ASP B CA 1
ATOM 4185 C C . ASP B 1 180 ? -3.158 35.656 16.359 1 97.94 180 ASP B C 1
ATOM 4187 O O . ASP B 1 180 ? -3.893 34.688 16.094 1 97.94 180 ASP B O 1
ATOM 4191 N N . ILE B 1 181 ? -1.861 35.469 16.594 1 98.31 181 ILE B N 1
ATOM 4192 C CA . ILE B 1 181 ? -1.222 34.188 16.5 1 98.31 181 ILE B CA 1
ATOM 4193 C C . ILE B 1 181 ? -1.582 33.344 17.719 1 98.31 181 ILE B C 1
ATOM 4195 O O . ILE B 1 181 ? -1.316 33.719 18.859 1 98.31 181 ILE B O 1
ATOM 4199 N N . LEU B 1 182 ? -2.24 32.281 17.5 1 98.44 182 LEU B N 1
ATOM 4200 C CA . LEU B 1 182 ? -2.525 31.281 18.516 1 98.44 182 LEU B CA 1
ATOM 4201 C C . LEU B 1 182 ? -1.508 30.141 18.469 1 98.44 182 LEU B C 1
ATOM 4203 O O . LEU B 1 182 ? -1.144 29.672 17.391 1 98.44 182 LEU B O 1
ATOM 4207 N N . THR B 1 183 ? -0.952 29.734 19.594 1 98.38 183 THR B N 1
ATOM 4208 C CA . THR B 1 183 ? -0.025 28.609 19.719 1 98.38 183 THR B CA 1
ATOM 4209 C C . THR B 1 183 ? -0.609 27.531 20.625 1 98.38 183 THR B C 1
ATOM 4211 O O . THR B 1 183 ? -1.189 27.828 21.672 1 98.38 183 THR B O 1
ATOM 4214 N N . PHE B 1 184 ? -0.478 26.266 20.25 1 98.62 184 PHE B N 1
ATOM 4215 C CA . PHE B 1 184 ? -1.159 25.203 21 1 98.62 184 PHE B CA 1
ATOM 4216 C C . PHE B 1 184 ? -0.164 24.156 21.484 1 98.62 184 PHE B C 1
ATOM 4218 O O . PHE B 1 184 ? -0.221 23 21.062 1 98.62 184 PHE B O 1
ATOM 4225 N N . PRO B 1 185 ? 0.814 24.516 22.328 1 98.56 185 PRO B N 1
ATOM 4226 C CA . PRO B 1 185 ? 1.58 23.469 23 1 98.56 185 PRO B CA 1
ATOM 4227 C C . PRO B 1 185 ? 0.727 22.641 23.969 1 98.56 185 PRO B C 1
ATOM 4229 O O . PRO B 1 185 ? 0.279 23.156 25 1 98.56 185 PRO B O 1
ATOM 4232 N N . MET B 1 186 ? 0.482 21.406 23.609 1 98.62 186 MET B N 1
ATOM 4233 C CA . MET B 1 186 ? -0.472 20.594 24.375 1 98.62 186 MET B CA 1
ATOM 4234 C C . MET B 1 186 ? 0.007 19.141 24.469 1 98.62 186 MET B C 1
ATOM 4236 O O . MET B 1 186 ? 0.963 18.75 23.812 1 98.62 186 MET B O 1
ATOM 4240 N N . LYS B 1 187 ? -0.649 18.344 25.266 1 98.56 187 LYS B N 1
ATOM 4241 C CA . LYS B 1 187 ? -0.275 16.953 25.547 1 98.56 187 LYS B CA 1
ATOM 4242 C C . LYS B 1 187 ? -0.675 16.031 24.406 1 98.56 187 LYS B C 1
ATOM 4244 O O . LYS B 1 187 ? -1.53 16.391 23.578 1 98.56 187 LYS B O 1
ATOM 4249 N N . LYS B 1 188 ? 0.005 14.891 24.391 1 98.62 188 LYS B N 1
ATOM 4250 C CA . LYS B 1 188 ? -0.388 13.891 23.406 1 98.62 188 LYS B CA 1
ATOM 4251 C C . LYS B 1 188 ? -1.863 13.531 23.547 1 98.62 188 LYS B C 1
ATOM 4253 O O . LYS B 1 188 ? -2.41 13.547 24.656 1 98.62 188 LYS B O 1
ATOM 4258 N N . GLY B 1 189 ? -2.488 13.219 22.453 1 98.81 189 GLY B N 1
ATOM 4259 C CA . GLY B 1 189 ? -3.92 12.953 22.406 1 98.81 189 GLY B CA 1
ATOM 4260 C C . GLY B 1 189 ? -4.738 14.18 22.047 1 98.81 189 GLY B C 1
ATOM 4261 O O . GLY B 1 189 ? -5.949 14.078 21.844 1 98.81 189 GLY B O 1
ATOM 4262 N N . THR B 1 190 ? -4.086 15.305 21.938 1 98.88 190 THR B N 1
ATOM 4263 C CA . THR B 1 190 ? -4.77 16.547 21.578 1 98.88 190 THR B CA 1
ATOM 4264 C C . THR B 1 190 ? -5.316 16.453 20.156 1 98.88 190 THR B C 1
ATOM 4266 O O . THR B 1 190 ? -4.664 15.914 19.266 1 98.88 190 THR B O 1
ATOM 4269 N N . PHE B 1 191 ? -6.539 16.969 20.047 1 98.88 191 PHE B N 1
ATOM 4270 C CA . PHE B 1 191 ? -7.23 17.047 18.766 1 98.88 191 PHE B CA 1
ATOM 4271 C C . PHE B 1 191 ? -7.336 18.5 18.297 1 98.88 191 PHE B C 1
ATOM 4273 O O . PHE B 1 191 ? -7.793 19.359 19.031 1 98.88 191 PHE B O 1
ATOM 4280 N N . ILE B 1 192 ? -6.828 18.781 17.094 1 98.88 192 ILE B N 1
ATOM 4281 C CA . ILE B 1 192 ? -6.969 20.078 16.438 1 98.88 192 ILE B CA 1
ATOM 4282 C C . ILE B 1 192 ? -7.613 19.891 15.062 1 98.88 192 ILE B C 1
ATOM 4284 O O . ILE B 1 192 ? -7.207 19.016 14.289 1 98.88 192 ILE B O 1
ATOM 4288 N N . VAL B 1 193 ? -8.633 20.609 14.742 1 98.88 193 VAL B N 1
ATOM 4289 C CA . VAL B 1 193 ? -9.211 20.656 13.406 1 98.88 193 VAL B CA 1
ATOM 4290 C C . VAL B 1 193 ? -9.367 22.109 12.953 1 98.88 193 VAL B C 1
ATOM 4292 O O . VAL B 1 193 ? -9.719 22.984 13.758 1 98.88 193 VAL B O 1
ATOM 4295 N N . CYS B 1 194 ? -8.992 22.406 11.75 1 98.81 194 CYS B N 1
ATOM 4296 C CA . CYS B 1 194 ? -9.141 23.766 11.266 1 98.81 194 CYS B CA 1
ATOM 4297 C C . CYS B 1 194 ? -9.539 23.797 9.797 1 98.81 194 CYS B C 1
ATOM 4299 O O . CYS B 1 194 ? -9.422 22.781 9.102 1 98.81 194 CYS B O 1
ATOM 4301 N N . ASP B 1 195 ? -10.117 24.891 9.398 1 98.75 195 ASP B N 1
ATOM 4302 C CA . ASP B 1 195 ? -10.383 25.203 7.996 1 98.75 195 ASP B CA 1
ATOM 4303 C C . ASP B 1 195 ? -9.086 25.281 7.195 1 98.75 195 ASP B C 1
ATOM 4305 O O . ASP B 1 195 ? -8.133 25.938 7.613 1 98.75 195 ASP B O 1
ATOM 4309 N N . ILE B 1 196 ? -9.023 24.625 6.039 1 98.56 196 ILE B N 1
ATOM 4310 C CA . ILE B 1 196 ? -7.777 24.516 5.289 1 98.56 196 ILE B CA 1
ATOM 4311 C C . ILE B 1 196 ? -7.387 25.875 4.719 1 98.56 196 ILE B C 1
ATOM 4313 O O . ILE B 1 196 ? -6.27 26.062 4.234 1 98.56 196 ILE B O 1
ATOM 4317 N N . HIS B 1 197 ? -8.25 26.797 4.777 1 98.44 197 HIS B N 1
ATOM 4318 C CA . HIS B 1 197 ? -7.961 28.172 4.352 1 98.44 197 HIS B CA 1
ATOM 4319 C C . HIS B 1 197 ? -7.363 28.984 5.488 1 98.44 197 HIS B C 1
ATOM 4321 O O . HIS B 1 197 ? -6.965 30.141 5.289 1 98.44 197 HIS B O 1
ATOM 4327 N N . GLY B 1 198 ? -7.355 28.453 6.664 1 98.62 198 GLY B N 1
ATOM 4328 C CA . GLY B 1 198 ? -6.699 29.125 7.773 1 98.62 198 GLY B CA 1
ATOM 4329 C C . GLY B 1 198 ? -5.188 29.109 7.668 1 98.62 198 GLY B C 1
ATOM 4330 O O . GLY B 1 198 ? -4.586 28.078 7.383 1 98.62 198 GLY B O 1
ATOM 4331 N N . VAL B 1 199 ? -4.598 30.266 7.898 1 98.62 199 VAL B N 1
ATOM 4332 C CA . VAL B 1 199 ? -3.145 30.375 7.875 1 98.62 199 VAL B CA 1
ATOM 4333 C C . VAL B 1 199 ? -2.555 29.734 9.125 1 98.62 199 VAL B C 1
ATOM 4335 O O . VAL B 1 199 ? -2.955 30.062 10.25 1 98.62 199 VAL B O 1
ATOM 4338 N N . HIS B 1 200 ? -1.664 28.859 8.906 1 98.69 200 HIS B N 1
ATOM 4339 C CA . HIS B 1 200 ? -1.065 28.141 10.031 1 98.69 200 HIS B CA 1
ATOM 4340 C C . HIS B 1 200 ? 0.373 27.734 9.727 1 98.69 200 HIS B C 1
ATOM 4342 O O . HIS B 1 200 ? 0.827 27.859 8.586 1 98.69 200 HIS B O 1
ATOM 4348 N N . ARG B 1 201 ? 1.086 27.391 10.727 1 97.75 201 ARG B N 1
ATOM 4349 C CA . ARG B 1 201 ? 2.439 26.859 10.625 1 97.75 201 ARG B CA 1
ATOM 4350 C C . ARG B 1 201 ? 2.771 25.969 11.828 1 97.75 201 ARG B C 1
ATOM 4352 O O . ARG B 1 201 ? 1.94 25.797 12.719 1 97.75 201 ARG B O 1
ATOM 4359 N N . ALA B 1 202 ? 3.859 25.281 11.742 1 96.75 202 ALA B N 1
ATOM 4360 C CA . ALA B 1 202 ? 4.496 24.75 12.945 1 96.75 202 ALA B CA 1
ATOM 4361 C C . ALA B 1 202 ? 5.508 25.734 13.516 1 96.75 202 ALA B C 1
ATOM 4363 O O . ALA B 1 202 ? 6.344 26.266 12.773 1 96.75 202 ALA B O 1
ATOM 4364 N N . GLU B 1 203 ? 5.41 25.984 14.766 1 96.12 203 GLU B N 1
ATOM 4365 C CA . GLU B 1 203 ? 6.309 26.922 15.422 1 96.12 203 GLU B CA 1
ATOM 4366 C C . GLU B 1 203 ? 7.77 26.531 15.188 1 96.12 203 GLU B C 1
ATOM 4368 O O . GLU B 1 203 ? 8.164 25.391 15.422 1 96.12 203 GLU B O 1
ATOM 4373 N N . PRO B 1 204 ? 8.547 27.516 14.711 1 93.12 204 PRO B N 1
ATOM 4374 C CA . PRO B 1 204 ? 9.969 27.203 14.555 1 93.12 204 PRO B CA 1
ATOM 4375 C C . PRO B 1 204 ? 10.633 26.781 15.867 1 93.12 204 PRO B C 1
ATOM 4377 O O . PRO B 1 204 ? 10.281 27.312 16.938 1 93.12 204 PRO B O 1
ATOM 4380 N N . PHE B 1 205 ? 11.555 25.859 15.75 1 91.94 205 PHE B N 1
ATOM 4381 C CA . PHE B 1 205 ? 12.289 25.406 16.922 1 91.94 205 PHE B CA 1
ATOM 4382 C C . PHE B 1 205 ? 13.688 24.938 16.531 1 91.94 205 PHE B C 1
ATOM 4384 O O . PHE B 1 205 ? 13.992 24.781 15.352 1 91.94 205 PHE B O 1
ATOM 4391 N N . ASN B 1 206 ? 14.562 24.875 17.469 1 90.81 206 ASN B N 1
ATOM 4392 C CA . ASN B 1 206 ? 15.922 24.359 17.312 1 90.81 206 ASN B CA 1
ATOM 4393 C C . ASN B 1 206 ? 16.344 23.5 18.5 1 90.81 206 ASN B C 1
ATOM 4395 O O . ASN B 1 206 ? 16.859 24.031 19.5 1 90.81 206 ASN B O 1
ATOM 4399 N N . ASP B 1 207 ? 16.094 22.297 18.422 1 92.69 207 ASP B N 1
ATOM 4400 C CA . ASP B 1 207 ? 16.375 21.328 19.469 1 92.69 207 ASP B CA 1
ATOM 4401 C C . ASP B 1 207 ? 16.641 19.938 18.891 1 92.69 207 ASP B C 1
ATOM 4403 O O . ASP B 1 207 ? 15.711 19.266 18.453 1 92.69 207 ASP B O 1
ATOM 4407 N N . HIS B 1 208 ? 17.797 19.469 18.969 1 88.44 208 HIS B N 1
ATOM 4408 C CA . HIS B 1 208 ? 18.234 18.234 18.344 1 88.44 208 HIS B CA 1
ATOM 4409 C C . HIS B 1 208 ? 17.734 17.016 19.125 1 88.44 208 HIS B C 1
ATOM 4411 O O . HIS B 1 208 ? 17.781 15.891 18.625 1 88.44 208 HIS B O 1
ATOM 4417 N N . ASN B 1 209 ? 17.172 17.234 20.25 1 90.69 209 ASN B N 1
ATOM 4418 C CA . ASN B 1 209 ? 16.75 16.125 21.094 1 90.69 209 ASN B CA 1
ATOM 4419 C C . ASN B 1 209 ? 15.219 16.047 21.172 1 90.69 209 ASN B C 1
ATOM 4421 O O . ASN B 1 209 ? 14.68 15.219 21.922 1 90.69 209 ASN B O 1
ATOM 4425 N N . TYR B 1 210 ? 14.656 16.891 20.453 1 94.62 210 TYR B N 1
ATOM 4426 C CA . TYR B 1 210 ? 13.203 16.953 20.516 1 94.62 210 TYR B CA 1
ATOM 4427 C C . TYR B 1 210 ? 12.586 16.422 19.234 1 94.62 210 TYR B C 1
ATOM 4429 O O . TYR B 1 210 ? 13.086 16.672 18.141 1 94.62 210 TYR B O 1
ATOM 4437 N N . THR B 1 211 ? 11.531 15.57 19.453 1 95.19 211 THR B N 1
ATOM 4438 C CA . THR B 1 211 ? 10.742 15.078 18.328 1 95.19 211 THR B CA 1
ATOM 4439 C C . THR B 1 211 ? 9.25 15.25 18.594 1 95.19 211 THR B C 1
ATOM 4441 O O . THR B 1 211 ? 8.789 15.016 19.719 1 95.19 211 THR B O 1
ATOM 4444 N N . ARG B 1 212 ? 8.531 15.727 17.656 1 97.56 212 ARG B N 1
ATOM 4445 C CA . ARG B 1 212 ? 7.074 15.766 17.703 1 97.56 212 ARG B CA 1
ATOM 4446 C C . ARG B 1 212 ? 6.465 14.773 16.719 1 97.56 212 ARG B C 1
ATOM 4448 O O . ARG B 1 212 ? 6.84 14.742 15.539 1 97.56 212 ARG B O 1
ATOM 4455 N N . THR B 1 213 ? 5.598 13.914 17.172 1 98.31 213 THR B N 1
ATOM 4456 C CA . THR B 1 213 ? 4.875 12.969 16.328 1 98.31 213 THR B CA 1
ATOM 4457 C C . THR B 1 213 ? 3.398 13.344 16.234 1 98.31 213 THR B C 1
ATOM 4459 O O . THR B 1 213 ? 2.758 13.625 17.25 1 98.31 213 THR B O 1
ATOM 4462 N N . SER B 1 214 ? 2.861 13.414 15.023 1 98.62 214 SER B N 1
ATOM 4463 C CA . SER B 1 214 ? 1.476 13.812 14.805 1 98.62 214 SER B CA 1
ATOM 4464 C C . SER B 1 214 ? 0.822 12.953 13.727 1 98.62 214 SER B C 1
ATOM 4466 O O . SER B 1 214 ? 1.507 12.406 12.852 1 98.62 214 SER B O 1
ATOM 4468 N N . LEU B 1 215 ? -0.457 12.711 13.852 1 98.88 215 LEU B N 1
ATOM 4469 C CA . LEU B 1 215 ? -1.308 12.227 12.773 1 98.88 215 LEU B CA 1
ATOM 4470 C C . LEU B 1 215 ? -2.047 13.383 12.102 1 98.88 215 LEU B C 1
ATOM 4472 O O . LEU B 1 215 ? -2.693 14.188 12.781 1 98.88 215 LEU B O 1
ATOM 4476 N N . LEU B 1 216 ? -1.896 13.531 10.828 1 98.75 216 LEU B N 1
ATOM 4477 C CA . LEU B 1 216 ? -2.549 14.586 10.055 1 98.75 216 LEU B CA 1
ATOM 4478 C C . LEU B 1 216 ? -3.312 13.992 8.875 1 98.75 216 LEU B C 1
ATOM 4480 O O . LEU B 1 216 ? -2.811 13.102 8.188 1 98.75 216 LEU B O 1
ATOM 4484 N N . PHE B 1 217 ? -4.531 14.398 8.656 1 98.81 217 PHE B N 1
ATOM 4485 C CA . PHE B 1 217 ? -5.234 14.086 7.414 1 98.81 217 PHE B CA 1
ATOM 4486 C C . PHE B 1 217 ? -6.156 15.227 7.008 1 98.81 217 PHE B C 1
ATOM 4488 O O . PHE B 1 217 ? -6.527 16.062 7.84 1 98.81 217 PHE B O 1
ATOM 4495 N N . GLN B 1 218 ? -6.43 15.297 5.789 1 98.75 218 GLN B N 1
ATOM 4496 C CA . GLN B 1 218 ? -7.223 16.391 5.219 1 98.75 218 GLN B CA 1
ATOM 4497 C C . GLN B 1 218 ? -8.438 15.844 4.477 1 98.75 218 GLN B C 1
ATOM 4499 O O . GLN B 1 218 ? -8.367 14.789 3.838 1 98.75 218 GLN B O 1
ATOM 4504 N N . VAL B 1 219 ? -9.562 16.484 4.633 1 98.81 219 VAL B N 1
ATOM 4505 C CA . VAL B 1 219 ? -10.82 16.172 3.949 1 98.81 219 VAL B CA 1
ATOM 4506 C C . VAL B 1 219 ? -11.297 17.406 3.17 1 98.81 219 VAL B C 1
ATOM 4508 O O . VAL B 1 219 ? -11.391 18.5 3.723 1 98.81 219 VAL B O 1
ATOM 4511 N N . ASP B 1 220 ? -11.578 17.234 1.919 1 98.31 220 ASP B N 1
ATOM 4512 C CA . ASP B 1 220 ? -12.031 18.328 1.079 1 98.31 220 ASP B CA 1
ATOM 4513 C C . ASP B 1 220 ? -13.367 18.016 0.421 1 98.31 220 ASP B C 1
ATOM 4515 O O . ASP B 1 220 ? -13.664 16.844 0.137 1 98.31 220 ASP B O 1
ATOM 4519 N N . GLN B 1 221 ? -14.164 19.047 0.319 1 97.12 221 GLN B N 1
ATOM 4520 C CA . GLN B 1 221 ? -15.336 18.953 -0.541 1 97.12 221 GLN B CA 1
ATOM 4521 C C . GLN B 1 221 ? -14.945 19.047 -2.014 1 97.12 221 GLN B C 1
ATOM 4523 O O . GLN B 1 221 ? -14.805 20.141 -2.562 1 97.12 221 GLN B O 1
ATOM 4528 N N . VAL B 1 222 ? -14.781 17.875 -2.641 1 92 222 VAL B N 1
ATOM 4529 C CA . VAL B 1 222 ? -14.219 17.859 -3.986 1 92 222 VAL B CA 1
ATOM 4530 C C . VAL B 1 222 ? -15.336 17.984 -5.02 1 92 222 VAL B C 1
ATOM 4532 O O . VAL B 1 222 ? -16.156 17.062 -5.164 1 92 222 VAL B O 1
ATOM 4535 N N . GLY B 1 223 ? -15.359 19.047 -5.684 1 79.62 223 GLY B N 1
ATOM 4536 C CA . GLY B 1 223 ? -16.344 19.266 -6.727 1 79.62 223 GLY B CA 1
ATOM 4537 C C . GLY B 1 223 ? -15.984 18.609 -8.047 1 79.62 223 GLY B C 1
ATOM 4538 O O . GLY B 1 223 ? -14.867 18.125 -8.203 1 79.62 223 GLY B O 1
ATOM 4539 N N . SER B 1 224 ? -16.891 18.531 -8.953 1 80.81 224 SER B N 1
ATOM 4540 C CA . SER B 1 224 ? -16.719 17.891 -10.258 1 80.81 224 SER B CA 1
ATOM 4541 C C . SER B 1 224 ? -15.641 18.594 -11.07 1 80.81 224 SER B C 1
ATOM 4543 O O . SER B 1 224 ? -15.062 18 -11.977 1 80.81 224 SER B O 1
ATOM 4545 N N . GLN B 1 225 ? -15.344 19.844 -10.641 1 84.19 225 GLN B N 1
ATOM 4546 C CA . GLN B 1 225 ? -14.359 20.625 -11.383 1 84.19 225 GLN B CA 1
ATOM 4547 C C . GLN B 1 225 ? -12.938 20.25 -10.977 1 84.19 225 GLN B C 1
ATOM 4549 O O . GLN B 1 225 ? -11.977 20.625 -11.648 1 84.19 225 GLN B O 1
ATOM 4554 N N . TYR B 1 226 ? -12.812 19.547 -9.969 1 88.38 226 TYR B N 1
ATOM 4555 C CA . TYR B 1 226 ? -11.484 19.203 -9.469 1 88.38 226 TYR B CA 1
ATOM 4556 C C . TYR B 1 226 ? -11.258 17.703 -9.484 1 88.38 226 TYR B C 1
ATOM 4558 O O . TYR B 1 226 ? -10.781 17.125 -8.5 1 88.38 226 TYR B O 1
ATOM 4566 N N . LEU B 1 227 ? -11.602 17.156 -10.602 1 87.38 227 LEU B N 1
ATOM 4567 C CA . LEU B 1 227 ? -11.344 15.727 -10.75 1 87.38 227 LEU B CA 1
ATOM 4568 C C . LEU B 1 227 ? -9.852 15.422 -10.625 1 87.38 227 LEU B C 1
ATOM 4570 O O . LEU B 1 227 ? -9.023 16.156 -11.172 1 87.38 227 LEU B O 1
ATOM 4574 N N . GLY B 1 228 ? -9.539 14.414 -9.82 1 94.12 228 GLY B N 1
ATOM 4575 C CA . GLY B 1 228 ? -8.148 14.039 -9.641 1 94.12 228 GLY B CA 1
ATOM 4576 C C . GLY B 1 228 ? -7.527 14.617 -8.391 1 94.12 228 GLY B C 1
ATOM 4577 O O . GLY B 1 228 ? -6.398 14.273 -8.031 1 94.12 228 GLY B O 1
ATOM 4578 N N . HIS B 1 229 ? -8.266 15.461 -7.703 1 96.25 229 HIS B N 1
ATOM 4579 C CA . HIS B 1 229 ? -7.758 16.125 -6.504 1 96.25 229 HIS B CA 1
ATOM 4580 C C . HIS B 1 229 ? -7.531 15.109 -5.383 1 96.25 229 HIS B C 1
ATOM 4582 O O . HIS B 1 229 ? -8.398 14.281 -5.102 1 96.25 229 HIS B O 1
ATOM 4588 N N . GLY B 1 230 ? -6.332 15.25 -4.77 1 96.69 230 GLY B N 1
ATOM 4589 C CA . GLY B 1 230 ? -6.008 14.414 -3.625 1 96.69 230 GLY B CA 1
ATOM 4590 C C . GLY B 1 230 ? -4.875 13.445 -3.896 1 96.69 230 GLY B C 1
ATOM 4591 O O . GLY B 1 230 ? -4.566 13.148 -5.055 1 96.69 230 GLY B O 1
ATOM 4592 N N . GLU B 1 231 ? -4.324 12.992 -2.807 1 97.12 231 GLU B N 1
ATOM 4593 C CA . GLU B 1 231 ? -3.213 12.047 -2.875 1 97.12 231 GLU B CA 1
ATOM 4594 C C . GLU B 1 231 ? -3.713 10.617 -3.105 1 97.12 231 GLU B C 1
ATOM 4596 O O . GLU B 1 231 ? -4.812 10.266 -2.68 1 97.12 231 GLU B O 1
ATOM 4601 N N . LYS B 1 232 ? -2.846 9.836 -3.811 1 95.62 232 LYS B N 1
ATOM 4602 C CA . LYS B 1 232 ? -3.094 8.406 -3.9 1 95.62 232 LYS B CA 1
ATOM 4603 C C . LYS B 1 232 ? -3.4 7.812 -2.527 1 95.62 232 LYS B C 1
ATOM 4605 O O . LYS B 1 232 ? -2.721 8.117 -1.546 1 95.62 232 LYS B O 1
ATOM 4610 N N . ASN B 1 233 ? -4.477 7.02 -2.486 1 96.81 233 ASN B N 1
ATOM 4611 C CA . ASN B 1 233 ? -4.918 6.402 -1.241 1 96.81 233 ASN B CA 1
ATOM 4612 C C . ASN B 1 233 ? -4.949 4.883 -1.349 1 96.81 233 ASN B C 1
ATOM 4614 O O . ASN B 1 233 ? -5.695 4.328 -2.158 1 96.81 233 ASN B O 1
ATOM 4618 N N . ILE B 1 234 ? -4.098 4.188 -0.602 1 97.38 234 ILE B N 1
ATOM 4619 C CA . ILE B 1 234 ? -4.121 2.729 -0.557 1 97.38 234 ILE B CA 1
ATOM 4620 C C . ILE B 1 234 ? -4.559 2.262 0.83 1 97.38 234 ILE B C 1
ATOM 4622 O O . ILE B 1 234 ? -4.199 2.875 1.839 1 97.38 234 ILE B O 1
ATOM 4626 N N . VAL B 1 235 ? -5.312 1.189 0.885 1 98.25 235 VAL B N 1
ATOM 4627 C CA . VAL B 1 235 ? -5.895 0.712 2.135 1 98.25 235 VAL B CA 1
ATOM 4628 C C . VAL B 1 235 ? -5.672 -0.793 2.268 1 98.25 235 VAL B C 1
ATOM 4630 O O . VAL B 1 235 ? -5.551 -1.499 1.263 1 98.25 235 VAL B O 1
ATOM 4633 N N . ASN B 1 236 ? -5.496 -1.261 3.482 1 98.06 236 ASN B N 1
ATOM 4634 C CA . ASN B 1 236 ? -5.492 -2.684 3.807 1 98.06 236 ASN B CA 1
ATOM 4635 C C . ASN B 1 236 ? -6.906 -3.256 3.828 1 98.06 236 ASN B C 1
ATOM 4637 O O . ASN B 1 236 ? -7.746 -2.812 4.609 1 98.06 236 ASN B O 1
ATOM 4641 N N . THR B 1 237 ? -7.219 -4.238 3.027 1 98.06 237 THR B N 1
ATOM 4642 C CA . THR B 1 237 ? -8.57 -4.766 2.926 1 98.06 237 THR B CA 1
ATOM 4643 C C . THR B 1 237 ? -9.023 -5.355 4.258 1 98.06 237 THR B C 1
ATOM 4645 O O . THR B 1 237 ? -10.219 -5.355 4.57 1 98.06 237 THR B O 1
ATOM 4648 N N . GLU B 1 238 ? -8.109 -5.816 5.074 1 97.56 238 GLU B N 1
ATOM 4649 C CA . GLU B 1 238 ? -8.438 -6.352 6.395 1 97.56 238 GLU B CA 1
ATOM 4650 C C . GLU B 1 238 ? -9.141 -5.305 7.254 1 97.56 238 GLU B C 1
ATOM 4652 O O . GLU B 1 238 ? -9.984 -5.641 8.086 1 97.56 238 GLU B O 1
ATOM 4657 N N . TYR B 1 239 ? -8.781 -4.051 7.07 1 98.44 239 TYR B N 1
ATOM 4658 C CA . TYR B 1 239 ? -9.281 -2.992 7.941 1 98.44 239 TYR B CA 1
ATOM 4659 C C . TYR B 1 239 ? -10.68 -2.562 7.535 1 98.44 239 TYR B C 1
ATOM 4661 O O . TYR B 1 239 ? -11.367 -1.861 8.281 1 98.44 239 TYR B O 1
ATOM 4669 N N . LEU B 1 240 ? -11.117 -3.01 6.332 1 98.25 240 LEU B N 1
ATOM 4670 C CA . LEU B 1 240 ? -12.383 -2.549 5.777 1 98.25 240 LEU B CA 1
ATOM 4671 C C . LEU B 1 240 ? -13.555 -3.342 6.355 1 98.25 240 LEU B C 1
ATOM 4673 O O . LEU B 1 240 ? -14.312 -3.971 5.609 1 98.25 240 LEU B O 1
ATOM 4677 N N . ASP B 1 241 ? -13.852 -3.27 7.617 1 97 241 ASP B N 1
ATOM 4678 C CA . ASP B 1 241 ? -14.852 -4.078 8.305 1 97 241 ASP B CA 1
ATOM 4679 C C . ASP B 1 241 ? -16.062 -3.234 8.711 1 97 241 ASP B C 1
ATOM 4681 O O . ASP B 1 241 ? -17.016 -3.748 9.297 1 97 241 ASP B O 1
ATOM 4685 N N . ASN B 1 242 ? -16.078 -1.955 8.398 1 96.25 242 ASN B N 1
ATOM 4686 C CA . ASN B 1 242 ? -17.172 -1.066 8.805 1 96.25 242 ASN B CA 1
ATOM 4687 C C . ASN B 1 242 ? -17.734 -0.294 7.613 1 96.25 242 ASN B C 1
ATOM 4689 O O . ASN B 1 242 ? -18.203 0.835 7.766 1 96.25 242 ASN B O 1
ATOM 4693 N N . LEU B 1 243 ? -17.688 -0.816 6.535 1 96 243 LEU B N 1
ATOM 4694 C CA . LEU B 1 243 ? -17.969 -0.057 5.32 1 96 243 LEU B CA 1
ATOM 4695 C C . LEU B 1 243 ? -19.453 0.272 5.227 1 96 243 LEU B C 1
ATOM 4697 O O . LEU B 1 243 ? -20.312 -0.583 5.492 1 96 243 LEU B O 1
ATOM 4701 N N . THR B 1 244 ? -19.828 1.417 5.035 1 96.44 244 THR B N 1
ATOM 4702 C CA . THR B 1 244 ? -21.094 1.998 4.613 1 96.44 244 THR B CA 1
ATOM 4703 C C . THR B 1 244 ? -20.922 2.836 3.352 1 96.44 244 THR B C 1
ATOM 4705 O O . THR B 1 244 ? -19.797 3.174 2.979 1 96.44 244 THR B O 1
ATOM 4708 N N . PRO B 1 245 ? -21.938 3.139 2.641 1 95.75 245 PRO B N 1
ATOM 4709 C CA . PRO B 1 245 ? -21.781 4.027 1.485 1 95.75 245 PRO B CA 1
ATOM 4710 C C . PRO B 1 245 ? -21.078 5.336 1.835 1 95.75 245 PRO B C 1
ATOM 4712 O O . PRO B 1 245 ? -20.281 5.844 1.039 1 95.75 245 PRO B O 1
ATOM 4715 N N . GLU B 1 246 ? -21.312 5.844 3.014 1 96.75 246 GLU B N 1
ATOM 4716 C CA . GLU B 1 246 ? -20.672 7.074 3.465 1 96.75 246 GLU B CA 1
ATOM 4717 C C . GLU B 1 246 ? -19.172 6.898 3.582 1 96.75 246 GLU B C 1
ATOM 4719 O O . GLU B 1 246 ? -18.391 7.738 3.102 1 96.75 246 GLU B O 1
ATOM 4724 N N . ILE B 1 247 ? -18.734 5.824 4.176 1 98.06 247 ILE B N 1
ATOM 4725 C CA . ILE B 1 247 ? -17.312 5.566 4.383 1 98.06 247 ILE B CA 1
ATOM 4726 C C . ILE B 1 247 ? -16.641 5.297 3.039 1 98.06 247 ILE B C 1
ATOM 4728 O O . ILE B 1 247 ? -15.523 5.75 2.799 1 98.06 247 ILE B O 1
ATOM 4732 N N . MET B 1 248 ? -17.312 4.586 2.141 1 97.5 248 MET B N 1
ATOM 4733 C CA . MET B 1 248 ? -16.766 4.316 0.812 1 97.5 248 MET B CA 1
ATOM 4734 C C . MET B 1 248 ? -16.531 5.617 0.047 1 97.5 248 MET B C 1
ATOM 4736 O O . MET B 1 248 ? -15.477 5.797 -0.568 1 97.5 248 MET B O 1
ATOM 4740 N N . ASP B 1 249 ? -17.484 6.504 0.151 1 96.19 249 ASP B N 1
ATOM 4741 C CA . ASP B 1 249 ? -17.344 7.809 -0.485 1 96.19 249 ASP B CA 1
ATOM 4742 C C . ASP B 1 249 ? -16.234 8.625 0.167 1 96.19 249 ASP B C 1
ATOM 4744 O O . ASP B 1 249 ? -15.43 9.258 -0.526 1 96.19 249 ASP B O 1
ATOM 4748 N N . PHE B 1 250 ? -16.234 8.609 1.479 1 98.25 250 PHE B N 1
ATOM 4749 C CA . PHE B 1 250 ? -15.258 9.328 2.277 1 98.25 250 PHE B CA 1
ATOM 4750 C C . PHE B 1 250 ? -13.844 8.891 1.916 1 98.25 250 PHE B C 1
ATOM 4752 O O . PHE B 1 250 ? -12.953 9.727 1.732 1 98.25 250 PHE B O 1
ATOM 4759 N N . LEU B 1 251 ? -13.625 7.586 1.686 1 98.12 251 LEU B N 1
ATOM 4760 C CA . LEU B 1 251 ? -12.32 7.016 1.368 1 98.12 251 LEU B CA 1
ATOM 4761 C C . LEU B 1 251 ? -12 7.195 -0.111 1 98.12 251 LEU B C 1
ATOM 4763 O O . LEU B 1 251 ? -10.867 6.945 -0.538 1 98.12 251 LEU B O 1
ATOM 4767 N N . GLY B 1 252 ? -12.938 7.574 -0.875 1 96.88 252 GLY B N 1
ATOM 4768 C CA . GLY B 1 252 ? -12.742 7.863 -2.287 1 96.88 252 GLY B CA 1
ATOM 4769 C C . GLY B 1 252 ? -12.742 6.617 -3.154 1 96.88 252 GLY B C 1
ATOM 4770 O O . GLY B 1 252 ? -11.945 6.496 -4.082 1 96.88 252 GLY B O 1
ATOM 4771 N N . PHE B 1 253 ? -13.609 5.668 -2.854 1 97.38 253 PHE B N 1
ATOM 4772 C CA . PHE B 1 253 ? -13.711 4.488 -3.703 1 97.38 253 PHE B CA 1
ATOM 4773 C C . PHE B 1 253 ? -14.148 4.875 -5.113 1 97.38 253 PHE B C 1
ATOM 4775 O O . PHE B 1 253 ? -15.156 5.559 -5.293 1 97.38 253 PHE B O 1
ATOM 4782 N N . GLY B 1 254 ? -13.336 4.434 -6.074 1 96.56 254 GLY B N 1
ATOM 4783 C CA . GLY B 1 254 ? -13.664 4.672 -7.473 1 96.56 254 GLY B CA 1
ATOM 4784 C C . GLY B 1 254 ? -13.383 6.098 -7.918 1 96.56 254 GLY B C 1
ATOM 4785 O O . GLY B 1 254 ? -13.672 6.465 -9.055 1 96.56 254 GLY B O 1
ATOM 4786 N N . PHE B 1 255 ? -12.805 6.922 -7.012 1 96.25 255 PHE B N 1
ATOM 4787 C CA . PHE B 1 255 ? -12.523 8.32 -7.305 1 96.25 255 PHE B CA 1
ATOM 4788 C C . PHE B 1 255 ? -11.078 8.508 -7.75 1 96.25 255 PHE B C 1
ATOM 4790 O O . PHE B 1 255 ? -10.148 8.125 -7.031 1 96.25 255 PHE B O 1
ATOM 4797 N N . ARG B 1 256 ? -10.922 9.078 -8.844 1 95.69 256 ARG B N 1
ATOM 4798 C CA . ARG B 1 256 ? -9.594 9.297 -9.406 1 95.69 256 ARG B CA 1
ATOM 4799 C C . ARG B 1 256 ? -8.797 10.289 -8.562 1 95.69 256 ARG B C 1
ATOM 4801 O O . ARG B 1 256 ? -9.336 11.297 -8.109 1 95.69 256 ARG B O 1
ATOM 4808 N N . ARG B 1 257 ? -7.547 9.992 -8.312 1 95.5 257 ARG B N 1
ATOM 4809 C CA . ARG B 1 257 ? -6.594 10.836 -7.602 1 95.5 257 ARG B CA 1
ATOM 4810 C C . ARG B 1 257 ? -5.309 11.016 -8.406 1 95.5 257 ARG B C 1
ATOM 4812 O O . ARG B 1 257 ? -4.652 10.031 -8.758 1 95.5 257 ARG B O 1
ATOM 4819 N N . ASP B 1 258 ? -4.887 12.227 -8.547 1 94.88 258 ASP B N 1
ATOM 4820 C CA . ASP B 1 258 ? -3.785 12.469 -9.469 1 94.88 258 ASP B CA 1
ATOM 4821 C C . ASP B 1 258 ? -2.514 12.852 -8.711 1 94.88 258 ASP B C 1
ATOM 4823 O O . ASP B 1 258 ? -1.431 12.906 -9.297 1 94.88 258 ASP B O 1
ATOM 4827 N N . TYR B 1 259 ? -2.641 13.172 -7.391 1 95.25 259 TYR B N 1
ATOM 4828 C CA . TYR B 1 259 ? -1.449 13.594 -6.66 1 95.25 259 TYR B CA 1
ATOM 4829 C C . TYR B 1 259 ? -0.669 12.391 -6.145 1 95.25 259 TYR B C 1
ATOM 4831 O O . TYR B 1 259 ? -1.252 11.461 -5.586 1 95.25 259 TYR B O 1
ATOM 4839 N N . PRO B 1 260 ? 0.671 12.414 -6.355 1 92.38 260 PRO B N 1
ATOM 4840 C CA . PRO B 1 260 ? 1.451 11.414 -5.625 1 92.38 260 PRO B CA 1
ATOM 4841 C C . PRO B 1 260 ? 1.36 11.578 -4.109 1 92.38 260 PRO B C 1
ATOM 4843 O O . PRO B 1 260 ? 1.146 12.695 -3.621 1 92.38 260 PRO B O 1
ATOM 4846 N N . ALA B 1 261 ? 1.5 10.484 -3.424 1 90.44 261 ALA B N 1
ATOM 4847 C CA . ALA B 1 261 ? 1.532 10.586 -1.968 1 90.44 261 ALA B CA 1
ATOM 4848 C C . ALA B 1 261 ? 2.754 11.375 -1.499 1 90.44 261 ALA B C 1
ATOM 4850 O O . ALA B 1 261 ? 3.861 11.172 -2.002 1 90.44 261 ALA B O 1
ATOM 4851 N N . PHE B 1 262 ? 2.578 12.297 -0.597 1 91.25 262 PHE B N 1
ATOM 4852 C CA . PHE B 1 262 ? 3.656 13.086 -0.008 1 91.25 262 PHE B CA 1
ATOM 4853 C C . PHE B 1 262 ? 4.332 12.32 1.122 1 91.25 262 PHE B C 1
ATOM 4855 O O . PHE B 1 262 ? 3.66 11.672 1.931 1 91.25 262 PHE B O 1
ATOM 4862 N N . PRO B 1 263 ? 5.699 12.273 1.215 1 91.25 263 PRO B N 1
ATOM 4863 C CA . PRO B 1 263 ? 6.641 12.977 0.34 1 91.25 263 PRO B CA 1
ATOM 4864 C C . PRO B 1 263 ? 7.082 12.133 -0.854 1 91.25 263 PRO B C 1
ATOM 4866 O O . PRO B 1 263 ? 6.934 10.906 -0.836 1 91.25 263 PRO B O 1
ATOM 4869 N N . CYS B 1 264 ? 7.426 12.578 -1.934 1 89.94 264 CYS B N 1
ATOM 4870 C CA . CYS B 1 264 ? 8.109 11.875 -3.016 1 89.94 264 CYS B CA 1
ATOM 4871 C C . CYS B 1 264 ? 9.562 11.602 -2.654 1 89.94 264 CYS B C 1
ATOM 4873 O O . CYS B 1 264 ? 10.477 12.211 -3.223 1 89.94 264 CYS B O 1
ATOM 4875 N N . SER B 1 265 ? 9.75 10.609 -1.753 1 92 265 SER B N 1
ATOM 4876 C CA . SER B 1 265 ? 11.031 10.414 -1.083 1 92 265 SER B CA 1
ATOM 4877 C C . SER B 1 265 ? 11.93 9.477 -1.874 1 92 265 SER B C 1
ATOM 4879 O O . SER B 1 265 ? 11.445 8.648 -2.646 1 92 265 SER B O 1
ATOM 4881 N N . SER B 1 266 ? 13.164 9.609 -1.708 1 93 266 SER B N 1
ATOM 4882 C CA . SER B 1 266 ? 14.266 8.836 -2.273 1 93 266 SER B CA 1
ATOM 4883 C C . SER B 1 266 ? 15.523 8.953 -1.415 1 93 266 SER B C 1
ATOM 4885 O O . SER B 1 266 ? 15.477 9.484 -0.303 1 93 266 SER B O 1
ATOM 4887 N N . ILE B 1 267 ? 16.625 8.438 -1.895 1 91.94 267 ILE B N 1
ATOM 4888 C CA . ILE B 1 267 ? 17.891 8.609 -1.199 1 91.94 267 ILE B CA 1
ATOM 4889 C C . ILE B 1 267 ? 18.219 10.094 -1.104 1 91.94 267 ILE B C 1
ATOM 4891 O O . ILE B 1 267 ? 18.734 10.562 -0.082 1 91.94 267 ILE B O 1
ATOM 4895 N N . ALA B 1 268 ? 17.844 10.836 -2.082 1 89.88 268 ALA B N 1
ATOM 4896 C CA . ALA B 1 268 ? 18.203 12.25 -2.188 1 89.88 268 ALA B CA 1
ATOM 4897 C C . ALA B 1 268 ? 17.5 13.078 -1.115 1 89.88 268 ALA B C 1
ATOM 4899 O O . ALA B 1 268 ? 17.891 14.211 -0.837 1 89.88 268 ALA B O 1
ATOM 4900 N N . THR B 1 269 ? 16.469 12.539 -0.527 1 91.69 269 THR B N 1
ATOM 4901 C CA . THR B 1 269 ? 15.734 13.289 0.479 1 91.69 269 THR B CA 1
ATOM 4902 C C . THR B 1 269 ? 16.234 12.961 1.881 1 91.69 269 THR B C 1
ATOM 4904 O O . THR B 1 269 ? 15.789 13.555 2.863 1 91.69 269 THR B O 1
ATOM 4907 N N . MET B 1 270 ? 17.156 12.055 1.952 1 92.44 270 MET B N 1
ATOM 4908 C CA . MET B 1 270 ? 17.672 11.633 3.252 1 92.44 270 MET B CA 1
ATOM 4909 C C . MET B 1 270 ? 18.766 12.57 3.742 1 92.44 270 MET B C 1
ATOM 4911 O O . MET B 1 270 ? 19.359 13.305 2.951 1 92.44 270 MET B O 1
ATOM 4915 N N . THR B 1 271 ? 19 12.578 5.023 1 87.94 271 THR B N 1
ATOM 4916 C CA . THR B 1 271 ? 20.125 13.32 5.586 1 87.94 271 THR B CA 1
ATOM 4917 C C . THR B 1 271 ? 21.422 12.539 5.434 1 87.94 271 THR B C 1
ATOM 4919 O O . THR B 1 271 ? 21.406 11.312 5.285 1 87.94 271 THR B O 1
ATOM 4922 N N . PRO B 1 272 ? 22.547 13.266 5.48 1 86.56 272 PRO B N 1
ATOM 4923 C CA . PRO B 1 272 ? 23.828 12.547 5.445 1 86.56 272 PRO B CA 1
ATOM 4924 C C . PRO B 1 272 ? 23.953 11.5 6.547 1 86.56 272 PRO B C 1
ATOM 4926 O O . PRO B 1 272 ? 24.484 10.414 6.32 1 86.56 272 PRO B O 1
ATOM 4929 N N . LYS B 1 273 ? 23.438 11.852 7.656 1 87.19 273 LYS B N 1
ATOM 4930 C CA . LYS B 1 273 ? 23.484 10.906 8.766 1 87.19 273 LYS B CA 1
ATOM 4931 C C . LYS B 1 273 ? 22.672 9.648 8.438 1 87.19 273 LYS B C 1
ATOM 4933 O O . LYS B 1 273 ? 23.125 8.531 8.703 1 87.19 273 LYS B O 1
ATOM 4938 N N . ASP B 1 274 ? 21.5 9.82 7.91 1 91 274 ASP B N 1
ATOM 4939 C CA . ASP B 1 274 ? 20.656 8.688 7.543 1 91 274 ASP B CA 1
ATOM 4940 C C . ASP B 1 274 ? 21.297 7.871 6.426 1 91 274 ASP B C 1
ATOM 4942 O O . ASP B 1 274 ? 21.141 6.648 6.379 1 91 274 ASP B O 1
ATOM 4946 N N . ILE B 1 275 ? 21.953 8.508 5.504 1 91.62 275 ILE B N 1
ATOM 4947 C CA . ILE B 1 275 ? 22.625 7.824 4.41 1 91.62 275 ILE B CA 1
ATOM 4948 C C . ILE B 1 275 ? 23.75 6.953 4.965 1 91.62 275 ILE B C 1
ATOM 4950 O O . ILE B 1 275 ? 23.969 5.836 4.492 1 91.62 275 ILE B O 1
ATOM 4954 N N . LEU B 1 276 ? 24.453 7.496 5.941 1 88.38 276 LEU B N 1
ATOM 4955 C CA . LEU B 1 276 ? 25.469 6.691 6.609 1 88.38 276 LEU B CA 1
ATOM 4956 C C . LEU B 1 276 ? 24.844 5.457 7.258 1 88.38 276 LEU B C 1
ATOM 4958 O O . LEU B 1 276 ? 25.422 4.367 7.195 1 88.38 276 LEU B O 1
ATOM 4962 N N . GLY B 1 277 ? 23.719 5.707 7.914 1 87.88 277 GLY B N 1
ATOM 4963 C CA . GLY B 1 277 ? 23 4.57 8.461 1 87.88 277 GLY B CA 1
ATOM 4964 C C . GLY B 1 277 ? 22.609 3.547 7.414 1 87.88 277 GLY B C 1
ATOM 4965 O O . GLY B 1 277 ? 22.703 2.342 7.652 1 87.88 277 GLY B O 1
ATOM 4966 N N . LEU B 1 278 ? 22.125 4.004 6.297 1 91.44 278 LEU B N 1
ATOM 4967 C CA . LEU B 1 278 ? 21.781 3.143 5.168 1 91.44 278 LEU B CA 1
ATOM 4968 C C . LEU B 1 278 ? 23 2.342 4.711 1 91.44 278 LEU B C 1
ATOM 4970 O O . LEU B 1 278 ? 22.891 1.147 4.422 1 91.44 278 LEU B O 1
ATOM 497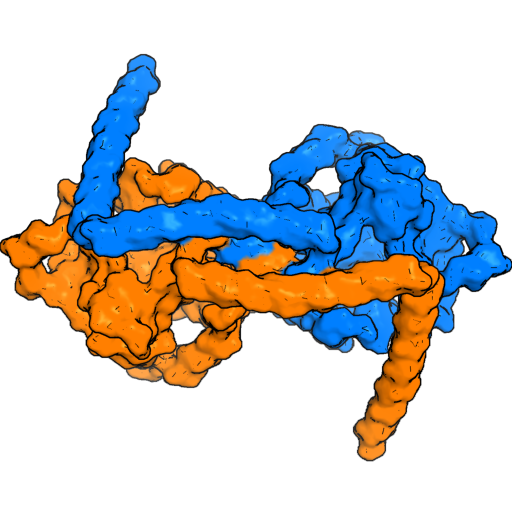4 N N . GLN B 1 279 ? 24.156 2.961 4.617 1 89 279 GLN B N 1
ATOM 4975 C CA . GLN B 1 279 ? 25.375 2.287 4.195 1 89 279 GLN B CA 1
ATOM 4976 C C . GLN B 1 279 ? 25.75 1.173 5.172 1 89 279 GLN B C 1
ATOM 4978 O O . GLN B 1 279 ? 26.203 0.104 4.754 1 89 279 GLN B O 1
ATOM 4983 N N . ARG B 1 280 ? 25.594 1.451 6.414 1 87.69 280 ARG B N 1
ATOM 4984 C CA . ARG B 1 280 ? 25.875 0.427 7.418 1 87.69 280 ARG B CA 1
ATOM 4985 C C . ARG B 1 280 ? 24.953 -0.772 7.242 1 87.69 280 ARG B C 1
ATOM 4987 O O . ARG B 1 280 ? 25.391 -1.921 7.312 1 87.69 280 ARG B O 1
ATOM 4994 N N . LYS B 1 281 ? 23.703 -0.439 7.09 1 87.38 281 LYS B N 1
ATOM 4995 C CA . LYS B 1 281 ? 22.734 -1.5 6.844 1 87.38 281 LYS B CA 1
ATOM 4996 C C . LYS B 1 281 ? 23.094 -2.297 5.594 1 87.38 281 LYS B C 1
ATOM 4998 O O . LYS B 1 281 ? 22.984 -3.525 5.586 1 87.38 281 LYS B O 1
ATOM 5003 N N . LEU B 1 282 ? 23.422 -1.599 4.543 1 88.62 282 LEU B N 1
ATOM 5004 C CA . LEU B 1 282 ? 23.797 -2.215 3.277 1 88.62 282 LEU B CA 1
ATOM 5005 C C . LEU B 1 282 ? 24.984 -3.154 3.465 1 88.62 282 LEU B C 1
ATOM 5007 O O . LEU B 1 282 ? 25.016 -4.25 2.9 1 88.62 282 LEU B O 1
ATOM 5011 N N . LEU B 1 283 ? 25.953 -2.703 4.219 1 85.94 283 LEU B N 1
ATOM 5012 C CA . LEU B 1 283 ? 27.156 -3.504 4.445 1 85.94 283 LEU B CA 1
ATOM 5013 C C . LEU B 1 283 ? 26.812 -4.812 5.145 1 85.94 283 LEU B C 1
ATOM 5015 O O . LEU B 1 283 ? 27.234 -5.887 4.707 1 85.94 283 LEU B O 1
ATOM 5019 N N . VAL B 1 284 ? 26.031 -4.711 6.148 1 86.38 284 VAL B N 1
ATOM 5020 C CA . VAL B 1 284 ? 25.672 -5.879 6.945 1 86.38 284 VAL B CA 1
ATOM 5021 C C . VAL B 1 284 ? 24.844 -6.852 6.105 1 86.38 284 VAL B C 1
ATOM 5023 O O . VAL B 1 284 ? 25.141 -8.047 6.062 1 86.38 284 VAL B O 1
ATOM 5026 N N . GLU B 1 285 ? 23.844 -6.359 5.449 1 87.88 285 GLU B N 1
ATOM 5027 C CA . GLU B 1 285 ? 22.922 -7.215 4.711 1 87.88 285 GLU B CA 1
ATOM 5028 C C . GLU B 1 285 ? 23.547 -7.703 3.404 1 87.88 285 GLU B C 1
ATOM 5030 O O . GLU B 1 285 ? 23.109 -8.711 2.844 1 87.88 285 GLU B O 1
ATOM 5035 N N . SER B 1 286 ? 24.5 -6.93 2.883 1 85.06 286 SER B N 1
ATOM 5036 C CA . SER B 1 286 ? 25.219 -7.406 1.701 1 85.06 286 SER B CA 1
ATOM 5037 C C . SER B 1 286 ? 26.031 -8.656 2.012 1 85.06 286 SER B C 1
ATOM 5039 O O . SER B 1 286 ? 26.156 -9.547 1.165 1 85.06 286 SER B O 1
ATOM 5041 N N . LEU B 1 287 ? 26.625 -8.688 3.166 1 84.94 287 LEU B N 1
ATOM 5042 C CA . LEU B 1 287 ? 27.359 -9.875 3.582 1 84.94 287 LEU B CA 1
ATOM 5043 C C . LEU B 1 287 ? 26.438 -11.094 3.631 1 84.94 287 LEU B C 1
ATOM 5045 O O . LEU B 1 287 ? 26.828 -12.188 3.217 1 84.94 287 LEU B O 1
ATOM 5049 N N . GLU B 1 288 ? 25.297 -10.844 4.109 1 84 288 GLU B N 1
ATOM 5050 C CA . GLU B 1 288 ? 24.297 -11.914 4.129 1 84 288 GLU B CA 1
ATOM 5051 C C . GLU B 1 288 ? 23.938 -12.352 2.713 1 84 288 GLU B C 1
ATOM 5053 O O . GLU B 1 288 ? 23.797 -13.547 2.447 1 84 288 GLU B O 1
ATOM 5058 N N . ALA B 1 289 ? 23.75 -11.438 1.895 1 84.38 289 ALA B N 1
ATOM 5059 C CA . ALA B 1 289 ? 23.422 -11.727 0.5 1 84.38 289 ALA B CA 1
ATOM 5060 C C . ALA B 1 289 ? 24.547 -12.516 -0.17 1 84.38 289 ALA B C 1
ATOM 5062 O O . ALA B 1 289 ? 24.297 -13.445 -0.936 1 84.38 289 ALA B O 1
ATOM 5063 N N . LEU B 1 290 ? 25.766 -12.133 0.081 1 82.62 290 LEU B N 1
ATOM 5064 C CA . LEU B 1 290 ? 26.938 -12.812 -0.474 1 82.62 290 LEU B CA 1
ATOM 5065 C C . LEU B 1 290 ? 27.016 -14.25 0.027 1 82.62 290 LEU B C 1
ATOM 5067 O O . LEU B 1 290 ? 27.312 -15.164 -0.747 1 82.62 290 LEU B O 1
ATOM 5071 N N . ASN B 1 291 ? 26.781 -14.375 1.261 1 80.56 291 ASN B N 1
ATOM 5072 C CA . ASN B 1 291 ? 26.781 -15.727 1.825 1 80.56 291 ASN B CA 1
ATOM 5073 C C . ASN B 1 291 ? 25.734 -16.609 1.164 1 80.56 291 ASN B C 1
ATOM 5075 O O . ASN B 1 291 ? 26 -17.766 0.836 1 80.56 291 ASN B O 1
ATOM 5079 N N . LYS B 1 292 ? 24.594 -16.094 0.99 1 78.56 292 LYS B N 1
ATOM 5080 C CA . LYS B 1 292 ? 23.531 -16.828 0.329 1 78.56 292 LYS B CA 1
ATOM 5081 C C . LYS B 1 292 ? 23.906 -17.172 -1.107 1 78.56 292 LYS B C 1
ATOM 5083 O O . LYS B 1 292 ? 23.625 -18.281 -1.58 1 78.56 292 LYS B O 1
ATOM 5088 N N . SER B 1 293 ? 24.516 -16.25 -1.739 1 79 293 SER B N 1
ATOM 5089 C CA . SER B 1 293 ? 24.922 -16.453 -3.125 1 79 293 SER B CA 1
ATOM 5090 C C . SER B 1 293 ? 26.016 -17.516 -3.229 1 79 293 SER B C 1
ATOM 5092 O O . SER B 1 293 ? 26 -18.344 -4.141 1 79 293 SER B O 1
ATOM 5094 N N . VAL B 1 294 ? 26.906 -17.453 -2.34 1 76.38 294 VAL B N 1
ATOM 5095 C CA . VAL B 1 294 ? 27.984 -18.422 -2.316 1 76.38 294 VAL B CA 1
ATOM 5096 C C . VAL B 1 294 ? 27.438 -19.812 -2.055 1 76.38 294 VAL B C 1
ATOM 5098 O O . VAL B 1 294 ? 27.812 -20.781 -2.732 1 76.38 294 VAL B O 1
ATOM 5101 N N . ILE B 1 295 ? 26.547 -19.891 -1.18 1 71.94 295 ILE B N 1
ATOM 5102 C CA . ILE B 1 295 ? 25.953 -21.172 -0.852 1 71.94 295 ILE B CA 1
ATOM 5103 C C . ILE B 1 295 ? 25.219 -21.734 -2.074 1 71.94 295 ILE B C 1
ATOM 5105 O O . ILE B 1 295 ? 25.312 -22.938 -2.367 1 71.94 295 ILE B O 1
ATOM 5109 N N . LYS B 1 296 ? 24.641 -20.938 -2.822 1 77.69 296 LYS B N 1
ATOM 5110 C CA . LYS B 1 296 ? 23.891 -21.359 -3.992 1 77.69 296 LYS B CA 1
ATOM 5111 C C . LYS B 1 296 ? 24.812 -21.781 -5.133 1 77.69 296 LYS B C 1
ATOM 5113 O O . LYS B 1 296 ? 24.422 -22.547 -6.004 1 77.69 296 LYS B O 1
ATOM 5118 N N . THR B 1 297 ? 25.953 -21.172 -5.105 1 70.81 297 THR B N 1
ATOM 5119 C CA . THR B 1 297 ? 26.906 -21.484 -6.156 1 70.81 297 THR B CA 1
ATOM 5120 C C . THR B 1 297 ? 27.625 -22.797 -5.859 1 70.81 297 THR B C 1
ATOM 5122 O O . THR B 1 297 ? 27.984 -23.547 -6.781 1 70.81 297 THR B O 1
ATOM 5125 N N . ILE B 1 298 ? 27.75 -23.078 -4.59 1 72.75 298 ILE B N 1
ATOM 5126 C CA . ILE B 1 298 ? 28.547 -24.234 -4.199 1 72.75 298 ILE B CA 1
ATOM 5127 C C . ILE B 1 298 ? 27.656 -25.469 -4.105 1 72.75 298 ILE B C 1
ATOM 5129 O O . ILE B 1 298 ? 28.047 -26.547 -4.527 1 72.75 298 ILE B O 1
ATOM 5133 N N . LEU B 1 299 ? 26.422 -25.25 -3.615 1 70.75 299 LEU B N 1
ATOM 5134 C CA . LEU B 1 299 ? 25.531 -26.391 -3.404 1 70.75 299 LEU B CA 1
ATOM 5135 C C . LEU B 1 299 ? 24.625 -26.609 -4.605 1 70.75 299 LEU B C 1
ATOM 5137 O O . LEU B 1 299 ? 24.047 -25.641 -5.133 1 70.75 299 LEU B O 1
ATOM 5141 N N . PRO B 1 300 ? 24.578 -27.891 -5.027 1 70.19 300 PRO B N 1
ATOM 5142 C CA . PRO B 1 300 ? 23.594 -28.172 -6.078 1 70.19 300 PRO B CA 1
ATOM 5143 C C . PRO B 1 300 ? 22.172 -27.828 -5.664 1 70.19 300 PRO B C 1
ATOM 5145 O O . PRO B 1 300 ? 21.844 -27.875 -4.473 1 70.19 300 PRO B O 1
ATOM 5148 N N . ALA B 1 301 ? 21.422 -27.312 -6.582 1 70.38 301 ALA B N 1
ATOM 5149 C CA . ALA B 1 301 ? 20.016 -26.969 -6.348 1 70.38 301 ALA B CA 1
ATOM 5150 C C . ALA B 1 301 ? 19.297 -28.094 -5.617 1 70.38 301 ALA B C 1
ATOM 5152 O O . ALA B 1 301 ? 18.484 -27.828 -4.715 1 70.38 301 ALA B O 1
ATOM 5153 N N . GLU B 1 302 ? 19.672 -29.281 -5.926 1 73.38 302 GLU B N 1
ATOM 5154 C CA . GLU B 1 302 ? 19.047 -30.438 -5.316 1 73.38 302 GLU B CA 1
ATOM 5155 C C . GLU B 1 302 ? 19.359 -30.516 -3.826 1 73.38 302 GLU B C 1
ATOM 5157 O O . GLU B 1 302 ? 18.516 -30.922 -3.027 1 73.38 302 GLU B O 1
ATOM 5162 N N . ALA B 1 303 ? 20.562 -30.062 -3.533 1 72.06 303 ALA B N 1
ATOM 5163 C CA . ALA B 1 303 ? 20.969 -30.094 -2.129 1 72.06 303 ALA B CA 1
ATOM 5164 C C . ALA B 1 303 ? 20.188 -29.062 -1.312 1 72.06 303 ALA B C 1
ATOM 5166 O O . ALA B 1 303 ? 19.781 -29.344 -0.176 1 72.06 303 ALA B O 1
ATOM 5167 N N . ILE B 1 304 ? 19.984 -27.984 -1.915 1 76.19 304 ILE B N 1
ATOM 5168 C CA . ILE B 1 304 ? 19.234 -26.938 -1.236 1 76.19 304 ILE B CA 1
ATOM 5169 C C . ILE B 1 304 ? 17.781 -27.375 -1.056 1 76.19 304 ILE B C 1
ATOM 5171 O O . ILE B 1 304 ? 17.203 -27.219 0.024 1 76.19 304 ILE B O 1
ATOM 5175 N N . ILE B 1 305 ? 17.25 -28 -1.982 1 74.62 305 ILE B N 1
ATOM 5176 C CA . ILE B 1 305 ? 15.883 -28.5 -1.932 1 74.62 305 ILE B CA 1
ATOM 5177 C C . ILE B 1 305 ? 15.773 -29.594 -0.863 1 74.62 305 ILE B C 1
ATOM 5179 O O . ILE B 1 305 ? 14.828 -29.594 -0.072 1 74.62 305 ILE B O 1
ATOM 5183 N N . ASN B 1 306 ? 16.734 -30.406 -0.845 1 73.31 306 ASN B N 1
ATOM 5184 C CA . ASN B 1 306 ? 16.75 -31.484 0.135 1 73.31 306 ASN B CA 1
ATOM 5185 C C . ASN B 1 306 ? 16.875 -30.953 1.559 1 73.31 306 ASN B C 1
ATOM 5187 O O . ASN B 1 306 ? 16.281 -31.5 2.484 1 73.31 306 ASN B O 1
ATOM 5191 N N . ALA B 1 307 ? 17.719 -29.875 1.649 1 73.56 307 ALA B N 1
ATOM 5192 C CA . ALA B 1 307 ? 17.859 -29.281 2.971 1 73.56 307 ALA B CA 1
ATOM 5193 C C . ALA B 1 307 ? 16.531 -28.688 3.449 1 73.56 307 ALA B C 1
ATOM 5195 O O . ALA B 1 307 ? 16.156 -28.859 4.609 1 73.56 307 ALA B O 1
ATOM 5196 N N . LYS B 1 308 ? 15.859 -28.094 2.584 1 76.62 308 LYS B N 1
ATOM 5197 C CA . LYS B 1 308 ? 14.562 -27.516 2.928 1 76.62 308 LYS B CA 1
ATOM 5198 C C . LYS B 1 308 ? 13.555 -28.609 3.27 1 76.62 308 LYS B C 1
ATOM 5200 O O . LYS B 1 308 ? 12.773 -28.469 4.211 1 76.62 308 LYS B O 1
ATOM 5205 N N . ARG B 1 309 ? 13.586 -29.641 2.537 1 76.06 309 ARG B N 1
ATOM 5206 C CA . ARG B 1 309 ? 12.727 -30.797 2.793 1 76.06 309 ARG B CA 1
ATOM 5207 C C . ARG B 1 309 ? 13.008 -31.391 4.168 1 76.06 309 ARG B C 1
ATOM 5209 O O . ARG B 1 309 ? 12.078 -31.734 4.902 1 76.06 309 ARG B O 1
ATOM 5216 N N . LEU B 1 310 ? 14.297 -31.484 4.438 1 74.12 310 LEU B N 1
ATOM 5217 C CA . LEU B 1 310 ? 14.703 -32.031 5.723 1 74.12 310 LEU B CA 1
ATOM 5218 C C . LEU B 1 310 ? 14.227 -31.172 6.871 1 74.12 310 LEU B C 1
ATOM 5220 O O . LEU B 1 310 ? 13.727 -31.672 7.879 1 74.12 310 LEU B O 1
ATOM 5224 N N . LEU B 1 311 ? 14.43 -29.875 6.66 1 72.94 311 LEU B N 1
ATOM 5225 C CA . LEU B 1 311 ? 14 -28.953 7.695 1 72.94 311 LEU B CA 1
ATOM 5226 C C . LEU B 1 311 ? 12.492 -29.016 7.895 1 72.94 311 LEU B C 1
ATOM 5228 O O . LEU B 1 311 ? 12.008 -28.953 9.023 1 72.94 311 LEU B O 1
ATOM 5232 N N . TRP B 1 312 ? 11.781 -29.156 6.883 1 73.44 312 TRP B N 1
ATOM 5233 C CA . TRP B 1 312 ? 10.336 -29.312 6.918 1 73.44 312 TRP B CA 1
ATOM 5234 C C . TRP B 1 312 ? 9.938 -30.594 7.656 1 73.44 312 TRP B C 1
ATOM 5236 O O . TRP B 1 312 ? 9.023 -30.578 8.484 1 73.44 312 TRP B O 1
ATOM 5246 N N . TYR B 1 313 ? 10.57 -31.625 7.336 1 73.06 313 TYR B N 1
ATOM 5247 C CA . TYR B 1 313 ? 10.297 -32.906 7.957 1 73.06 313 TYR B CA 1
ATOM 5248 C C . TYR B 1 313 ? 10.531 -32.844 9.461 1 73.06 313 TYR B C 1
ATOM 5250 O O . TYR B 1 313 ? 9.719 -33.344 10.242 1 73.06 313 TYR B O 1
ATOM 5258 N N . ILE B 1 314 ? 11.594 -32.219 9.836 1 71.56 314 ILE B N 1
ATOM 5259 C CA . ILE B 1 314 ? 11.945 -32.094 11.25 1 71.56 314 ILE B CA 1
ATOM 5260 C C . ILE B 1 314 ? 10.891 -31.266 11.969 1 71.56 314 ILE B C 1
ATOM 5262 O O . ILE B 1 314 ? 10.445 -31.625 13.062 1 71.56 314 ILE B O 1
ATOM 5266 N N . LYS B 1 315 ? 10.469 -30.266 11.336 1 67.25 315 LYS B N 1
ATOM 5267 C CA . LYS B 1 315 ? 9.484 -29.375 11.938 1 67.25 315 LYS B CA 1
ATOM 5268 C C . LYS B 1 315 ? 8.125 -30.062 12.055 1 67.25 315 LYS B C 1
ATOM 5270 O O . LYS B 1 315 ? 7.414 -29.875 13.047 1 67.25 315 LYS B O 1
ATOM 5275 N N . SER B 1 316 ? 7.785 -30.734 11.008 1 65.44 316 SER B N 1
ATOM 5276 C CA . SER B 1 316 ? 6.516 -31.453 11 1 65.44 316 SER B CA 1
ATOM 5277 C C . SER B 1 316 ? 6.48 -32.531 12.094 1 65.44 316 SER B C 1
ATOM 5279 O O . SER B 1 316 ? 5.445 -32.719 12.727 1 65.44 316 SER B O 1
ATOM 5281 N N . LYS B 1 317 ? 7.586 -33.062 12.281 1 62.31 317 LYS B N 1
ATOM 5282 C CA . LYS B 1 317 ? 7.668 -34.094 13.32 1 62.31 317 LYS B CA 1
ATOM 5283 C C . LYS B 1 317 ? 7.684 -33.469 14.711 1 62.31 317 LYS B C 1
ATOM 5285 O O . LYS B 1 317 ? 7.066 -33.969 15.641 1 62.31 317 LYS B O 1
ATOM 5290 N N . PHE B 1 318 ? 8.289 -32.312 14.766 1 57.34 318 PHE B N 1
ATOM 5291 C CA . PHE B 1 318 ? 8.359 -31.656 16.062 1 57.34 318 PHE B CA 1
ATOM 5292 C C . PHE B 1 318 ? 7.039 -30.969 16.391 1 57.34 318 PHE B C 1
ATOM 5294 O O . PHE B 1 318 ? 6.637 -30.906 17.547 1 57.34 318 PHE B O 1
ATOM 5301 N N . SER B 1 319 ? 6.473 -30.281 15.43 1 56.12 319 SER B N 1
ATOM 5302 C CA . SER B 1 319 ? 5.184 -29.656 15.688 1 56.12 319 SER B CA 1
ATOM 5303 C C . SER B 1 319 ? 4.129 -30.688 16.078 1 56.12 319 SER B C 1
ATOM 5305 O O . SER B 1 319 ? 3.188 -30.359 16.812 1 56.12 319 SER B O 1
ATOM 5307 N N . LYS B 1 320 ? 4.141 -31.844 15.602 1 53.94 320 LYS B N 1
ATOM 5308 C CA . LYS B 1 320 ? 3.273 -32.938 16.016 1 53.94 320 LYS B CA 1
ATOM 5309 C C . LYS B 1 320 ? 3.574 -33.375 17.438 1 53.94 320 LYS B C 1
ATOM 5311 O O . LYS B 1 320 ? 2.672 -33.781 18.172 1 53.94 320 LYS B O 1
ATOM 5316 N N . ILE B 1 321 ? 4.695 -33.25 17.75 1 44.75 321 ILE B N 1
ATOM 5317 C CA . ILE B 1 321 ? 5.066 -33.625 19.109 1 44.75 321 ILE B CA 1
ATOM 5318 C C . ILE B 1 321 ? 4.566 -32.594 20.109 1 44.75 321 ILE B C 1
ATOM 5320 O O . ILE B 1 321 ? 4.043 -32.938 21.172 1 44.75 321 ILE B O 1
ATOM 5324 N N . ILE B 1 322 ? 4.695 -31.328 19.703 1 46.22 322 ILE B N 1
ATOM 5325 C CA . ILE B 1 322 ? 4.258 -30.266 20.609 1 46.22 322 ILE B CA 1
ATOM 5326 C C . ILE B 1 322 ? 2.734 -30.266 20.703 1 46.22 322 ILE B C 1
ATOM 5328 O O . ILE B 1 322 ? 2.17 -30.078 21.781 1 46.22 322 ILE B O 1
ATOM 5332 N N . ASN B 1 323 ? 2.004 -30.422 19.672 1 45.34 323 ASN B N 1
ATOM 5333 C CA . ASN B 1 323 ? 0.548 -30.484 19.734 1 45.34 323 ASN B CA 1
ATOM 5334 C C . ASN B 1 323 ? 0.074 -31.75 20.453 1 45.34 323 ASN B C 1
ATOM 5336 O O . ASN B 1 323 ? -1.045 -31.797 20.969 1 45.34 323 ASN B O 1
ATOM 5340 N N . ILE B 1 324 ? 0.756 -32.719 20.375 1 46.09 324 ILE B N 1
ATOM 5341 C CA . ILE B 1 324 ? 0.388 -33.906 21.156 1 46.09 324 ILE B CA 1
ATOM 5342 C C . ILE B 1 324 ? 0.543 -33.594 22.641 1 46.09 324 ILE B C 1
ATOM 5344 O O . ILE B 1 324 ? -0.294 -34 23.453 1 46.09 324 ILE B O 1
ATOM 5348 N N . ASP B 1 325 ? 1.487 -32.844 23.016 1 43.62 325 ASP B N 1
ATOM 5349 C CA . ASP B 1 325 ? 1.67 -32.594 24.438 1 43.62 325 ASP B CA 1
ATOM 5350 C C . ASP B 1 325 ? 0.672 -31.562 24.953 1 43.62 325 ASP B C 1
ATOM 5352 O O . ASP B 1 325 ? 0.401 -31.484 26.156 1 43.62 325 ASP B O 1
ATOM 5356 N N . SER B 1 326 ? 0.188 -30.641 24.141 1 40.62 326 SER B N 1
ATOM 5357 C CA . SER B 1 326 ? -0.771 -29.672 24.656 1 40.62 326 SER B CA 1
ATOM 5358 C C . SER B 1 326 ? -2.143 -30.297 24.859 1 40.62 326 SER B C 1
ATOM 5360 O O . SER B 1 326 ? -3.049 -29.672 25.406 1 40.62 326 SER B O 1
ATOM 5362 N N . ASN B 1 327 ? -2.494 -31.406 24.281 1 38.47 327 ASN B N 1
ATOM 5363 C CA . ASN B 1 327 ? -3.758 -32.031 24.625 1 38.47 327 ASN B CA 1
ATOM 5364 C C . ASN B 1 327 ? -3.629 -32.906 25.875 1 38.47 327 ASN B C 1
ATOM 5366 O O . ASN B 1 327 ? -4.508 -33.719 26.172 1 38.47 327 ASN B O 1
ATOM 5370 N N . LYS B 1 328 ? -2.383 -32.938 26.562 1 31.38 328 LYS B N 1
ATOM 5371 C CA . LYS B 1 328 ? -2.438 -33.562 27.891 1 31.38 328 LYS B CA 1
ATOM 5372 C C . LYS B 1 328 ? -2.547 -32.5 28.984 1 31.38 328 LYS B C 1
ATOM 5374 O O . LYS B 1 328 ? -1.867 -31.469 28.938 1 31.38 328 LYS B O 1
#

Nearest PDB structures (foldseek):
  7dt0-assembly2_E  TM=6.578E-01  e=4.567E-13  uncultured bacterium esnapd13
  7dt0-assembly4_F  TM=7.357E-01  e=3.601E-11  uncultured bacterium esnapd13
  5ep9-assembly2_B  TM=6.699E-01  e=5.931E-11  Streptomyces nogalater
  5ep9-assembly1_A  TM=5.993E-01  e=2.986E-11  Streptomyces nogalater
  7dt0-assembly2_B  TM=6.303E-01  e=5.235E-11  uncultured bacterium esnapd13

Radius of gyration: 27.31 Å; Cα contacts (8 Å, |Δi|>4): 1315; chains: 2; bounding box: 51×85×57 Å

Secondary structure (DSSP, 8-state):
-B-HHHHTS-HHHHHHHHHHTSEEEETT-B-HHHHHHHHHT--TT---BS-SS---EEETTEEEE--HHHH-HHHHHHHTSHHHHHHHHHH-SS--EEEEEEEEEEEET----EE-S-EEEETTEEEEE----EEEEEEESS--SSS-EEEETTGGGTGGGGTT-SEE-HHHHHHHHGGGEEE----TT-EEEEETTS-EEEPP--EEEEEEEEEEEEEE---GGGTEEEE--EEEGGG--S--HHHHHHHTTT--EEEPPSP---GGGS-HHHHHHHHHHHHHHHHHHHHHHHHHHHS-HHHHHHHHHHHHHHHHHHHHHHHHHHT-/-B-HHHHTS-HHHHHHHHHHTSEEEETT-B-HHHHHHHHHT--TT---BS-SS---EEETTEEEE--HHHH-HHHHHHHTSHHHHHHHHHH-SS--EEEEEEEEEEEET----EE-S-EEEETTEEEEE----EEEEEEESS--SSS-EEEETTGGGTGGGGTT-SEE-HHHHHHHHGGGEEE----TT-EEEEETTS-EEEPP--EEEEEEEEEEEEEE---GGGTEEEE--EEEGGG--S--HHHHHHHTTT--EEEPPSP---GGGS-HHHHHHHHHHHHHHHHHHHHHHHHHHHS-HHHHHHHHHHHHHHHHHHHHHHHHHHT-

InterPro domains:
  IPR008775 Phytanoyl-CoA dioxygenase-like [PF05721] (20-204)

Sequence (656 aa):
MFNLDFINVSSNQIVNDLKTKGYFVFEQALTQHYVDQILQEVDFNQILVNTNDVGVVIAQTYKFLTHCLANSKKTYDLITSRRVLDICQGYFDDIYKLTNHRIYQTSKTSHMPWHTDNNLQVGKQLVDKHNMPGLLFLFYLSDVTQNAFQYVKNSHQWSTQYNHEIYLSDNFIESNYKNDILTFPMKKGTFIVCDIHGVHRAEPFNDHNYTRTSLLFQVDQVGSQYLGHGEKNIVNTEYLDNLTPEIMDFLGFGFRRDYPAFPCSSIATMTPKDILGLQRKLLVESLEALNKSVIKTILPAEAIINAKRLLWYIKSKFSKIINIDSNKMFNLDFINVSSNQIVNDLKTKGYFVFEQALTQHYVDQILQEVDFNQILVNTNDVGVVIAQTYKFLTHCLANSKKTYDLITSRRVLDICQGYFDDIYKLTNHRIYQTSKTSHMPWHTDNNLQVGKQLVDKHNMPGLLFLFYLSDVTQNAFQYVKNSHQWSTQYNHEIYLSDNFIESNYKNDILTFPMKKGTFIVCDIHGVHRAEPFNDHNYTRTSLLFQVDQVGSQYLGHGEKNIVNTEYLDNLTPEIMDFLGFGFRRDYPAFPCSSIATMTPKDILGLQRKLLVESLEALNKSVIKTILPAEAIINAKRLLWYIKSKFSKIINIDSNK

Organism: NCBI:txid741277

Foldseek 3Di:
DFDPVLVPDDLLVQLVCCVPWQKDKDFQRDPLVLLVLQVVQADQPDDDDPDPDAHWYFFEQKIKRWQSQAGGLSVVCVCLDPSNLSNVVSNDDAFKAWFTKIKMKGAFWDKFAWAFQQFDDAEQDTDFGDDWKKKKKKFWSAQFPAQFKKWFTPQLVPLVVVRVDRHDDPVVCCVPGVVRIDGDRHGGNMIMMGIRSTTMMGHGDGDRPDMTIMIMIMMTRDDPVRQQHHEDHDHHVVSCPDDDPSSCSHHQPVGHHRYYGPPPDDPVSHDPVVVVVVVVVCVVVVVVVVVVVVCPVVDDPVVVVVVVVVVVVVVVVVVVVVVVVVVD/DFDPVLVPDDLLVQLVCCVPWQKDKDFQRDPLVLLVLQVVQADQPDDDDPDPDAHWYFFEQKIKRWQCQAGGLSVVCVCLDPSNLSNCVSNDDAFKAWFTKIKMKGAFWDKFAWAFQQFDDAEQDTDFGDDWKKKKKKFWSAQFPAQFKKWFTPQLVPLVVVRVDRHDDPVRCCVPGVVRIDGDRHGGNMIMMGISSTIMMGHGDGDRPDMTIMIMIMMTRDDPVRQQHHEDHDHHPVSCPDDDPSSCSHHQPVGHHRYYGPDPDDPVSHDPVVVVVVVVVCVVVVVVVVVVVVCPVVDDPVVVVVVVVVVVVVVVVVVVVVVVVVVD

Solvent-accessible surface area (backbone atoms only — not comparable to full-atom values): 33263 Å² total; per-residue (Å²): 101,64,26,66,76,48,70,68,52,53,52,66,56,48,32,50,33,33,73,70,50,24,38,43,76,40,76,41,26,30,30,67,67,47,44,52,54,43,54,71,54,53,61,83,81,56,78,44,38,24,45,64,50,75,55,35,25,39,50,52,54,30,36,35,28,38,55,36,46,46,62,23,62,59,51,37,50,54,70,68,24,69,69,51,50,46,34,48,60,66,61,47,92,62,65,44,28,54,28,48,46,29,37,36,34,38,27,36,58,65,53,52,64,37,27,54,69,40,67,34,64,60,56,94,39,78,69,46,58,58,84,62,59,37,37,36,40,37,33,32,61,29,59,29,84,61,51,22,54,28,38,37,63,52,24,50,78,54,40,74,80,48,51,80,45,70,54,53,52,66,66,58,44,52,75,74,38,52,89,39,57,44,73,54,64,41,49,39,20,16,37,36,38,30,34,23,49,26,36,28,28,32,36,79,48,82,40,84,87,45,68,40,35,34,40,39,34,32,37,33,40,63,50,88,89,46,73,30,63,31,29,57,52,45,34,23,28,42,66,49,66,76,76,42,74,66,51,40,45,30,61,26,48,39,40,60,48,58,23,61,45,68,61,88,34,30,60,42,30,30,36,72,68,54,49,52,50,49,50,52,52,47,54,58,28,42,53,51,15,49,51,53,48,50,48,58,70,72,41,54,70,66,53,54,52,47,50,51,42,50,52,47,44,52,45,50,54,47,54,53,50,50,56,54,53,67,77,97,100,63,28,67,76,47,70,67,51,52,52,65,57,47,32,48,32,34,73,71,51,23,37,43,76,40,76,42,25,32,30,69,66,47,44,52,54,42,54,70,55,52,60,82,81,54,79,44,38,25,44,64,50,73,54,35,25,40,49,52,57,30,38,36,28,40,56,36,46,48,63,22,62,59,51,38,50,53,69,68,24,68,70,51,49,47,34,47,60,65,62,46,92,63,65,44,26,54,29,48,44,29,37,36,34,39,27,37,59,64,53,53,65,37,26,53,68,40,67,34,64,59,56,93,39,77,69,46,58,59,86,62,60,35,37,36,41,37,31,33,62,28,58,28,84,60,48,22,55,27,38,38,62,52,24,50,78,55,41,75,82,47,50,81,46,71,56,53,53,68,65,58,45,52,74,74,38,53,90,39,55,43,74,55,61,41,48,39,19,16,37,37,38,30,35,23,50,25,35,28,30,32,38,78,47,81,39,83,88,45,66,42,36,33,40,39,35,31,36,31,40,62,51,87,86,45,73,28,63,31,29,56,51,44,33,23,28,42,66,48,64,75,76,44,76,67,52,40,45,30,60,25,47,39,40,60,47,57,24,61,43,69,61,89,35,29,59,43,30,29,37,72,68,53,48,50,51,50,50,52,50,48,55,58,28,42,53,50,14,48,52,53,48,49,49,57,71,71,40,55,70,64,52,54,50,48,49,51,41,49,53,47,44,52,46,51,55,45,52,51,51,52,58,56,53,69,77,103

pLDDT: mean 91.61, std 11.46, range [31.33, 98.94]